Protein AF-A0A078BD57-F1 (afdb_monomer_lite)

Radius of gyration: 60.59 Å; chains: 1; bounding box: 162×129×186 Å

Foldseek 3Di:
DDDDDDDDDPDDDDPDDPPDPPPDDDDDDDDDDDDDDDDDDDDDDDDDDDDDDDDDDDDDDDDDDDDDDDDDDDDDDDDDDDDDDDDDDDDDDDDPVNVVVVVVVVVVVVVVVVVVVVVVVVVVVVVVVVVVVVVVVVVVVVVVVVVVVVVVVVVVVVVVVVVVVVVVVVVVVVVVVVVVVVVVVVVVVVDDPVVVVVVVVVVVVVVVVVVVVVVVVVVVVVVVVVVVVVVVVVVVVVVVVVVVVVVVVVVVVVVVVVVVVVVVVVVVVVVVVVVVVVVVVVVVVVVVVVVVVVVVVVVVVVVVVVVVVVVPPPDDPPCPVVVVVVVVVVVVVVVVVVVVVVVVVVVVVVVVVVVVVVVVVVVVVVVVVVVVVVVVVVVVVVVVVVVVVVVVVVVVVVVVVVVVVVVVVVVVVVVVVVVVVVVVVVVVVVVVVVVVVVVVVVVVVVVVVVVVVVVVVVVVVVVVVVVVVVVVVVVVVVCVPDDDDDDDDDPPPVVVVVVVVVVVVVVVVVVVVVVVVVVVVVVVVVVVVVVVVVVVVVVVVVVVVVVVVVVVVVVVVVVLVVVLVVLVVVLVVLVVVLQQQAAQPPSHHDLFWWAFPVGGTHDPVRCVVQWPLVDQQTWDARPVPRDIGGNVRTDRDPVSSVVSVVSVVVNVVSVVVNVVD

Organism: Stylonychia lemnae (NCBI:txid5949)

Structure (mmCIF, N/CA/C/O backbone):
data_AF-A0A078BD57-F1
#
_entry.id   AF-A0A078BD57-F1
#
loop_
_atom_site.group_PDB
_atom_site.id
_atom_site.type_symbol
_atom_site.label_atom_id
_atom_site.label_alt_id
_atom_site.label_comp_id
_atom_site.label_asym_id
_atom_site.label_entity_id
_atom_site.label_seq_id
_atom_site.pdbx_PDB_ins_code
_atom_site.Cartn_x
_atom_site.Cartn_y
_atom_site.Cartn_z
_atom_site.occupancy
_atom_site.B_iso_or_equiv
_atom_site.auth_seq_id
_atom_site.auth_comp_id
_atom_site.auth_asym_id
_atom_site.auth_atom_id
_atom_site.pdbx_PDB_model_num
ATOM 1 N N . MET A 1 1 ? -5.786 -53.844 18.043 1.00 35.66 1 MET A N 1
ATOM 2 C CA . MET A 1 1 ? -6.361 -54.749 17.022 1.00 35.66 1 MET A CA 1
ATOM 3 C C . MET A 1 1 ? -7.066 -53.858 16.008 1.00 35.66 1 MET A C 1
ATOM 5 O O . MET A 1 1 ? -7.912 -53.086 16.424 1.00 35.66 1 MET A O 1
ATOM 9 N N . GLN A 1 2 ? -6.456 -53.622 14.840 1.00 33.53 2 GLN A N 1
ATOM 10 C CA . GLN A 1 2 ? -6.767 -54.317 13.571 1.00 33.53 2 GLN A CA 1
ATOM 11 C C . GLN A 1 2 ? -8.255 -54.200 13.189 1.00 33.53 2 GLN A C 1
ATOM 13 O O . GLN A 1 2 ? -9.099 -54.545 14.000 1.00 33.53 2 GLN A O 1
ATOM 18 N N . SER A 1 3 ? -8.699 -53.832 11.988 1.00 37.44 3 SER A N 1
ATOM 19 C CA . SER A 1 3 ? -8.090 -53.335 10.745 1.00 37.44 3 SER A CA 1
ATOM 20 C C . SER A 1 3 ? -9.215 -53.382 9.703 1.00 37.44 3 SER A C 1
ATOM 22 O O . SER A 1 3 ? -9.520 -54.487 9.279 1.00 37.44 3 SER A O 1
ATOM 24 N N . GLN A 1 4 ? -9.831 -52.269 9.295 1.00 38.47 4 GLN A N 1
ATOM 25 C CA . GLN A 1 4 ? -10.653 -52.116 8.070 1.00 38.47 4 GLN A CA 1
ATOM 26 C C . GLN A 1 4 ? -10.701 -50.596 7.814 1.00 38.47 4 GLN A C 1
ATOM 28 O O . GLN A 1 4 ? -10.956 -49.846 8.742 1.00 38.47 4 GLN A O 1
ATOM 33 N N . SER A 1 5 ? -10.401 -50.013 6.660 1.00 34.19 5 SER A N 1
ATOM 34 C CA . SER A 1 5 ? -10.810 -50.368 5.311 1.00 34.19 5 SER A CA 1
ATOM 35 C C . SER A 1 5 ? -9.978 -49.532 4.327 1.00 34.19 5 SER A C 1
ATOM 37 O O . SER A 1 5 ? -9.832 -48.321 4.472 1.00 34.19 5 SER A O 1
ATOM 39 N N . SER A 1 6 ? -9.412 -50.194 3.326 1.00 36.84 6 SER A N 1
ATOM 40 C CA . SER A 1 6 ? -8.772 -49.580 2.165 1.00 36.84 6 SER A CA 1
ATOM 41 C C . SER A 1 6 ? -9.642 -49.939 0.972 1.00 36.84 6 SER A C 1
ATOM 43 O O . SER A 1 6 ? -9.839 -51.128 0.749 1.00 36.84 6 SER A O 1
ATOM 45 N N . ASN A 1 7 ? -10.208 -48.943 0.286 1.00 41.22 7 ASN A N 1
ATOM 46 C CA . ASN A 1 7 ? -10.598 -48.961 -1.133 1.00 41.22 7 ASN A CA 1
ATOM 47 C C . ASN A 1 7 ? -11.483 -47.745 -1.429 1.00 41.22 7 ASN A C 1
ATOM 49 O O . ASN A 1 7 ? -12.676 -47.780 -1.155 1.00 41.22 7 ASN A O 1
ATOM 53 N N . ASN A 1 8 ? -10.878 -46.680 -1.962 1.00 36.78 8 ASN A N 1
ATOM 54 C CA . ASN A 1 8 ? -11.470 -45.741 -2.926 1.00 36.78 8 ASN A CA 1
ATOM 55 C C . ASN A 1 8 ? -10.508 -44.566 -3.120 1.00 36.78 8 ASN A C 1
ATOM 57 O O . ASN A 1 8 ? -10.472 -43.683 -2.276 1.00 36.78 8 ASN A O 1
ATOM 61 N N . LEU A 1 9 ? -9.729 -44.570 -4.208 1.00 35.19 9 LEU A N 1
ATOM 62 C CA . LEU A 1 9 ? -9.150 -43.379 -4.856 1.00 35.19 9 LEU A CA 1
ATOM 63 C C . LEU A 1 9 ? -8.379 -43.821 -6.109 1.00 35.19 9 LEU A C 1
ATOM 65 O O . LEU A 1 9 ? -7.155 -43.878 -6.148 1.00 35.19 9 LEU A O 1
ATOM 69 N N . ALA A 1 10 ? -9.123 -44.172 -7.151 1.00 40.75 10 ALA A N 1
ATOM 70 C CA . ALA A 1 10 ? -8.581 -44.375 -8.485 1.00 40.75 10 ALA A CA 1
ATOM 71 C C . ALA A 1 10 ? -9.611 -43.874 -9.494 1.00 40.75 10 ALA A C 1
ATOM 73 O O . ALA A 1 10 ? -10.367 -44.679 -9.997 1.00 40.75 10 ALA A O 1
ATOM 74 N N . TYR A 1 11 ? -9.692 -42.557 -9.715 1.00 38.19 11 TYR A N 1
ATOM 75 C CA . TYR A 1 11 ? -10.272 -41.916 -10.912 1.00 38.19 11 TYR A CA 1
ATOM 76 C C . TYR A 1 11 ? -10.125 -40.390 -10.782 1.00 38.19 11 TYR A C 1
ATOM 78 O O . TYR A 1 11 ? -11.041 -39.728 -10.319 1.00 38.19 11 TYR A O 1
ATOM 86 N N . SER A 1 12 ? -8.954 -39.831 -11.126 1.00 37.78 12 SER A N 1
ATOM 87 C CA . SER A 1 12 ? -8.760 -38.381 -11.373 1.00 37.78 12 SER A CA 1
ATOM 88 C C . SER A 1 12 ? -7.297 -38.055 -11.745 1.00 37.78 12 SER A C 1
ATOM 90 O O . SER A 1 12 ? -6.637 -37.281 -11.055 1.00 37.78 12 SER A O 1
ATOM 92 N N . ASN A 1 13 ? -6.719 -38.662 -12.794 1.00 40.31 13 ASN A N 1
ATOM 93 C CA . ASN A 1 13 ? -5.377 -38.229 -13.235 1.00 40.31 13 ASN A CA 1
ATOM 94 C C . ASN A 1 13 ? -5.011 -38.546 -14.701 1.00 40.31 13 ASN A C 1
ATOM 96 O O . ASN A 1 13 ? -3.954 -39.108 -14.974 1.00 40.31 13 ASN A O 1
ATOM 100 N N . VAL A 1 14 ? -5.877 -38.198 -15.667 1.00 41.22 14 VAL A N 1
ATOM 101 C CA . VAL A 1 14 ? -5.601 -38.431 -17.111 1.00 41.22 14 VAL A CA 1
ATOM 102 C C . VAL A 1 14 ? -5.864 -37.205 -18.015 1.00 41.22 14 VAL A C 1
ATOM 104 O O . VAL A 1 14 ? -5.905 -37.339 -19.229 1.00 41.22 14 VAL A O 1
ATOM 107 N N . GLN A 1 15 ? -5.970 -35.973 -17.496 1.00 40.22 15 GLN A N 1
ATOM 108 C CA . GLN A 1 15 ? -6.221 -34.798 -18.367 1.00 40.22 15 GLN A CA 1
ATOM 109 C C . GLN A 1 15 ? -5.321 -33.563 -18.183 1.00 40.22 15 GLN A C 1
ATOM 111 O O . GLN A 1 15 ? -5.604 -32.532 -18.776 1.00 40.22 15 GLN A O 1
ATOM 116 N N . ASN A 1 16 ? -4.175 -33.666 -17.496 1.00 35.97 16 ASN A N 1
ATOM 117 C CA . ASN A 1 16 ? -3.229 -32.540 -17.347 1.00 35.97 16 ASN A CA 1
ATOM 118 C C . ASN A 1 16 ? -1.805 -32.817 -17.877 1.00 35.97 16 ASN A C 1
ATOM 120 O O . ASN A 1 16 ? -0.825 -32.331 -17.321 1.00 35.97 16 ASN A O 1
ATOM 124 N N . LYS A 1 17 ? -1.660 -33.587 -18.969 1.00 39.31 17 LYS A N 1
ATOM 125 C CA . LYS A 1 17 ? -0.341 -33.915 -19.562 1.00 39.31 17 LYS A CA 1
ATOM 126 C C . LYS A 1 17 ? -0.151 -33.568 -21.048 1.00 39.31 17 LYS A C 1
ATOM 128 O O . LYS A 1 17 ? 0.774 -34.080 -21.669 1.00 39.31 17 LYS A O 1
ATOM 133 N N . THR A 1 18 ? -0.946 -32.645 -21.600 1.00 41.59 18 THR A N 1
ATOM 134 C CA . THR A 1 18 ? -0.858 -32.264 -23.033 1.00 41.59 18 THR A CA 1
ATOM 135 C C . THR A 1 18 ? -0.555 -30.774 -23.281 1.00 41.59 18 THR A C 1
ATOM 137 O O . THR A 1 18 ? -0.464 -30.359 -24.428 1.00 41.59 18 THR A O 1
ATOM 140 N N . ILE A 1 19 ? -0.310 -29.950 -22.252 1.00 39.88 19 ILE A N 1
ATOM 141 C CA . ILE A 1 19 ? -0.065 -28.494 -22.420 1.00 39.88 19 ILE A CA 1
ATOM 142 C C . ILE A 1 19 ? 1.306 -28.080 -21.854 1.00 39.88 19 ILE A C 1
ATOM 144 O O . ILE A 1 19 ? 1.437 -27.081 -21.158 1.00 39.88 19 ILE A O 1
ATOM 148 N N . LEU A 1 20 ? 2.357 -28.865 -22.116 1.00 34.47 20 LEU A N 1
ATOM 149 C CA . LEU A 1 20 ? 3.716 -28.486 -21.691 1.00 34.47 20 LEU A CA 1
ATOM 150 C C . LEU A 1 20 ? 4.846 -28.881 -22.655 1.00 34.47 20 LEU A C 1
ATOM 152 O O . LEU A 1 20 ? 5.996 -28.928 -22.247 1.00 34.47 20 LEU A O 1
ATOM 156 N N . ASN A 1 21 ? 4.540 -29.112 -23.940 1.00 35.84 21 ASN A N 1
ATOM 157 C CA . ASN A 1 21 ? 5.541 -29.460 -24.965 1.00 35.84 21 ASN A CA 1
ATOM 158 C C . ASN A 1 21 ? 5.443 -28.638 -26.271 1.00 35.84 21 ASN A C 1
ATOM 160 O O . ASN A 1 21 ? 5.817 -29.113 -27.338 1.00 35.84 21 ASN A O 1
ATOM 164 N N . GLN A 1 22 ? 4.977 -27.385 -26.213 1.00 37.62 22 GLN A N 1
ATOM 165 C CA . GLN A 1 22 ? 4.931 -26.491 -27.388 1.00 37.62 22 GLN A CA 1
ATOM 166 C C . GLN A 1 22 ? 5.496 -25.082 -27.133 1.00 37.62 22 GLN A C 1
ATOM 168 O O . GLN A 1 22 ? 5.022 -24.099 -27.688 1.00 37.62 22 GLN A O 1
ATOM 173 N N . ILE A 1 23 ? 6.552 -24.965 -26.321 1.00 37.50 23 ILE A N 1
ATOM 174 C CA . ILE A 1 23 ? 7.348 -23.726 -26.230 1.00 37.50 23 ILE A CA 1
ATOM 175 C C . ILE A 1 23 ? 8.833 -24.092 -26.238 1.00 37.50 23 ILE A C 1
ATOM 177 O O . ILE A 1 23 ? 9.523 -23.947 -25.238 1.00 37.50 23 ILE A O 1
ATOM 181 N N . GLN A 1 24 ? 9.329 -24.627 -27.355 1.00 37.62 24 GLN A N 1
ATOM 182 C CA . GLN A 1 24 ? 10.771 -24.788 -27.585 1.00 37.62 24 GLN A CA 1
ATOM 183 C C . GLN A 1 24 ? 11.103 -24.932 -29.081 1.00 37.62 24 GLN A C 1
ATOM 185 O O . GLN A 1 24 ? 11.793 -25.852 -29.495 1.00 37.62 24 GLN A O 1
ATOM 190 N N . SER A 1 25 ? 10.628 -24.012 -29.926 1.00 37.34 25 SER A N 1
ATOM 191 C CA . SER A 1 25 ? 11.100 -23.940 -31.320 1.00 37.34 25 SER A CA 1
ATOM 192 C C . SER A 1 25 ? 10.685 -22.643 -32.012 1.00 37.34 25 SER A C 1
ATOM 194 O O . SER A 1 25 ? 9.684 -22.618 -32.717 1.00 37.34 25 SER A O 1
ATOM 196 N N . SER A 1 26 ? 11.482 -21.584 -31.826 1.00 31.33 26 SER A N 1
ATOM 197 C CA . SER A 1 26 ? 11.669 -20.500 -32.812 1.00 31.33 26 SER A CA 1
ATOM 198 C C . SER A 1 26 ? 12.702 -19.479 -32.311 1.00 31.33 26 SER A C 1
ATOM 200 O O . SER A 1 26 ? 12.363 -18.407 -31.814 1.00 31.33 26 SER A O 1
ATOM 202 N N . LYS A 1 27 ? 13.991 -19.821 -32.441 1.00 43.78 27 LYS A N 1
ATOM 203 C CA . LYS A 1 27 ? 15.090 -18.845 -32.491 1.00 43.78 27 LYS A CA 1
ATOM 204 C C . LYS A 1 27 ? 15.313 -18.476 -33.958 1.00 43.78 27 LYS A C 1
ATOM 206 O O . LYS A 1 27 ? 15.930 -19.248 -34.681 1.00 43.78 27 LYS A O 1
ATOM 211 N N . SER A 1 28 ? 14.852 -17.302 -34.382 1.00 36.31 28 SER A N 1
ATOM 212 C CA . SER A 1 28 ? 15.349 -16.644 -35.597 1.00 36.31 28 SER A CA 1
ATOM 213 C C . SER A 1 28 ? 14.936 -15.171 -35.635 1.00 36.31 28 SER A C 1
ATOM 215 O O . SER A 1 28 ? 13.750 -14.867 -35.682 1.00 36.31 28 SER A O 1
ATOM 217 N N . LEU A 1 29 ? 15.958 -14.306 -35.624 1.00 40.06 29 LEU A N 1
ATOM 218 C CA . LEU A 1 29 ? 16.064 -12.986 -36.262 1.00 40.06 29 LEU A CA 1
ATOM 219 C C . LEU A 1 29 ? 14.851 -12.040 -36.217 1.00 40.06 29 LEU A C 1
ATOM 221 O O . LEU A 1 29 ? 13.910 -12.204 -36.980 1.00 40.06 29 LEU A O 1
ATOM 225 N N . ASN A 1 30 ? 14.991 -10.932 -35.477 1.00 30.59 30 ASN A N 1
ATOM 226 C CA . ASN A 1 30 ? 14.596 -9.608 -35.972 1.00 30.59 30 ASN A CA 1
ATOM 227 C C . ASN A 1 30 ? 15.420 -8.492 -35.308 1.00 30.59 30 ASN A C 1
ATOM 229 O O . ASN A 1 30 ? 15.450 -8.348 -34.088 1.00 30.59 30 ASN A O 1
ATOM 233 N N . LYS A 1 31 ? 16.110 -7.717 -36.155 1.00 38.84 31 LYS A N 1
ATOM 234 C CA . LYS A 1 31 ? 16.767 -6.444 -35.835 1.00 38.84 31 LYS A CA 1
ATOM 235 C C . LYS A 1 31 ? 15.689 -5.381 -35.587 1.00 38.84 31 LYS A C 1
ATOM 237 O O . LYS A 1 31 ? 14.832 -5.185 -36.444 1.00 38.84 31 LYS A O 1
ATOM 242 N N . LEU A 1 32 ? 15.763 -4.677 -34.460 1.00 32.84 32 LEU A N 1
ATOM 243 C CA . LEU A 1 32 ? 15.017 -3.438 -34.210 1.00 32.84 32 LEU A CA 1
ATOM 244 C C . LEU A 1 32 ? 15.828 -2.225 -34.712 1.00 32.84 32 LEU A C 1
ATOM 246 O O . LEU A 1 32 ? 17.053 -2.226 -34.563 1.00 32.84 32 LEU A O 1
ATOM 250 N N . PRO A 1 33 ? 15.188 -1.193 -35.293 1.00 41.12 33 PRO A N 1
ATOM 251 C CA . PRO A 1 33 ? 15.862 0.035 -35.689 1.00 41.12 33 PRO A CA 1
ATOM 252 C C . PRO A 1 33 ? 16.053 0.990 -34.500 1.00 41.12 33 PRO A C 1
ATOM 254 O O . PRO A 1 33 ? 15.208 1.116 -33.617 1.00 41.12 33 PRO A O 1
ATOM 257 N N . SER A 1 34 ? 17.191 1.680 -34.511 1.00 32.47 34 SER A N 1
ATOM 258 C CA . SER A 1 34 ? 17.602 2.711 -33.560 1.00 32.47 34 SER A CA 1
ATOM 259 C C . SER A 1 34 ? 16.745 3.979 -33.668 1.00 32.47 34 SER A C 1
ATOM 261 O O . SER A 1 34 ? 16.724 4.614 -34.726 1.00 32.47 34 SER A O 1
ATOM 263 N N . ASN A 1 35 ? 16.120 4.394 -32.565 1.00 32.91 35 ASN A N 1
ATOM 264 C CA . ASN A 1 35 ? 15.481 5.704 -32.435 1.00 32.91 35 ASN A CA 1
ATOM 265 C C . ASN A 1 35 ? 16.529 6.818 -32.268 1.00 32.91 35 ASN A C 1
ATOM 267 O O . ASN A 1 35 ? 17.485 6.690 -31.504 1.00 32.91 35 ASN A O 1
ATOM 271 N N . LYS A 1 36 ? 16.329 7.925 -32.993 1.00 37.22 36 LYS A N 1
ATOM 272 C CA . LYS A 1 36 ? 17.005 9.209 -32.777 1.00 37.22 36 LYS A CA 1
ATOM 273 C C . LYS A 1 36 ? 16.266 9.954 -31.664 1.00 37.22 36 LYS A C 1
ATOM 275 O O . LYS A 1 36 ? 15.113 10.327 -31.856 1.00 37.22 36 LYS A O 1
ATOM 280 N N . GLU A 1 37 ? 16.926 10.183 -30.535 1.00 34.12 37 GLU A N 1
ATOM 281 C CA . GLU A 1 37 ? 16.451 11.121 -29.516 1.00 34.12 37 GLU A CA 1
ATOM 282 C C . GLU A 1 37 ? 16.699 12.566 -29.969 1.00 34.12 37 GLU A C 1
ATOM 284 O O . GLU A 1 37 ? 17.779 12.911 -30.455 1.00 34.12 37 GLU A O 1
ATOM 289 N N . VAL A 1 38 ? 15.671 13.400 -29.816 1.00 40.06 38 VAL A N 1
ATOM 290 C CA . VAL A 1 38 ? 15.713 14.855 -29.982 1.00 40.06 38 VAL A CA 1
ATOM 291 C C . VAL A 1 38 ? 15.936 15.468 -28.599 1.00 40.06 38 VAL A C 1
ATOM 293 O O . VAL A 1 38 ? 15.160 15.225 -27.678 1.00 40.06 38 VAL A O 1
ATOM 296 N N . SER A 1 39 ? 17.004 16.250 -28.456 1.00 37.31 39 SER A N 1
ATOM 297 C CA . SER A 1 39 ? 17.390 16.931 -27.218 1.00 37.31 39 SER A CA 1
ATOM 298 C C . SER A 1 39 ? 16.385 18.020 -26.803 1.00 37.31 39 SER A C 1
ATOM 300 O O . SER A 1 39 ? 15.969 18.803 -27.661 1.00 37.31 39 SER A O 1
ATOM 302 N N . PRO A 1 40 ? 16.049 18.168 -25.508 1.00 41.25 40 PRO A N 1
ATOM 303 C CA . PRO A 1 40 ? 15.340 19.343 -25.011 1.00 41.25 40 PRO A CA 1
ATOM 304 C C . PRO A 1 40 ? 16.295 20.525 -24.747 1.00 41.25 40 PRO A C 1
ATOM 306 O O . PRO A 1 40 ? 17.430 20.353 -24.302 1.00 41.25 40 PRO A O 1
ATOM 309 N N . LEU A 1 41 ? 15.811 21.740 -25.029 1.00 44.16 41 LEU A N 1
ATOM 310 C CA . LEU A 1 41 ? 16.467 23.026 -24.751 1.00 44.16 41 LEU A CA 1
ATOM 311 C C . LEU A 1 41 ? 16.607 23.284 -23.233 1.00 44.16 41 LEU A C 1
ATOM 313 O O . LEU A 1 41 ? 15.719 22.904 -22.468 1.00 44.16 41 LEU A O 1
ATOM 317 N N . PRO A 1 42 ? 17.669 23.979 -22.778 1.00 38.16 42 PRO A N 1
ATOM 318 C CA . PRO A 1 42 ? 17.926 24.189 -21.358 1.00 38.16 42 PRO A CA 1
ATOM 319 C C . PRO A 1 42 ? 17.081 25.336 -20.782 1.00 38.16 42 PRO A C 1
ATOM 321 O O . PRO A 1 42 ? 17.174 26.485 -21.219 1.00 38.16 42 PRO A O 1
ATOM 324 N N . ILE A 1 43 ? 16.305 25.035 -19.738 1.00 36.25 43 ILE A N 1
ATOM 325 C CA . ILE A 1 43 ? 15.668 26.027 -18.865 1.00 36.25 43 ILE A CA 1
ATOM 326 C C . ILE A 1 43 ? 16.695 26.450 -17.807 1.00 36.25 43 ILE A C 1
ATOM 328 O O . ILE A 1 43 ? 17.135 25.642 -16.993 1.00 36.25 43 ILE A O 1
ATOM 332 N N . LYS A 1 44 ? 17.078 27.732 -17.812 1.00 34.38 44 LYS A N 1
ATOM 333 C CA . LYS A 1 44 ? 17.879 28.353 -16.747 1.00 34.38 44 LYS A CA 1
ATOM 334 C C . LYS A 1 44 ? 17.056 28.405 -15.454 1.00 34.38 44 LYS A C 1
ATOM 336 O O . LYS A 1 44 ? 16.140 29.216 -15.348 1.00 34.38 44 LYS A O 1
ATOM 341 N N . GLN A 1 45 ? 17.404 27.580 -14.470 1.00 33.78 45 GLN A N 1
ATOM 342 C CA . GLN A 1 45 ? 16.955 27.749 -13.088 1.00 33.78 45 GLN A CA 1
ATOM 343 C C . GLN A 1 45 ? 17.876 28.752 -12.382 1.00 33.78 45 GLN A C 1
ATOM 345 O O . GLN A 1 45 ? 19.084 28.546 -12.295 1.00 33.78 45 GLN A O 1
ATOM 350 N N . GLN A 1 46 ? 17.301 29.859 -11.911 1.00 35.66 46 GLN A N 1
ATOM 351 C CA . GLN A 1 46 ? 17.951 30.770 -10.973 1.00 35.66 46 GLN A CA 1
ATOM 352 C C . GLN A 1 46 ? 17.849 30.180 -9.566 1.00 35.66 46 GLN A C 1
ATOM 354 O O . GLN A 1 46 ? 16.757 29.918 -9.065 1.00 35.66 46 GLN A O 1
ATOM 359 N N . THR A 1 47 ? 19.001 29.972 -8.943 1.00 34.16 47 THR A N 1
ATOM 360 C CA . THR A 1 47 ? 19.158 29.606 -7.539 1.00 34.16 47 THR A CA 1
ATOM 361 C C . THR A 1 47 ? 18.964 30.840 -6.652 1.00 34.16 47 THR A C 1
ATOM 363 O O . THR A 1 47 ? 19.643 31.852 -6.814 1.00 34.16 47 THR A O 1
ATOM 366 N N . LEU A 1 48 ? 18.031 30.755 -5.702 1.00 38.56 48 LEU A N 1
ATOM 367 C CA . LEU A 1 48 ? 17.918 31.670 -4.563 1.00 38.56 48 LEU A CA 1
ATOM 368 C C . LEU A 1 48 ? 18.717 31.092 -3.381 1.00 38.56 48 LEU A C 1
ATOM 370 O O . LEU A 1 48 ? 18.644 29.882 -3.153 1.00 38.56 48 LEU A O 1
ATOM 374 N N . PRO A 1 49 ? 19.466 31.907 -2.619 1.00 41.28 49 PRO A N 1
ATOM 375 C CA . PRO A 1 49 ? 20.222 31.423 -1.473 1.00 41.28 49 PRO A CA 1
ATOM 376 C C . PRO A 1 49 ? 19.341 31.270 -0.226 1.00 41.28 49 PRO A C 1
ATOM 378 O O . PRO A 1 49 ? 18.602 32.175 0.162 1.00 41.28 49 PRO A O 1
ATOM 381 N N . SER A 1 50 ? 19.482 30.117 0.427 1.00 33.81 50 SER A N 1
ATOM 382 C CA . SER A 1 50 ? 18.942 29.812 1.750 1.00 33.81 50 SER A CA 1
ATOM 383 C C . SER A 1 50 ? 19.690 30.604 2.824 1.00 33.81 50 SER A C 1
ATOM 385 O O . SER A 1 50 ? 20.884 30.393 3.033 1.00 33.81 50 SER A O 1
ATOM 387 N N . ALA A 1 51 ? 18.985 31.496 3.521 1.00 35.78 51 ALA A N 1
ATOM 388 C CA . ALA A 1 51 ? 19.483 32.155 4.721 1.00 35.78 51 ALA A CA 1
ATOM 389 C C . ALA A 1 51 ? 19.090 31.357 5.974 1.00 35.78 51 ALA A C 1
ATOM 391 O O . ALA A 1 51 ? 17.954 30.918 6.14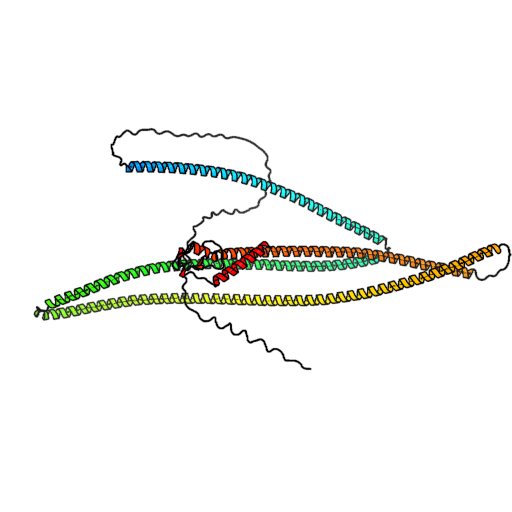7 1.00 35.78 51 ALA A O 1
ATOM 392 N N . THR A 1 52 ? 20.081 31.180 6.836 1.00 35.62 52 THR A N 1
ATOM 393 C CA . THR A 1 52 ? 20.060 30.562 8.160 1.00 35.62 52 THR A CA 1
ATOM 394 C C . THR A 1 52 ? 19.152 31.307 9.143 1.00 35.62 52 THR A C 1
ATOM 396 O O . THR A 1 52 ? 19.331 32.504 9.361 1.00 35.62 52 THR A O 1
ATOM 399 N N . ASN A 1 53 ? 18.237 30.585 9.799 1.00 32.06 53 ASN A N 1
ATOM 400 C CA . ASN A 1 53 ? 17.474 31.077 10.948 1.00 32.06 53 ASN A CA 1
ATOM 401 C C . ASN A 1 53 ? 18.329 31.008 12.221 1.00 32.06 53 ASN A C 1
ATOM 403 O O . ASN A 1 53 ? 18.587 29.927 12.748 1.00 32.06 53 ASN A O 1
ATOM 407 N N . GLY A 1 54 ? 18.736 32.176 12.719 1.00 31.98 54 GLY A N 1
ATOM 408 C CA . GLY A 1 54 ? 19.229 32.377 14.077 1.00 31.98 54 GLY A CA 1
ATOM 409 C C . GLY A 1 54 ? 18.174 33.106 14.908 1.00 31.98 54 GLY A C 1
ATOM 410 O O . GLY A 1 54 ? 17.756 34.206 14.557 1.00 31.98 54 GLY A O 1
ATOM 411 N N . ASN A 1 55 ? 17.754 32.476 16.004 1.00 36.44 55 ASN A N 1
ATOM 412 C CA . ASN A 1 55 ? 16.967 33.071 17.082 1.00 36.44 55 ASN A CA 1
ATOM 413 C C . ASN A 1 55 ? 17.619 34.360 17.609 1.00 36.44 55 ASN A C 1
ATOM 415 O O . ASN A 1 55 ? 18.798 34.329 17.958 1.00 36.44 55 ASN A O 1
ATOM 419 N N . ASN A 1 56 ? 16.836 35.428 17.803 1.00 32.78 56 ASN A N 1
ATOM 420 C CA . ASN A 1 56 ? 16.947 36.245 19.014 1.00 32.78 56 ASN A CA 1
ATOM 421 C C . ASN A 1 56 ? 15.736 37.161 19.251 1.00 32.78 56 ASN A C 1
ATOM 423 O O . ASN A 1 56 ? 15.221 37.816 18.350 1.00 32.78 56 ASN A O 1
ATOM 427 N N . ASN A 1 57 ? 15.325 37.177 20.519 1.00 36.12 57 ASN A N 1
ATOM 428 C CA . ASN A 1 57 ? 14.273 37.981 21.134 1.00 36.12 57 ASN A CA 1
ATOM 429 C C . ASN A 1 57 ? 14.543 39.493 21.068 1.00 36.12 57 ASN A C 1
ATOM 431 O O . ASN A 1 57 ? 15.688 39.926 21.186 1.00 36.12 57 ASN A O 1
ATOM 435 N N . GLY A 1 58 ? 13.476 40.298 21.064 1.00 30.19 58 GLY A N 1
ATOM 436 C CA . GLY A 1 58 ? 13.579 41.718 21.404 1.00 30.19 58 GLY A CA 1
ATOM 437 C C . GLY A 1 58 ? 12.295 42.520 21.215 1.00 30.19 58 GLY A C 1
ATOM 438 O O . GLY A 1 58 ? 11.981 42.944 20.112 1.00 30.19 58 GLY A O 1
ATOM 439 N N . ASN A 1 59 ? 11.591 42.772 22.321 1.00 38.16 59 ASN A N 1
ATOM 440 C CA . ASN A 1 59 ? 10.555 43.799 22.476 1.00 38.16 59 ASN A CA 1
ATOM 441 C C . ASN A 1 59 ? 10.937 45.144 21.826 1.00 38.16 59 ASN A C 1
ATOM 443 O O . ASN A 1 59 ? 12.046 45.620 22.068 1.00 38.16 59 ASN A O 1
ATOM 447 N N . ARG A 1 60 ? 9.971 45.831 21.192 1.00 33.09 60 ARG A N 1
ATOM 448 C CA . ARG A 1 60 ? 9.536 47.206 21.544 1.00 33.09 60 ARG A CA 1
ATOM 449 C C . ARG A 1 60 ? 8.468 47.757 20.581 1.00 33.09 60 ARG A C 1
ATOM 451 O O . ARG A 1 60 ? 8.532 47.593 19.372 1.00 33.09 60 ARG A O 1
ATOM 458 N N . THR A 1 61 ? 7.502 48.424 21.204 1.00 44.09 61 THR A N 1
ATOM 459 C CA . THR A 1 61 ? 6.457 49.345 20.715 1.00 44.09 61 THR A CA 1
ATOM 460 C C . THR A 1 61 ? 6.860 50.307 19.589 1.00 44.09 61 THR A C 1
ATOM 462 O O . THR A 1 61 ? 8.001 50.768 19.600 1.00 44.09 61 THR A O 1
ATOM 465 N N . PRO A 1 62 ? 5.907 50.801 18.770 1.00 43.28 62 PRO A N 1
ATOM 466 C CA . PRO A 1 62 ? 6.071 52.063 18.062 1.00 43.28 62 PRO A CA 1
ATOM 467 C C . PRO A 1 62 ? 5.235 53.192 18.688 1.00 43.28 62 PRO A C 1
ATOM 469 O O . PRO A 1 62 ? 4.023 53.088 18.874 1.00 43.28 62 PRO A O 1
ATOM 472 N N . SER A 1 63 ? 5.922 54.292 18.980 1.00 33.47 63 SER A N 1
ATOM 473 C CA . SER A 1 63 ? 5.376 55.612 19.281 1.00 33.47 63 SER A CA 1
ATOM 474 C C . SER A 1 63 ? 5.451 56.520 18.047 1.00 33.47 63 SER A C 1
ATOM 476 O O . SER A 1 63 ? 6.356 56.399 17.225 1.00 33.47 63 SER A O 1
ATOM 478 N N . ASN A 1 64 ? 4.492 57.442 17.970 1.00 37.38 64 ASN A N 1
ATOM 479 C CA . ASN A 1 64 ? 4.367 58.568 17.038 1.00 37.38 64 ASN A CA 1
ATOM 480 C C . ASN A 1 64 ? 5.643 59.403 16.821 1.00 37.38 64 ASN A C 1
ATOM 482 O O . ASN A 1 64 ? 6.380 59.608 17.779 1.00 37.38 64 ASN A O 1
ATOM 486 N N . GLN A 1 65 ? 5.756 60.010 15.625 1.00 34.69 65 GLN A N 1
ATOM 487 C CA . GLN A 1 65 ? 6.126 61.417 15.297 1.00 34.69 65 GLN A CA 1
ATOM 488 C C . GLN A 1 65 ? 6.785 61.476 13.900 1.00 34.69 65 GLN A C 1
ATOM 490 O O . GLN A 1 65 ? 7.700 60.722 13.611 1.00 34.69 65 GLN A O 1
ATOM 495 N N . GLN A 1 66 ? 6.154 62.128 12.917 1.00 36.00 66 GLN A N 1
ATOM 496 C CA . GLN A 1 66 ? 6.284 63.540 12.501 1.00 36.00 66 GLN A CA 1
ATOM 497 C C . GLN A 1 66 ? 7.411 63.837 11.484 1.00 36.00 66 GLN A C 1
ATOM 499 O O . GLN A 1 66 ? 8.580 63.587 11.726 1.00 36.00 66 GLN A O 1
ATOM 504 N N . GLN A 1 67 ? 6.972 64.531 10.422 1.00 35.16 67 GLN A N 1
ATOM 505 C CA . GLN A 1 67 ? 7.623 65.632 9.692 1.00 35.16 67 GLN A CA 1
ATOM 506 C C . GLN A 1 67 ? 8.636 65.375 8.548 1.00 35.16 67 GLN A C 1
ATOM 508 O O . GLN A 1 67 ? 9.779 64.998 8.744 1.00 35.16 67 GLN A O 1
ATOM 513 N N . ALA A 1 68 ? 8.171 65.810 7.365 1.00 32.19 68 ALA A N 1
ATOM 514 C CA . ALA A 1 68 ? 8.690 66.932 6.562 1.00 32.19 68 ALA A CA 1
ATOM 515 C C . ALA A 1 68 ? 9.769 66.717 5.475 1.00 32.19 68 ALA A C 1
ATOM 517 O O . ALA A 1 68 ? 10.865 66.237 5.713 1.00 32.19 68 ALA A O 1
ATOM 518 N N . ASN A 1 69 ? 9.415 67.271 4.303 1.00 36.03 69 ASN A N 1
ATOM 519 C CA . ASN A 1 69 ? 10.220 67.995 3.310 1.00 36.03 69 ASN A CA 1
ATOM 520 C C . ASN A 1 69 ? 11.482 67.345 2.718 1.00 36.03 69 ASN A C 1
ATOM 522 O O . ASN A 1 69 ? 12.523 67.301 3.359 1.00 36.03 69 ASN A O 1
ATOM 526 N N . ASN A 1 70 ? 11.472 67.147 1.391 1.00 33.09 70 ASN A N 1
ATOM 527 C CA . ASN A 1 70 ? 12.355 67.959 0.546 1.00 33.09 70 ASN A CA 1
ATOM 528 C C . ASN A 1 70 ? 11.926 68.014 -0.930 1.00 33.09 70 ASN A C 1
ATOM 530 O O . ASN A 1 70 ? 11.705 66.998 -1.583 1.00 33.09 70 ASN A O 1
ATOM 534 N N . LYS A 1 71 ? 11.842 69.249 -1.439 1.00 40.28 71 LYS A N 1
ATOM 535 C CA . LYS A 1 71 ? 11.867 69.611 -2.860 1.00 40.28 71 LYS A CA 1
ATOM 536 C C . LYS A 1 71 ? 13.289 69.406 -3.382 1.00 40.28 71 LYS A C 1
ATOM 538 O O . LYS A 1 71 ? 14.214 69.849 -2.714 1.00 40.28 71 LYS A O 1
ATOM 543 N N . GLN A 1 72 ? 13.446 68.923 -4.612 1.00 33.81 72 GLN A N 1
ATOM 544 C CA . GLN A 1 72 ? 14.494 69.427 -5.503 1.00 33.81 72 GLN A CA 1
ATOM 545 C C . GLN A 1 72 ? 14.155 69.151 -6.974 1.00 33.81 72 GLN A C 1
ATOM 547 O O . GLN A 1 72 ? 13.921 68.027 -7.405 1.00 33.81 72 GLN A O 1
ATOM 552 N N . SER A 1 73 ? 14.082 70.258 -7.700 1.00 41.78 73 SER A N 1
ATOM 553 C CA . SER A 1 73 ? 14.024 70.444 -9.145 1.00 41.78 73 SER A CA 1
ATOM 554 C C . SER A 1 73 ? 15.334 70.053 -9.827 1.00 41.78 73 SER A C 1
ATOM 556 O O . SER A 1 73 ? 16.389 70.372 -9.288 1.00 41.78 73 SER A O 1
ATOM 558 N N . LEU A 1 74 ? 15.268 69.527 -11.053 1.00 32.62 74 LEU A N 1
ATOM 559 C CA . LEU A 1 74 ? 16.345 69.632 -12.042 1.00 32.62 74 LEU A CA 1
ATOM 560 C C . LEU A 1 74 ? 15.748 69.624 -13.457 1.00 32.62 74 LEU A C 1
ATOM 562 O O . LEU A 1 74 ? 15.319 68.606 -13.992 1.00 32.62 74 LEU A O 1
ATOM 566 N N . THR A 1 75 ? 15.690 70.827 -14.017 1.00 40.97 75 THR A N 1
ATOM 567 C CA . THR A 1 75 ? 15.655 71.140 -15.445 1.00 40.97 75 THR A CA 1
ATOM 568 C C . THR A 1 75 ? 16.928 70.640 -16.121 1.00 40.97 75 THR A C 1
ATOM 570 O O . THR A 1 75 ? 17.983 70.765 -15.511 1.00 40.97 75 THR A O 1
ATOM 573 N N . ASN A 1 76 ? 16.844 70.168 -17.370 1.00 33.84 76 ASN A N 1
ATOM 574 C CA . ASN A 1 76 ? 17.861 70.382 -18.410 1.00 33.84 76 ASN A CA 1
ATOM 575 C C . ASN A 1 76 ? 17.291 70.008 -19.790 1.00 33.84 76 ASN A C 1
ATOM 577 O O . ASN A 1 76 ? 16.922 68.862 -20.038 1.00 33.84 76 ASN A O 1
ATOM 581 N N . ALA A 1 77 ? 17.220 71.009 -20.670 1.00 41.50 77 ALA A N 1
ATOM 582 C CA . ALA A 1 77 ? 17.143 70.855 -22.122 1.00 41.50 77 ALA A CA 1
ATOM 583 C C . ALA A 1 77 ? 18.516 70.428 -22.679 1.00 41.50 77 ALA A C 1
ATOM 585 O O . ALA A 1 77 ? 19.520 70.559 -21.973 1.00 41.50 77 ALA A O 1
ATOM 586 N N . PRO A 1 78 ? 18.588 69.971 -23.943 1.00 47.91 78 PRO A N 1
ATOM 587 C CA . PRO A 1 78 ? 19.399 70.753 -24.883 1.00 47.91 78 PRO A CA 1
ATOM 588 C C . PRO A 1 78 ? 18.868 70.809 -26.336 1.00 47.91 78 PRO A C 1
ATOM 590 O O . PRO A 1 78 ? 18.532 69.798 -26.943 1.00 47.91 78 PRO A O 1
ATOM 593 N N . THR A 1 79 ? 18.838 72.043 -26.855 1.00 37.62 79 THR A N 1
ATOM 594 C CA . THR A 1 79 ? 19.402 72.520 -28.140 1.00 37.62 79 THR A CA 1
ATOM 595 C C . THR A 1 79 ? 19.220 71.689 -29.417 1.00 37.62 79 THR A C 1
ATOM 597 O O . THR A 1 79 ? 19.968 70.756 -29.697 1.00 37.62 79 THR A O 1
ATOM 600 N N . ASP A 1 80 ? 18.264 72.134 -30.230 1.00 40.75 80 ASP A N 1
ATOM 601 C CA . ASP A 1 80 ? 18.480 72.853 -31.502 1.00 40.75 80 ASP A CA 1
ATOM 602 C C . ASP A 1 80 ? 19.884 72.745 -32.145 1.00 40.75 80 ASP A C 1
ATOM 604 O O . ASP A 1 80 ? 20.870 73.248 -31.602 1.00 40.75 80 ASP A O 1
ATOM 608 N N . PHE A 1 81 ? 19.951 72.159 -33.346 1.00 37.72 81 PHE A N 1
ATOM 609 C CA . PHE A 1 81 ? 21.044 72.357 -34.301 1.00 37.72 81 PHE A CA 1
ATOM 610 C C . PHE A 1 81 ? 20.469 72.564 -35.699 1.00 37.72 81 PHE A C 1
ATOM 612 O O . PHE A 1 81 ? 19.664 71.778 -36.199 1.00 37.72 81 PHE A O 1
ATOM 619 N N . GLY A 1 82 ? 20.898 73.677 -36.285 1.00 35.28 82 GLY A N 1
ATOM 620 C CA . GLY A 1 82 ? 20.360 74.266 -37.491 1.00 35.28 82 GLY A CA 1
ATOM 621 C C . GLY A 1 82 ? 20.697 73.536 -38.788 1.00 35.28 82 GLY A C 1
ATOM 622 O O . GLY A 1 82 ? 21.741 72.912 -38.962 1.00 35.28 82 GLY A O 1
ATOM 623 N N . SER A 1 83 ? 19.755 73.715 -39.705 1.00 44.16 83 SER A N 1
ATOM 624 C CA . SER A 1 83 ? 19.880 73.980 -41.135 1.00 44.16 83 SER A CA 1
ATOM 625 C C . SER A 1 83 ? 21.285 74.304 -41.660 1.00 44.16 83 SER A C 1
ATOM 627 O O . SER A 1 83 ? 21.959 75.168 -41.113 1.00 44.16 83 SER A O 1
ATOM 629 N N . ILE A 1 84 ? 21.634 73.695 -42.799 1.00 43.66 84 ILE A N 1
ATOM 630 C CA . ILE A 1 84 ? 22.242 74.263 -44.026 1.00 43.66 84 ILE A CA 1
ATOM 631 C C . ILE A 1 84 ? 22.758 73.058 -44.819 1.00 43.66 84 ILE A C 1
ATOM 633 O O . ILE A 1 84 ? 23.738 72.479 -44.380 1.00 43.66 84 ILE A O 1
ATOM 637 N N . ILE A 1 85 ? 22.162 72.713 -45.971 1.00 37.56 85 ILE A N 1
ATOM 638 C CA . ILE A 1 85 ? 22.902 72.301 -47.183 1.00 37.56 85 ILE A CA 1
ATOM 639 C C . ILE A 1 85 ? 22.088 72.722 -48.412 1.00 37.56 85 ILE A C 1
ATOM 641 O O . ILE A 1 85 ? 20.875 72.538 -48.501 1.00 37.56 85 ILE A O 1
ATOM 645 N N . GLN A 1 86 ? 22.825 73.344 -49.323 1.00 38.34 86 GLN A N 1
ATOM 646 C CA . GLN A 1 86 ? 22.437 73.968 -50.572 1.00 38.34 86 GLN A CA 1
ATOM 647 C C . GLN A 1 86 ? 21.931 73.002 -51.648 1.00 38.34 86 GLN A C 1
ATOM 649 O O . GLN A 1 86 ? 22.260 71.820 -51.709 1.00 38.34 86 GLN A O 1
ATOM 654 N N . GLN A 1 87 ? 21.179 73.621 -52.554 1.00 41.00 87 GLN A N 1
ATOM 655 C CA . GLN A 1 87 ? 20.794 73.172 -53.883 1.00 41.00 87 GLN A CA 1
ATOM 656 C C . GLN A 1 87 ? 21.942 72.491 -54.647 1.00 41.00 87 GLN A C 1
ATOM 658 O O . GLN A 1 87 ? 23.018 73.060 -54.813 1.00 41.00 87 GLN A O 1
ATOM 663 N N . SER A 1 88 ? 21.658 71.329 -55.234 1.00 36.81 88 SER A N 1
ATOM 664 C CA . SER A 1 88 ? 22.303 70.897 -56.476 1.00 36.81 88 SER A CA 1
ATOM 665 C C . SER A 1 88 ? 21.260 70.222 -57.367 1.00 36.81 88 SER A C 1
ATOM 667 O O . SER A 1 88 ? 20.753 69.140 -57.086 1.00 36.81 88 SER A O 1
ATOM 669 N N . ASN A 1 89 ? 20.892 70.927 -58.435 1.00 45.41 89 ASN A N 1
ATOM 670 C CA . ASN A 1 89 ? 20.128 70.380 -59.546 1.00 45.41 89 ASN A CA 1
ATOM 671 C C . ASN A 1 89 ? 21.028 69.395 -60.298 1.00 45.41 89 ASN A C 1
ATOM 673 O O . ASN A 1 89 ? 21.944 69.822 -60.998 1.00 45.41 89 ASN A O 1
ATOM 677 N N . VAL A 1 90 ? 20.761 68.095 -60.178 1.00 38.84 90 VAL A N 1
ATOM 678 C CA . VAL A 1 90 ? 21.319 67.078 -61.077 1.00 38.84 90 VAL A CA 1
ATOM 679 C C . VAL A 1 90 ? 20.179 66.210 -61.595 1.00 38.84 90 VAL A C 1
ATOM 681 O O . VAL A 1 90 ? 19.559 65.432 -60.875 1.00 38.84 90 VAL A O 1
ATOM 684 N N . ILE A 1 91 ? 19.907 66.399 -62.882 1.00 48.12 91 ILE A N 1
ATOM 685 C CA . ILE A 1 91 ? 19.021 65.603 -63.723 1.00 48.12 91 ILE A CA 1
ATOM 686 C C . ILE A 1 91 ? 19.502 64.149 -63.699 1.00 48.12 91 ILE A C 1
ATOM 688 O O . ILE A 1 91 ? 20.597 63.859 -64.170 1.00 48.12 91 ILE A O 1
ATOM 692 N N . THR A 1 92 ? 18.668 63.227 -63.221 1.00 44.03 92 THR A N 1
ATOM 693 C CA . THR A 1 92 ? 18.741 61.816 -63.619 1.00 44.03 92 THR A CA 1
ATOM 694 C C . THR A 1 92 ? 17.324 61.282 -63.793 1.00 44.03 92 THR A C 1
ATOM 696 O O . THR A 1 92 ? 16.469 61.440 -62.926 1.00 44.03 92 THR A O 1
ATOM 699 N N . HIS A 1 93 ? 17.057 60.690 -64.956 1.00 53.09 93 HIS A N 1
ATOM 700 C CA . HIS A 1 93 ? 15.847 59.920 -65.216 1.00 53.09 93 HIS A CA 1
ATOM 701 C C . HIS A 1 93 ? 15.769 58.775 -64.195 1.00 53.09 93 HIS A C 1
ATOM 703 O O . HIS A 1 93 ? 16.436 57.751 -64.343 1.00 53.09 93 HIS A O 1
ATOM 709 N N . VAL A 1 94 ? 14.975 58.961 -63.139 1.00 50.66 94 VAL A N 1
ATOM 710 C CA . VAL A 1 94 ? 14.667 57.904 -62.177 1.00 50.66 94 VAL A CA 1
ATOM 711 C C . VAL A 1 94 ? 13.770 56.906 -62.895 1.00 50.66 94 VAL A C 1
ATOM 713 O O . VAL A 1 94 ? 12.655 57.217 -63.309 1.00 50.66 94 VAL A O 1
ATOM 716 N N . ASN A 1 95 ? 14.307 55.709 -63.102 1.00 57.78 95 ASN A N 1
ATOM 717 C CA . ASN A 1 95 ? 13.599 54.586 -63.690 1.00 57.78 95 ASN A CA 1
ATOM 718 C C . ASN A 1 95 ? 12.293 54.346 -62.899 1.00 57.78 95 ASN A C 1
ATOM 720 O O . ASN A 1 95 ? 12.309 54.330 -61.665 1.00 57.78 95 ASN A O 1
ATOM 724 N N . VAL A 1 96 ? 11.163 54.158 -63.583 1.00 71.62 96 VAL A N 1
ATOM 725 C CA . VAL A 1 96 ? 9.830 53.945 -62.977 1.00 71.62 96 VAL A CA 1
ATOM 726 C C . VAL A 1 96 ? 9.858 52.837 -61.912 1.00 71.62 96 VAL A C 1
ATOM 728 O O . VAL A 1 96 ? 9.145 52.896 -60.907 1.00 71.62 96 VAL A O 1
ATOM 731 N N . ASP A 1 97 ? 10.744 51.855 -62.076 1.00 68.75 97 ASP A N 1
ATOM 732 C CA . ASP A 1 97 ? 10.938 50.772 -61.113 1.00 68.75 97 ASP A CA 1
ATOM 733 C C . ASP A 1 97 ? 11.556 51.225 -59.784 1.00 68.75 97 ASP A C 1
ATOM 735 O O . ASP A 1 97 ? 11.233 50.670 -58.731 1.00 68.75 97 ASP A O 1
ATOM 739 N N . THR A 1 98 ? 12.420 52.241 -59.789 1.00 75.56 98 THR A N 1
ATOM 740 C CA . THR A 1 98 ? 12.994 52.799 -58.555 1.00 75.56 98 THR A CA 1
ATOM 741 C C . THR A 1 98 ? 11.984 53.630 -57.768 1.00 75.56 98 THR A C 1
ATOM 743 O O . THR A 1 98 ? 11.946 53.523 -56.544 1.00 75.56 98 THR A O 1
ATOM 746 N N . GLU A 1 99 ? 11.086 54.354 -58.439 1.00 77.31 99 GLU A N 1
ATOM 747 C CA . GLU A 1 99 ? 10.013 55.096 -57.764 1.00 77.31 99 GLU A CA 1
ATOM 748 C C . GLU A 1 99 ? 8.958 54.147 -57.166 1.00 77.31 99 GLU A C 1
ATOM 750 O O . GLU A 1 99 ? 8.528 54.326 -56.024 1.00 77.31 99 GLU A O 1
ATOM 755 N N . LYS A 1 100 ? 8.611 53.061 -57.875 1.00 79.19 100 LYS A N 1
ATOM 756 C CA . LYS A 1 100 ? 7.757 51.989 -57.331 1.00 79.19 100 LYS A CA 1
ATOM 757 C C . LYS A 1 100 ? 8.379 51.315 -56.107 1.00 79.19 100 LYS A C 1
ATOM 759 O O . LYS A 1 100 ? 7.674 51.059 -55.132 1.00 79.19 100 LYS A O 1
ATOM 764 N N . LYS A 1 101 ? 9.689 51.040 -56.126 1.00 84.19 101 LYS A N 1
ATOM 765 C CA . LYS A 1 101 ? 10.403 50.485 -54.962 1.00 84.19 101 LYS A CA 1
ATOM 766 C C . LYS A 1 101 ? 10.409 51.459 -53.782 1.00 84.19 101 LYS A C 1
ATOM 768 O O . LYS A 1 101 ? 10.205 51.018 -52.656 1.00 84.19 101 LYS A O 1
ATOM 773 N N . LEU A 1 102 ? 10.575 52.759 -54.032 1.00 83.31 102 LEU A N 1
ATOM 774 C CA . LEU A 1 102 ? 10.538 53.783 -52.986 1.00 83.31 102 LEU A CA 1
ATOM 775 C C . LEU A 1 102 ? 9.149 53.891 -52.339 1.00 83.31 102 LEU A C 1
ATOM 777 O O . LEU A 1 102 ? 9.060 53.896 -51.114 1.00 83.31 102 LEU A O 1
ATOM 781 N N . ARG A 1 103 ? 8.065 53.884 -53.131 1.00 83.44 103 ARG A N 1
ATOM 782 C CA . ARG A 1 103 ? 6.691 53.859 -52.589 1.00 83.44 103 ARG A CA 1
ATOM 783 C C . ARG A 1 103 ? 6.424 52.601 -51.770 1.00 83.44 103 ARG A C 1
ATOM 785 O O . ARG A 1 103 ? 5.886 52.696 -50.675 1.00 83.44 103 ARG A O 1
ATOM 792 N N . LYS A 1 104 ? 6.878 51.436 -52.244 1.00 86.56 104 LYS A N 1
ATOM 793 C CA . LYS A 1 104 ? 6.731 50.173 -51.505 1.00 86.56 104 LYS A CA 1
ATOM 794 C C . LYS A 1 104 ? 7.504 50.178 -50.179 1.00 86.56 104 LYS A C 1
ATOM 796 O O . LYS A 1 104 ? 7.024 49.633 -49.193 1.00 86.56 104 LYS A O 1
ATOM 801 N N . LEU A 1 105 ? 8.677 50.812 -50.134 1.00 86.31 105 LEU A N 1
ATOM 802 C CA . LEU A 1 105 ? 9.429 51.010 -48.890 1.00 86.31 105 LEU A CA 1
ATOM 803 C C . LEU A 1 105 ? 8.740 52.004 -47.942 1.00 86.31 105 LEU A C 1
ATOM 805 O O . LEU A 1 105 ? 8.751 51.780 -46.737 1.00 86.31 105 LEU A O 1
ATOM 809 N N . GLN A 1 106 ? 8.112 53.061 -48.463 1.00 88.38 106 GLN A N 1
ATOM 810 C CA . GLN A 1 106 ? 7.317 53.993 -47.655 1.00 88.38 106 GLN A CA 1
ATOM 811 C C . GLN A 1 106 ? 6.055 53.333 -47.080 1.00 88.38 106 GLN A C 1
ATOM 813 O O . GLN A 1 106 ? 5.754 53.539 -45.908 1.00 88.38 106 GLN A O 1
ATOM 818 N N . GLU A 1 107 ? 5.358 52.499 -47.857 1.00 88.88 107 GLU A N 1
ATOM 819 C CA . GLU A 1 107 ? 4.220 51.700 -47.376 1.00 88.88 107 GLU A CA 1
ATOM 820 C C . GLU A 1 107 ? 4.645 50.697 -46.298 1.00 88.88 107 GLU A C 1
ATOM 822 O O . GLU A 1 107 ? 3.978 50.582 -45.273 1.00 88.88 107 GLU A O 1
ATOM 827 N N . LEU A 1 108 ? 5.780 50.010 -46.478 1.00 86.69 108 LEU A N 1
ATOM 828 C CA . LEU A 1 108 ? 6.331 49.119 -45.449 1.00 86.69 108 LEU A CA 1
ATOM 829 C C . LEU A 1 108 ? 6.690 49.883 -44.170 1.00 86.69 108 LEU A C 1
ATOM 831 O O . LEU A 1 108 ? 6.307 49.458 -43.086 1.00 86.69 108 LEU A O 1
ATOM 835 N N . ALA A 1 109 ? 7.340 51.043 -44.287 1.00 87.38 109 ALA A N 1
ATOM 836 C CA . ALA A 1 109 ? 7.671 51.876 -43.134 1.00 87.38 109 ALA A CA 1
ATOM 837 C C . ALA A 1 109 ? 6.419 52.393 -42.400 1.00 87.38 109 ALA A C 1
ATOM 839 O O . ALA A 1 109 ? 6.414 52.491 -41.171 1.00 87.38 109 ALA A O 1
ATOM 840 N N . GLN A 1 110 ? 5.349 52.709 -43.134 1.00 89.56 110 GLN A N 1
ATOM 841 C CA . GLN A 1 110 ? 4.072 53.119 -42.553 1.00 89.56 110 GLN A CA 1
ATOM 842 C C . GLN A 1 110 ? 3.367 51.947 -41.850 1.00 89.56 110 GLN A C 1
ATOM 844 O O . GLN A 1 110 ? 2.904 52.113 -40.722 1.00 89.56 110 GLN A O 1
ATOM 849 N N . ASN A 1 111 ? 3.369 50.752 -42.449 1.00 89.50 111 ASN A N 1
ATOM 850 C CA . ASN A 1 111 ? 2.844 49.537 -41.820 1.00 89.50 111 ASN A CA 1
ATOM 851 C C . ASN A 1 111 ? 3.618 49.174 -40.544 1.00 89.50 111 ASN A C 1
ATOM 853 O O . ASN A 1 111 ? 3.009 48.837 -39.530 1.00 89.50 111 ASN A O 1
ATOM 857 N N . ASP A 1 112 ? 4.948 49.293 -40.557 1.00 90.19 112 ASP A N 1
ATOM 858 C CA . ASP A 1 112 ? 5.781 49.056 -39.375 1.00 90.19 112 ASP A CA 1
ATOM 859 C C . ASP A 1 112 ? 5.473 50.070 -38.267 1.00 90.19 112 ASP A C 1
ATOM 861 O O . ASP A 1 112 ? 5.371 49.706 -37.094 1.00 90.19 112 ASP A O 1
ATOM 865 N N . LYS A 1 113 ? 5.249 51.342 -38.619 1.00 92.88 113 LYS A N 1
ATOM 866 C CA . LYS A 1 113 ? 4.842 52.381 -37.664 1.00 92.88 113 LYS A CA 1
ATOM 867 C C . LYS A 1 113 ? 3.496 52.060 -37.009 1.00 92.88 113 LYS A C 1
ATOM 869 O O . LYS A 1 113 ? 3.378 52.170 -35.787 1.00 92.88 113 LYS A O 1
ATOM 874 N N . GLU A 1 114 ? 2.504 51.645 -37.793 1.00 92.19 114 GLU A N 1
ATOM 875 C CA . GLU A 1 114 ? 1.180 51.252 -37.292 1.00 92.19 114 GLU A CA 1
ATOM 876 C C . GLU A 1 114 ? 1.254 49.991 -36.422 1.00 92.19 114 GLU A C 1
ATOM 878 O O . GLU A 1 114 ? 0.645 49.938 -35.350 1.00 92.19 114 GLU A O 1
ATOM 883 N N . MET A 1 115 ? 2.076 49.012 -36.814 1.00 92.56 115 MET A N 1
ATOM 884 C CA . MET A 1 115 ? 2.334 47.806 -36.027 1.00 92.56 115 MET A CA 1
ATOM 885 C C . MET A 1 115 ? 2.985 48.140 -34.678 1.00 92.56 115 MET A C 1
ATOM 887 O O . MET A 1 115 ? 2.549 47.637 -33.640 1.00 92.56 115 MET A O 1
ATOM 891 N N . ILE A 1 116 ? 3.986 49.026 -34.665 1.00 90.12 116 ILE A N 1
ATOM 892 C CA . ILE A 1 116 ? 4.648 49.492 -33.438 1.00 90.12 116 ILE A CA 1
ATOM 893 C C . ILE A 1 116 ? 3.656 50.238 -32.537 1.00 90.12 116 ILE A C 1
ATOM 895 O O . ILE A 1 116 ? 3.673 50.060 -31.316 1.00 90.12 116 ILE A O 1
ATOM 899 N N . GLU A 1 117 ? 2.771 51.064 -33.099 1.00 93.06 117 GLU A N 1
ATOM 900 C CA . GLU A 1 117 ? 1.755 51.771 -32.316 1.00 93.06 117 GLU A CA 1
ATOM 901 C C . GLU A 1 117 ? 0.722 50.807 -31.712 1.00 93.06 117 GLU A C 1
ATOM 903 O O . GLU A 1 117 ? 0.363 50.940 -30.537 1.00 93.06 117 GLU A O 1
ATOM 908 N N . LEU A 1 118 ? 0.299 49.793 -32.472 1.00 92.75 118 LEU A N 1
ATOM 909 C CA . LEU A 1 118 ? -0.583 48.736 -31.982 1.00 92.75 118 LEU A CA 1
ATOM 910 C C . LEU A 1 118 ? 0.082 47.941 -30.850 1.00 92.75 118 LEU A C 1
ATOM 912 O O . LEU A 1 118 ? -0.532 47.731 -29.805 1.00 92.75 118 LEU A O 1
ATOM 916 N N . GLN A 1 119 ? 1.358 47.572 -31.001 1.00 90.62 119 GLN A N 1
ATOM 917 C CA . GLN A 1 119 ? 2.129 46.909 -29.945 1.00 90.62 119 GLN A CA 1
ATOM 918 C C . GLN A 1 119 ? 2.232 47.774 -28.683 1.00 90.62 119 GLN A C 1
ATOM 920 O O . GLN A 1 119 ? 2.032 47.268 -27.579 1.00 90.62 119 GLN A O 1
ATOM 925 N N . ARG A 1 120 ? 2.465 49.088 -28.816 1.00 91.00 120 ARG A N 1
ATOM 926 C CA . ARG A 1 120 ? 2.484 50.018 -27.671 1.00 91.00 120 ARG A CA 1
ATOM 927 C C . ARG A 1 120 ? 1.137 50.076 -26.949 1.00 91.00 120 ARG A C 1
ATOM 929 O O . ARG A 1 120 ? 1.122 50.057 -25.718 1.00 91.00 120 ARG A O 1
ATOM 936 N N . LYS A 1 121 ? 0.019 50.114 -27.685 1.00 94.56 121 LYS A N 1
ATOM 937 C CA . LYS A 1 121 ? -1.336 50.083 -27.102 1.00 94.56 121 LYS A CA 1
ATOM 938 C C . LYS A 1 121 ? -1.597 48.767 -26.369 1.00 94.56 121 LYS A C 1
ATOM 940 O O . LYS A 1 121 ? -2.062 48.800 -25.234 1.00 94.56 121 LYS A O 1
ATOM 945 N N . THR A 1 122 ? -1.217 47.632 -26.955 1.00 89.75 122 THR A N 1
ATOM 946 C CA . THR A 1 122 ? -1.342 46.312 -26.318 1.00 89.75 122 THR A CA 1
ATOM 947 C C . THR A 1 122 ? -0.529 46.224 -25.027 1.00 89.75 122 THR A C 1
ATOM 949 O O . THR A 1 122 ? -1.064 45.822 -23.997 1.00 89.75 122 THR A O 1
ATOM 952 N N . VAL A 1 123 ? 0.729 46.677 -25.037 1.00 90.12 123 VAL A N 1
ATOM 953 C CA . VAL A 1 123 ? 1.581 46.709 -23.834 1.00 90.12 123 VAL A CA 1
ATOM 954 C C . VAL A 1 123 ? 0.993 47.626 -22.756 1.00 90.12 123 VAL A C 1
ATOM 956 O O . VAL A 1 123 ? 1.043 47.305 -21.569 1.00 90.12 123 VAL A O 1
ATOM 959 N N . TYR A 1 124 ? 0.405 48.759 -23.145 1.00 96.00 124 TYR A N 1
ATOM 960 C CA . TYR A 1 124 ? -0.249 49.667 -22.204 1.00 96.00 124 TYR A CA 1
ATOM 961 C C . TYR A 1 124 ? -1.498 49.044 -21.559 1.00 96.00 124 TYR A C 1
ATOM 963 O O . TYR A 1 124 ? -1.659 49.138 -20.342 1.00 96.00 124 TYR A O 1
ATOM 971 N N . ILE A 1 125 ? -2.339 48.357 -22.339 1.00 91.31 125 ILE A N 1
ATOM 972 C CA . ILE A 1 125 ? -3.510 47.627 -21.825 1.00 91.31 125 ILE A CA 1
ATOM 973 C C . ILE A 1 125 ? -3.066 46.527 -20.854 1.00 91.31 125 ILE A C 1
ATOM 975 O O . ILE A 1 125 ? -3.546 46.488 -19.723 1.00 91.31 125 ILE A O 1
ATOM 979 N N . GLN A 1 126 ? -2.078 45.713 -21.237 1.00 89.75 126 GLN A N 1
ATOM 980 C CA . GLN A 1 126 ? -1.520 44.672 -20.366 1.00 89.75 126 GLN A CA 1
ATOM 981 C C . GLN A 1 126 ? -0.977 45.250 -19.052 1.00 89.75 126 GLN A C 1
ATOM 983 O O . GLN A 1 126 ? -1.162 44.670 -17.984 1.00 89.75 126 GLN A O 1
ATOM 988 N N . LYS A 1 127 ? -0.346 46.430 -19.094 1.00 94.38 127 LYS A N 1
ATOM 989 C CA . LYS A 1 127 ? 0.130 47.117 -17.887 1.00 94.38 127 LYS A CA 1
ATOM 990 C C . LYS A 1 127 ? -1.020 47.508 -16.949 1.00 94.38 127 LYS A C 1
ATOM 992 O O . LYS A 1 127 ? -0.880 47.349 -15.737 1.00 94.38 127 LYS A O 1
ATOM 997 N N . LEU A 1 128 ? -2.139 47.997 -17.485 1.00 93.88 128 LEU A N 1
ATOM 998 C CA . LEU A 1 128 ? -3.329 48.325 -16.689 1.00 93.88 128 LEU A CA 1
ATOM 999 C C . LEU A 1 128 ? -3.991 47.070 -16.103 1.00 93.88 128 LEU A C 1
ATOM 1001 O O . LEU A 1 128 ? -4.400 47.078 -14.941 1.00 93.88 128 LEU A O 1
ATOM 1005 N N . GLU A 1 129 ? -4.043 45.975 -16.861 1.00 90.12 129 GLU A N 1
ATOM 1006 C CA . GLU A 1 129 ? -4.553 44.685 -16.380 1.00 90.12 129 GLU A CA 1
ATOM 1007 C C . GLU A 1 129 ? -3.704 44.131 -15.231 1.00 90.12 129 GLU A C 1
ATOM 1009 O O . GLU A 1 129 ? -4.250 43.725 -14.205 1.00 90.12 129 GLU A O 1
ATOM 1014 N N . ILE A 1 130 ? -2.373 44.194 -15.350 1.00 90.94 130 ILE A N 1
ATOM 1015 C CA . ILE A 1 130 ? -1.445 43.790 -14.283 1.00 90.94 130 ILE A CA 1
ATOM 1016 C C . ILE A 1 130 ? -1.668 44.635 -13.023 1.00 90.94 130 ILE A C 1
ATOM 1018 O O . ILE A 1 130 ? -1.750 44.084 -11.925 1.00 90.94 130 ILE A O 1
ATOM 1022 N N . GLN A 1 131 ? -1.831 45.955 -13.157 1.00 93.06 131 GLN A N 1
ATOM 1023 C CA . GLN A 1 131 ? -2.123 46.827 -12.014 1.00 93.06 131 GLN A CA 1
ATOM 1024 C C . GLN A 1 131 ? -3.470 46.492 -11.355 1.00 93.06 131 GLN A C 1
ATOM 1026 O O . GLN A 1 131 ? -3.557 46.449 -10.127 1.00 93.06 131 GLN A O 1
ATOM 1031 N N . SER A 1 132 ? -4.507 46.205 -12.147 1.00 93.94 132 SER A N 1
ATOM 1032 C CA . SER A 1 132 ? -5.812 45.775 -11.628 1.00 93.94 132 SER A CA 1
ATOM 1033 C C . SER A 1 132 ? -5.721 44.436 -10.888 1.00 93.94 132 SER A C 1
ATOM 1035 O O . SER A 1 132 ? -6.267 44.292 -9.792 1.00 93.94 132 SER A O 1
ATOM 1037 N N . LEU A 1 133 ? -4.992 43.462 -11.441 1.00 89.62 133 LEU A N 1
ATOM 1038 C CA . LEU A 1 133 ? -4.757 42.169 -10.796 1.00 89.62 133 LEU A CA 1
ATOM 1039 C C . LEU A 1 133 ? -3.983 42.320 -9.486 1.00 89.62 133 LEU A C 1
ATOM 1041 O O . LEU A 1 133 ? -4.342 41.693 -8.492 1.00 89.62 133 LEU A O 1
ATOM 1045 N N . GLN A 1 134 ? -2.981 43.196 -9.453 1.00 92.19 134 GLN A N 1
ATOM 1046 C CA . GLN A 1 134 ? -2.211 43.472 -8.245 1.00 92.19 134 GLN A CA 1
ATOM 1047 C C . GLN A 1 134 ? -3.083 44.096 -7.144 1.00 92.19 134 GLN A C 1
ATOM 1049 O O . GLN A 1 134 ? -3.002 43.687 -5.988 1.00 92.19 134 GLN A O 1
ATOM 1054 N N . GLN A 1 135 ? -3.992 45.012 -7.492 1.00 92.50 135 GLN A N 1
ATOM 1055 C CA . GLN A 1 135 ? -4.962 45.560 -6.535 1.00 92.50 135 GLN A CA 1
ATOM 1056 C C . GLN A 1 135 ? -5.928 44.492 -6.001 1.00 92.50 135 GLN A C 1
ATOM 1058 O O . GLN A 1 135 ? -6.203 44.461 -4.799 1.00 92.50 135 GLN A O 1
ATOM 1063 N N . LYS A 1 136 ? -6.420 43.592 -6.866 1.00 90.81 136 LYS A N 1
ATOM 1064 C CA . LYS A 1 136 ? -7.277 42.466 -6.451 1.00 90.81 136 LYS A CA 1
ATOM 1065 C C . LYS A 1 136 ? -6.536 41.503 -5.525 1.00 90.81 136 LYS A C 1
ATOM 1067 O O . LYS A 1 136 ? -7.111 41.060 -4.535 1.00 90.81 136 LYS A O 1
ATOM 1072 N N . TYR A 1 137 ? -5.267 41.220 -5.811 1.00 91.94 137 TYR A N 1
ATOM 1073 C CA . TYR A 1 137 ? -4.418 40.386 -4.965 1.00 91.94 137 TYR A CA 1
ATOM 1074 C C . TYR A 1 137 ? -4.225 40.998 -3.570 1.00 91.94 137 TYR A C 1
ATOM 1076 O O . TYR A 1 137 ? -4.448 40.321 -2.571 1.00 91.94 137 TYR A O 1
ATOM 1084 N N . GLU A 1 138 ? -3.912 42.293 -3.478 1.00 91.06 138 GLU A N 1
ATOM 1085 C CA . GLU A 1 138 ? -3.763 42.983 -2.186 1.00 91.06 138 GLU A CA 1
ATOM 1086 C C . GLU A 1 138 ? -5.083 43.085 -1.401 1.00 91.06 138 GLU A C 1
ATOM 1088 O O . GLU A 1 138 ? -5.092 43.080 -0.169 1.00 91.06 138 GLU A O 1
ATOM 1093 N N . ALA A 1 139 ? -6.227 43.174 -2.086 1.00 89.00 139 ALA A N 1
ATOM 1094 C CA . ALA A 1 139 ? -7.534 43.090 -1.434 1.00 89.00 139 ALA A CA 1
ATOM 1095 C C . ALA A 1 139 ? -7.802 41.678 -0.884 1.00 89.00 139 ALA A C 1
ATOM 1097 O O . ALA A 1 139 ? -8.228 41.532 0.261 1.00 89.00 139 ALA A O 1
ATOM 1098 N N . LEU A 1 140 ? -7.501 40.638 -1.668 1.00 90.94 140 LEU A N 1
ATOM 1099 C CA . LEU A 1 140 ? -7.656 39.247 -1.246 1.00 90.94 140 LEU A CA 1
ATOM 1100 C C . LEU A 1 140 ? -6.741 38.910 -0.063 1.00 90.94 140 LEU A C 1
ATOM 1102 O O . LEU A 1 140 ? -7.182 38.266 0.885 1.00 90.94 140 LEU A O 1
ATOM 1106 N N . LYS A 1 141 ? -5.498 39.399 -0.088 1.00 91.12 141 LYS A N 1
ATOM 1107 C CA . LYS A 1 141 ? -4.536 39.252 1.005 1.00 91.12 141 LYS A CA 1
ATOM 1108 C C . LYS A 1 141 ? -5.066 39.855 2.308 1.00 91.12 141 LYS A C 1
ATOM 1110 O O . LYS A 1 141 ? -5.075 39.170 3.325 1.00 91.12 141 LYS A O 1
ATOM 1115 N N . ARG A 1 142 ? -5.599 41.083 2.266 1.00 88.31 142 ARG A N 1
ATOM 1116 C CA . ARG A 1 142 ? -6.229 41.727 3.435 1.00 88.31 142 ARG A CA 1
ATOM 1117 C C . ARG A 1 142 ? -7.442 40.954 3.957 1.00 88.31 142 ARG A C 1
ATOM 1119 O O . ARG A 1 142 ? -7.599 40.817 5.166 1.00 88.31 142 ARG A O 1
ATOM 1126 N N . ASN A 1 143 ? -8.275 40.415 3.065 1.00 87.19 143 ASN A N 1
ATOM 1127 C CA . ASN A 1 143 ? -9.414 39.583 3.464 1.00 87.19 143 ASN A CA 1
ATOM 1128 C C . ASN A 1 143 ? -8.961 38.275 4.126 1.00 87.19 143 ASN A C 1
ATOM 1130 O O . ASN A 1 143 ? -9.532 37.868 5.133 1.00 87.19 143 ASN A O 1
ATOM 1134 N N . PHE A 1 144 ? -7.924 37.631 3.589 1.00 87.50 144 PHE A N 1
ATOM 1135 C CA . PHE A 1 144 ? -7.358 36.417 4.169 1.00 87.50 144 PHE A CA 1
ATOM 1136 C C . PHE A 1 144 ? -6.755 36.677 5.554 1.00 87.50 144 PHE A C 1
ATOM 1138 O O . PHE A 1 144 ? -7.014 35.921 6.488 1.00 87.50 144 PHE A O 1
ATOM 1145 N N . GLU A 1 145 ? -6.007 37.771 5.708 1.00 87.62 145 GLU A N 1
ATOM 1146 C CA . GLU A 1 145 ? -5.483 38.206 7.004 1.00 87.62 145 GLU A CA 1
ATOM 1147 C C . GLU A 1 145 ? -6.627 38.443 8.000 1.00 87.62 145 GLU A C 1
ATOM 1149 O O . GLU A 1 145 ? -6.583 37.896 9.095 1.00 87.62 145 GLU A O 1
ATOM 1154 N N . ALA A 1 146 ? -7.698 39.146 7.612 1.00 84.69 146 ALA A N 1
ATOM 1155 C CA . ALA A 1 146 ? -8.858 39.377 8.478 1.00 84.69 146 ALA A CA 1
ATOM 1156 C C . ALA A 1 146 ? -9.559 38.076 8.923 1.00 84.69 146 ALA A C 1
ATOM 1158 O O . ALA A 1 146 ? -9.866 37.923 10.107 1.00 84.69 146 ALA A O 1
ATOM 1159 N N . ILE A 1 147 ? -9.763 37.125 8.003 1.00 80.25 147 ILE A N 1
ATOM 1160 C CA . ILE A 1 147 ? -10.350 35.807 8.309 1.00 80.25 147 ILE A CA 1
ATOM 1161 C C . ILE A 1 147 ? -9.437 35.011 9.249 1.00 80.25 147 ILE A C 1
ATOM 1163 O O . ILE A 1 147 ? -9.917 34.380 10.190 1.00 80.25 147 ILE A O 1
ATOM 1167 N N . SER A 1 148 ? -8.121 35.065 9.035 1.00 82.75 148 SER A N 1
ATOM 1168 C CA . SER A 1 148 ? -7.139 34.410 9.903 1.00 82.75 148 SER A CA 1
ATOM 1169 C C . SER A 1 148 ? -7.206 34.953 11.334 1.00 82.75 148 SER A C 1
ATOM 1171 O O . SER A 1 148 ? -7.295 34.180 12.291 1.00 82.75 148 SER A O 1
ATOM 1173 N N . THR A 1 149 ? -7.266 36.279 11.499 1.00 82.81 149 THR A N 1
ATOM 1174 C CA . THR A 1 149 ? -7.389 36.911 12.822 1.00 82.81 149 THR A CA 1
ATOM 1175 C C . THR A 1 149 ? -8.719 36.570 13.496 1.00 82.81 149 THR A C 1
ATOM 1177 O O . THR A 1 149 ? -8.746 36.295 14.695 1.00 82.81 149 THR A O 1
ATOM 1180 N N . GLN A 1 150 ? -9.822 36.533 12.739 1.00 81.62 150 GLN A N 1
ATOM 1181 C CA . GLN A 1 150 ? -11.123 36.108 13.261 1.00 81.62 150 GLN A CA 1
ATOM 1182 C C . GLN A 1 150 ? -11.082 34.649 13.740 1.00 81.62 150 GLN A C 1
ATOM 1184 O O . GLN A 1 150 ? -11.511 34.362 14.856 1.00 81.62 150 GLN A O 1
ATOM 1189 N N . SER A 1 151 ? -10.491 33.748 12.952 1.00 77.81 151 SER A N 1
ATOM 1190 C CA . SER A 1 151 ? -10.338 32.335 13.316 1.00 77.81 151 SER A CA 1
ATOM 1191 C C . SER A 1 151 ? -9.483 32.142 14.575 1.00 77.81 151 SER A C 1
ATOM 1193 O O . SER A 1 151 ? -9.800 31.301 15.419 1.00 77.81 151 SER A O 1
ATOM 1195 N N . MET A 1 152 ? -8.426 32.945 14.753 1.00 74.00 152 MET A N 1
ATOM 1196 C CA . MET A 1 152 ? -7.628 32.930 15.984 1.00 74.00 152 MET A CA 1
ATOM 1197 C C . MET A 1 152 ? -8.425 33.397 17.209 1.00 74.00 152 MET A C 1
ATOM 1199 O O . MET A 1 152 ? -8.327 32.773 18.266 1.00 74.00 152 MET A O 1
ATOM 1203 N N . ASN A 1 153 ? -9.253 34.436 17.069 1.00 80.94 153 ASN A N 1
ATOM 1204 C CA . ASN A 1 153 ? -10.106 34.924 18.157 1.00 80.94 153 ASN A CA 1
ATOM 1205 C C . ASN A 1 153 ? -11.198 33.908 18.534 1.00 80.94 153 ASN A C 1
ATOM 1207 O O . ASN A 1 153 ? -11.456 33.687 19.718 1.00 80.94 153 ASN A O 1
ATOM 1211 N N . GLU A 1 154 ? -11.805 33.247 17.545 1.00 78.12 154 GLU A N 1
ATOM 1212 C CA . GLU A 1 154 ? -12.774 32.167 17.767 1.00 78.12 154 GLU A CA 1
ATOM 1213 C C . GLU A 1 154 ? -12.124 30.961 18.458 1.00 78.12 154 GLU A C 1
ATOM 1215 O O . GLU A 1 154 ? -12.693 30.419 19.406 1.00 78.12 154 GLU A O 1
ATOM 1220 N N . ARG A 1 155 ? -10.895 30.584 18.071 1.00 79.06 155 ARG A N 1
ATOM 1221 C CA . ARG A 1 155 ? -10.116 29.561 18.790 1.00 79.06 155 ARG A CA 1
ATOM 1222 C C . ARG A 1 155 ? -9.869 29.942 20.241 1.00 79.06 155 ARG A C 1
ATOM 1224 O O . ARG A 1 155 ? -10.128 29.132 21.120 1.00 79.06 155 ARG A O 1
ATOM 1231 N N . GLN A 1 156 ? -9.433 31.170 20.505 1.00 83.06 156 GLN A N 1
ATOM 1232 C CA . GLN A 1 156 ? -9.168 31.618 21.870 1.00 83.06 156 GLN A CA 1
ATOM 1233 C C . GLN A 1 156 ? -10.443 31.633 22.731 1.00 83.06 156 GLN A C 1
ATOM 1235 O O . GLN A 1 156 ? -10.399 31.289 23.913 1.00 83.06 156 GLN A O 1
ATOM 1240 N N . SER A 1 157 ? -11.588 31.997 22.143 1.00 84.38 157 SER A N 1
ATOM 1241 C CA . SER A 1 157 ? -12.892 31.925 22.809 1.00 84.38 157 SER A CA 1
ATOM 1242 C C . SER A 1 157 ? -13.303 30.479 23.106 1.00 84.38 157 SER A C 1
ATOM 1244 O O . SER A 1 157 ? -13.709 30.177 24.230 1.00 84.38 157 SER A O 1
ATOM 1246 N N . ASN A 1 158 ? -13.114 29.570 22.146 1.00 79.81 158 ASN A N 1
ATOM 1247 C CA . ASN A 1 158 ? -13.377 28.144 22.327 1.00 79.81 158 ASN A CA 1
ATOM 1248 C C . ASN A 1 158 ? -12.459 27.518 23.385 1.00 79.81 158 ASN A C 1
ATOM 1250 O O . ASN A 1 158 ? -12.942 26.772 24.231 1.00 79.81 158 ASN A O 1
ATOM 1254 N N . ASP A 1 159 ? -11.174 27.869 23.416 1.00 82.69 159 ASP A N 1
ATOM 1255 C CA . ASP A 1 159 ? -10.233 27.391 24.434 1.00 82.69 159 ASP A CA 1
ATOM 1256 C C . ASP A 1 159 ? -10.648 27.852 25.841 1.00 82.69 159 ASP A C 1
ATOM 1258 O O . ASP A 1 159 ? -10.593 27.084 26.805 1.00 82.69 159 ASP A O 1
ATOM 1262 N N . GLN A 1 160 ? -11.129 29.094 25.974 1.00 85.25 160 GLN A N 1
ATOM 1263 C CA . GLN A 1 160 ? -11.683 29.589 27.237 1.00 85.25 160 GLN A CA 1
ATOM 1264 C C . GLN A 1 160 ? -12.973 28.862 27.633 1.00 85.25 160 GLN A C 1
ATOM 1266 O O . GLN A 1 160 ? -13.154 28.555 28.814 1.00 85.25 160 GLN A O 1
ATOM 1271 N N . ALA A 1 161 ? -13.861 28.573 26.678 1.00 81.44 161 ALA A N 1
ATOM 1272 C CA . ALA A 1 161 ? -15.080 27.810 26.929 1.00 81.44 161 ALA A CA 1
ATOM 1273 C C . ALA A 1 161 ? -14.761 26.372 27.369 1.00 81.44 161 ALA A C 1
ATOM 1275 O O . ALA A 1 161 ? -15.294 25.915 28.377 1.00 81.44 161 ALA A O 1
ATOM 1276 N N . MET A 1 162 ? -13.824 25.702 26.695 1.00 81.00 162 MET A N 1
ATOM 1277 C CA . MET A 1 162 ? -13.358 24.361 27.061 1.00 81.00 162 MET A CA 1
ATOM 1278 C C . MET A 1 162 ? -12.727 24.336 28.451 1.00 81.00 162 MET A C 1
ATOM 1280 O O . MET A 1 162 ? -13.007 23.434 29.237 1.00 81.00 162 MET A O 1
ATOM 1284 N N . LYS A 1 163 ? -11.935 25.356 28.801 1.00 87.38 163 LYS A N 1
ATOM 1285 C CA . LYS A 1 163 ? -11.373 25.479 30.148 1.00 87.38 163 LYS A CA 1
ATOM 1286 C C . LYS A 1 163 ? -12.464 25.643 31.211 1.00 87.38 163 LYS A C 1
ATOM 1288 O O . LYS A 1 163 ? -12.412 24.970 32.233 1.00 87.38 163 LYS A O 1
ATOM 1293 N N . ARG A 1 164 ? -13.489 26.466 30.949 1.00 87.44 164 ARG A N 1
ATOM 1294 C CA . ARG A 1 164 ? -14.651 26.591 31.849 1.00 87.44 164 ARG A CA 1
ATOM 1295 C C . ARG A 1 164 ? -15.418 25.278 31.991 1.00 87.44 164 ARG A C 1
ATOM 1297 O O . ARG A 1 164 ? -15.834 24.961 33.097 1.00 87.44 164 ARG A O 1
ATOM 1304 N N . ILE A 1 165 ? -15.599 24.522 30.907 1.00 83.88 165 ILE A N 1
ATOM 1305 C CA . ILE A 1 165 ? -16.248 23.202 30.952 1.00 83.88 165 ILE A CA 1
ATOM 1306 C C . ILE A 1 165 ? -15.442 22.247 31.840 1.00 83.88 165 ILE A C 1
ATOM 1308 O O . ILE A 1 165 ? -16.015 21.654 32.745 1.00 83.88 165 ILE A O 1
ATOM 1312 N N . GLN A 1 166 ? -14.120 22.175 31.663 1.00 85.12 166 GLN A N 1
ATOM 1313 C CA . GLN A 1 166 ? -13.249 21.344 32.505 1.00 85.12 166 GLN A CA 1
ATOM 1314 C C . GLN A 1 166 ? -13.295 21.742 33.986 1.00 85.12 166 GLN A C 1
ATOM 1316 O O . GLN A 1 166 ? -13.257 20.879 34.862 1.00 85.12 166 GLN A O 1
ATOM 1321 N N . ASP A 1 167 ? -13.358 23.040 34.285 1.00 88.94 167 ASP A N 1
ATOM 1322 C CA . ASP A 1 167 ? -13.470 23.519 35.663 1.00 88.94 167 ASP A CA 1
ATOM 1323 C C . ASP A 1 167 ? -14.835 23.137 36.273 1.00 88.94 167 ASP A C 1
ATOM 1325 O O . ASP A 1 167 ? -14.887 22.641 37.399 1.00 88.94 167 ASP A O 1
ATOM 1329 N N . LEU A 1 168 ? -15.926 23.250 35.506 1.00 88.94 168 LEU A N 1
ATOM 1330 C CA . LEU A 1 168 ? -17.260 22.804 35.930 1.00 88.94 168 LEU A CA 1
ATOM 1331 C C . LEU A 1 168 ? -17.351 21.281 36.114 1.00 88.94 168 LEU A C 1
ATOM 1333 O O . LEU A 1 168 ? -18.032 20.813 37.026 1.00 88.94 168 LEU A O 1
ATOM 1337 N N . GLU A 1 169 ? -16.667 20.497 35.283 1.00 83.50 169 GLU A N 1
ATOM 1338 C CA . GLU A 1 169 ? -16.583 19.040 35.433 1.00 83.50 169 GLU A CA 1
ATOM 1339 C C . GLU A 1 169 ? -15.850 18.650 36.721 1.00 83.50 169 GLU A C 1
ATOM 1341 O O . GLU A 1 169 ? -16.349 17.814 37.476 1.00 83.50 169 GLU A O 1
ATOM 1346 N N . LYS A 1 170 ? -14.732 19.316 37.040 1.00 88.12 170 LYS A N 1
ATOM 1347 C CA . LYS A 1 170 ? -14.019 19.120 38.315 1.00 88.12 170 LYS A CA 1
ATOM 1348 C C . LYS A 1 170 ? -14.885 19.473 39.522 1.00 88.12 170 LYS A C 1
ATOM 1350 O O . LYS A 1 170 ? -14.853 18.765 40.531 1.00 88.12 170 LYS A O 1
ATOM 1355 N N . ASP A 1 171 ? -15.665 20.549 39.436 1.00 89.12 171 ASP A N 1
ATOM 1356 C CA . ASP A 1 171 ? -16.584 20.939 40.508 1.00 89.12 171 ASP A CA 1
ATOM 1357 C C . ASP A 1 171 ? -17.728 19.929 40.668 1.00 89.12 171 ASP A C 1
ATOM 1359 O O . ASP A 1 171 ? -18.065 19.549 41.793 1.00 89.12 171 ASP A O 1
ATOM 1363 N N . LYS A 1 172 ? -18.276 19.417 39.558 1.00 90.25 172 LYS A N 1
ATOM 1364 C CA . LYS A 1 172 ? -19.265 18.329 39.563 1.00 90.25 172 LYS A CA 1
ATOM 1365 C C . LYS A 1 172 ? -18.704 17.063 40.219 1.00 90.25 172 LYS A C 1
ATOM 1367 O O . LYS A 1 172 ? -19.387 16.458 41.044 1.00 90.25 172 LYS A O 1
ATOM 1372 N N . GLU A 1 173 ? -17.474 16.667 39.897 1.00 87.62 173 GLU A N 1
ATOM 1373 C CA . GLU A 1 173 ? -16.802 15.524 40.531 1.00 87.62 173 GLU A CA 1
ATOM 1374 C C . GLU A 1 173 ? -16.597 15.738 42.034 1.00 87.62 173 GLU A C 1
ATOM 1376 O O . GLU A 1 173 ? -16.884 14.840 42.830 1.00 87.62 173 GLU A O 1
ATOM 1381 N N . ARG A 1 174 ? -16.171 16.939 42.445 1.00 89.38 174 ARG A N 1
ATOM 1382 C CA . ARG A 1 174 ? -16.007 17.298 43.862 1.00 89.38 174 ARG A CA 1
ATOM 1383 C C . ARG A 1 174 ? -17.332 17.225 44.622 1.00 89.38 174 ARG A C 1
ATOM 1385 O O . ARG A 1 174 ? -17.366 16.667 45.718 1.00 89.38 174 ARG A O 1
ATOM 1392 N N . LEU A 1 175 ? -18.413 17.754 44.049 1.00 90.06 175 LEU A N 1
ATOM 1393 C CA . LEU A 1 175 ? -19.752 17.686 44.640 1.00 90.06 175 LEU A CA 1
ATOM 1394 C C . LEU A 1 175 ? -20.261 16.243 44.728 1.00 90.06 175 LEU A C 1
ATOM 1396 O O . LEU A 1 175 ? -20.797 15.851 45.761 1.00 90.06 175 LEU A O 1
ATOM 1400 N N . ASN A 1 176 ? -20.039 15.426 43.696 1.00 86.19 176 ASN A N 1
ATOM 1401 C CA . ASN A 1 176 ? -20.393 14.005 43.720 1.00 86.19 176 ASN A CA 1
ATOM 1402 C C . ASN A 1 176 ? -19.622 13.232 44.800 1.00 86.19 176 ASN A C 1
ATOM 1404 O O . ASN A 1 176 ? -20.217 12.415 45.503 1.00 86.19 176 ASN A O 1
ATOM 1408 N N . LEU A 1 177 ? -18.324 13.507 44.970 1.00 87.19 177 LEU A N 1
ATOM 1409 C CA . LEU A 1 177 ? -17.516 12.955 46.063 1.00 87.19 177 LEU A CA 1
ATOM 1410 C C . LEU A 1 177 ? -18.090 13.341 47.429 1.00 87.19 177 LEU A C 1
ATOM 1412 O O . LEU A 1 177 ? -18.293 12.464 48.264 1.00 87.19 177 LEU A O 1
ATOM 1416 N N . GLN A 1 178 ? -18.420 14.619 47.639 1.00 89.56 178 GLN A N 1
ATOM 1417 C CA . GLN A 1 178 ? -19.043 15.090 48.883 1.00 89.56 178 GLN A CA 1
ATOM 1418 C C . GLN A 1 178 ? -20.403 14.431 49.144 1.00 89.56 178 GLN A C 1
ATOM 1420 O O . GLN A 1 178 ? -20.696 14.051 50.278 1.00 89.56 178 GLN A O 1
ATOM 1425 N N . LEU A 1 179 ? -21.226 14.266 48.107 1.00 88.62 179 LEU A N 1
ATOM 1426 C CA . LEU A 1 179 ? -22.537 13.632 48.210 1.00 88.62 179 LEU A CA 1
ATOM 1427 C C . LEU A 1 179 ? -22.408 12.147 48.576 1.00 88.62 179 LEU A C 1
ATOM 1429 O O . LEU A 1 179 ? -23.124 11.669 49.454 1.00 88.62 179 LEU A O 1
ATOM 1433 N N . LYS A 1 180 ? -21.442 11.441 47.976 1.00 86.31 180 LYS A N 1
ATOM 1434 C CA . LYS A 1 180 ? -21.122 10.045 48.304 1.00 86.31 180 LYS A CA 1
ATOM 1435 C C . LYS A 1 180 ? -20.587 9.907 49.733 1.00 86.31 180 LYS A C 1
ATOM 1437 O O . LYS A 1 180 ? -20.992 8.991 50.440 1.00 86.31 180 LYS A O 1
ATOM 1442 N N . ASP A 1 181 ? -19.756 10.844 50.188 1.00 82.69 181 ASP A N 1
ATOM 1443 C CA . ASP A 1 181 ? -19.254 10.897 51.568 1.00 82.69 181 ASP A CA 1
ATOM 1444 C C . ASP A 1 181 ? -20.378 11.116 52.587 1.00 82.69 181 ASP A C 1
ATOM 1446 O O . ASP A 1 181 ? -20.439 10.433 53.609 1.00 82.69 181 ASP A O 1
ATOM 1450 N N . LEU A 1 182 ? -21.301 12.040 52.306 1.00 86.00 182 LEU A N 1
ATOM 1451 C CA . LEU A 1 182 ? -22.483 12.266 53.141 1.00 86.00 182 LEU A CA 1
ATOM 1452 C C . LEU A 1 182 ? -23.390 11.033 53.171 1.00 86.00 182 LEU A C 1
ATOM 1454 O O . LEU A 1 182 ? -23.869 10.657 54.238 1.00 86.00 182 LEU A O 1
ATOM 1458 N N . GLN A 1 183 ? -23.583 10.372 52.029 1.00 83.69 183 GLN A N 1
ATOM 1459 C CA . GLN A 1 183 ? -24.370 9.145 51.930 1.00 83.69 183 GLN A CA 1
ATOM 1460 C C . GLN A 1 183 ? -23.715 7.986 52.699 1.00 83.69 183 GLN A C 1
ATOM 1462 O O . GLN A 1 183 ? -24.399 7.250 53.405 1.00 83.69 183 GLN A O 1
ATOM 1467 N N . ASN A 1 184 ? -22.385 7.873 52.656 1.00 78.75 184 ASN A N 1
ATOM 1468 C CA . ASN A 1 184 ? -21.625 6.913 53.457 1.00 78.75 184 ASN A CA 1
ATOM 1469 C C . ASN A 1 184 ? -21.723 7.207 54.960 1.00 78.75 184 ASN A C 1
ATOM 1471 O O . ASN A 1 184 ? -21.961 6.285 55.735 1.00 78.75 184 ASN A O 1
ATOM 1475 N N . LYS A 1 185 ? -21.605 8.476 55.377 1.00 82.44 185 LYS A N 1
ATOM 1476 C CA . LYS A 1 185 ? -21.804 8.890 56.779 1.00 82.44 185 LYS A CA 1
ATOM 1477 C C . LYS A 1 185 ? -23.222 8.596 57.260 1.00 82.44 185 LYS A C 1
ATOM 1479 O O . LYS A 1 185 ? -23.399 8.121 58.376 1.00 82.44 185 LYS A O 1
ATOM 1484 N N . PHE A 1 186 ? -24.222 8.836 56.414 1.00 80.69 186 PHE A N 1
ATOM 1485 C CA . PHE A 1 186 ? -25.613 8.505 56.709 1.00 80.69 186 PHE A CA 1
ATOM 1486 C C . PHE A 1 186 ? -25.803 6.994 56.904 1.00 80.69 186 PHE A C 1
ATOM 1488 O O . PHE A 1 186 ? -26.407 6.575 57.887 1.00 80.69 186 PHE A O 1
ATOM 1495 N N . ASN A 1 187 ? -25.215 6.177 56.027 1.00 76.62 187 ASN A N 1
ATOM 1496 C CA . ASN A 1 187 ? -25.246 4.720 56.152 1.00 76.62 187 ASN A CA 1
ATOM 1497 C C . ASN A 1 187 ? -24.488 4.225 57.397 1.00 76.62 187 ASN A C 1
ATOM 1499 O O . ASN A 1 187 ? -24.921 3.262 58.020 1.00 76.62 187 ASN A O 1
ATOM 1503 N N . MET A 1 188 ? -23.387 4.878 57.788 1.00 70.12 188 MET A N 1
ATOM 1504 C CA . MET A 1 188 ? -22.669 4.552 59.027 1.00 70.12 188 MET A CA 1
ATOM 1505 C C . MET A 1 188 ? -23.490 4.871 60.277 1.00 70.12 188 MET A C 1
ATOM 1507 O O . MET A 1 188 ? -23.518 4.066 61.194 1.00 70.12 188 MET A O 1
ATOM 1511 N N . LEU A 1 189 ? -24.228 5.985 60.304 1.00 76.31 189 LEU A N 1
ATOM 1512 C CA . LEU A 1 189 ? -25.112 6.317 61.431 1.00 76.31 189 LEU A CA 1
ATOM 1513 C C . LEU A 1 189 ? -26.270 5.317 61.616 1.00 76.31 189 LEU A C 1
ATOM 1515 O O . LEU A 1 189 ? -26.871 5.272 62.687 1.00 76.31 189 LEU A O 1
ATOM 1519 N N . GLN A 1 190 ? -26.596 4.526 60.590 1.00 72.44 190 GLN A N 1
ATOM 1520 C CA . GLN A 1 190 ? -27.654 3.513 60.630 1.00 72.44 190 GLN A CA 1
ATOM 1521 C C . GLN A 1 190 ? -27.203 2.164 61.203 1.00 72.44 190 GLN A C 1
ATOM 1523 O O . GLN A 1 190 ? -28.051 1.353 61.578 1.00 72.44 190 GLN A O 1
ATOM 1528 N N . ILE A 1 191 ? -25.896 1.910 61.272 1.00 57.16 191 ILE A N 1
ATOM 1529 C CA . ILE A 1 191 ? -25.337 0.628 61.694 1.00 57.16 191 ILE A CA 1
ATOM 1530 C C . ILE A 1 191 ? -24.558 0.890 62.987 1.00 57.16 191 ILE A C 1
ATOM 1532 O O . ILE A 1 191 ? -23.622 1.676 62.998 1.00 57.16 191 ILE A O 1
ATOM 1536 N N . GLY A 1 192 ? -25.002 0.310 64.105 1.00 63.09 192 GLY A N 1
ATOM 1537 C CA . GLY A 1 192 ? -24.477 0.623 65.439 1.00 63.09 192 GLY A CA 1
ATOM 1538 C C . GLY A 1 192 ? -22.964 0.373 65.627 1.00 63.09 192 GLY A C 1
ATOM 1539 O O . GLY A 1 192 ? -22.338 -0.313 64.817 1.00 63.09 192 GLY A O 1
ATOM 1540 N N . PRO A 1 193 ? -22.384 0.860 66.741 1.00 61.56 193 PRO A N 1
ATOM 1541 C CA . PRO A 1 193 ? -20.932 0.963 66.968 1.00 61.56 193 PRO A CA 1
ATOM 1542 C C . PRO A 1 193 ? -20.160 -0.371 66.989 1.00 61.56 193 PRO A C 1
ATOM 1544 O O . PRO A 1 193 ? -18.936 -0.377 66.906 1.00 61.56 193 PRO A O 1
ATOM 1547 N N . GLU A 1 194 ? -20.838 -1.520 67.065 1.00 57.91 194 GLU A N 1
ATOM 1548 C CA . GLU A 1 194 ? -20.193 -2.841 66.963 1.00 57.91 194 GLU A CA 1
ATOM 1549 C C . GLU A 1 194 ? -19.747 -3.193 65.529 1.00 57.91 194 GLU A C 1
ATOM 1551 O O . GLU A 1 194 ? -18.926 -4.091 65.336 1.00 57.91 194 GLU A O 1
ATOM 1556 N N . PHE A 1 195 ? -20.243 -2.478 64.513 1.00 61.06 195 PHE A N 1
ATOM 1557 C CA . PHE A 1 195 ? -19.907 -2.708 63.103 1.00 61.06 195 PHE A CA 1
ATOM 1558 C C . PHE A 1 195 ? -18.610 -2.009 62.661 1.00 61.06 195 PHE A C 1
ATOM 1560 O O . PHE A 1 195 ? -17.975 -2.443 61.695 1.00 61.06 195 PHE A O 1
ATOM 1567 N N . ASP A 1 196 ? -18.184 -0.977 63.393 1.00 61.50 196 ASP A N 1
ATOM 1568 C CA . ASP A 1 196 ? -17.014 -0.158 63.060 1.00 61.50 196 ASP A CA 1
ATOM 1569 C C . ASP A 1 196 ? -15.712 -0.976 63.104 1.00 61.50 196 ASP A C 1
ATOM 1571 O O . ASP A 1 196 ? -14.933 -0.955 62.153 1.00 61.50 196 ASP A O 1
ATOM 1575 N N . ASN A 1 197 ? -15.533 -1.832 64.115 1.00 70.75 197 ASN A N 1
ATOM 1576 C CA . ASN A 1 197 ? -14.319 -2.652 64.248 1.00 70.75 197 ASN A CA 1
ATOM 1577 C C . ASN A 1 197 ? -14.140 -3.677 63.113 1.00 70.75 197 ASN A C 1
ATOM 1579 O O . ASN A 1 197 ? -13.012 -3.978 62.718 1.00 70.75 197 ASN A O 1
ATOM 1583 N N . LYS A 1 198 ? -15.237 -4.232 62.577 1.00 75.50 198 LYS A N 1
ATOM 1584 C CA . LYS A 1 198 ? -15.168 -5.207 61.476 1.00 75.50 198 LYS A CA 1
ATOM 1585 C C . LYS A 1 198 ? -14.879 -4.514 60.144 1.00 75.50 198 LYS A C 1
ATOM 1587 O O . LYS A 1 198 ? -14.056 -5.003 59.372 1.00 75.50 198 LYS A O 1
ATOM 1592 N N . LYS A 1 199 ? -15.509 -3.360 59.901 1.00 74.75 199 LYS A N 1
ATOM 1593 C CA . LYS A 1 199 ? -15.247 -2.555 58.705 1.00 74.75 199 LYS A CA 1
ATOM 1594 C C . LYS A 1 199 ? -13.843 -1.970 58.689 1.00 74.75 199 LYS A C 1
ATOM 1596 O O . LYS A 1 199 ? -13.242 -1.920 57.624 1.00 74.75 199 LYS A O 1
ATOM 1601 N N . ASP A 1 200 ? -13.296 -1.582 59.835 1.00 79.12 200 ASP A N 1
ATOM 1602 C CA . ASP A 1 200 ? -11.935 -1.052 59.900 1.00 79.12 200 ASP A CA 1
ATOM 1603 C C . ASP A 1 200 ? -10.880 -2.105 59.534 1.00 79.12 200 ASP A C 1
ATOM 1605 O O . ASP A 1 200 ? -9.913 -1.784 58.836 1.00 79.12 200 ASP A O 1
ATOM 1609 N N . MET A 1 201 ? -11.082 -3.373 59.917 1.00 78.69 201 MET A N 1
ATOM 1610 C CA . MET A 1 201 ? -10.221 -4.464 59.443 1.00 78.69 201 MET A CA 1
ATOM 1611 C C . MET A 1 201 ? -10.371 -4.708 57.940 1.00 78.69 201 MET A C 1
ATOM 1613 O O . MET A 1 201 ? -9.363 -4.798 57.246 1.00 78.69 201 MET A O 1
ATOM 1617 N N . GLU A 1 202 ? -11.599 -4.749 57.419 1.00 84.38 202 GLU A N 1
ATOM 1618 C CA . GLU A 1 202 ? -11.851 -4.941 55.982 1.00 84.38 202 GLU A CA 1
ATOM 1619 C C . GLU A 1 202 ? -11.265 -3.788 55.143 1.00 84.38 202 GLU A C 1
ATOM 1621 O O . GLU A 1 202 ? -10.634 -4.009 54.111 1.00 84.38 202 GLU A O 1
ATOM 1626 N N . ILE A 1 203 ? -11.382 -2.543 55.618 1.00 80.31 203 ILE A N 1
ATOM 1627 C CA . ILE A 1 203 ? -10.756 -1.366 54.999 1.00 80.31 203 ILE A CA 1
ATOM 1628 C C . ILE A 1 203 ? -9.231 -1.489 55.019 1.00 80.31 203 ILE A C 1
ATOM 1630 O O . ILE A 1 203 ? -8.581 -1.093 54.050 1.00 80.31 203 ILE A O 1
ATOM 1634 N N . LYS A 1 204 ? -8.645 -2.008 56.104 1.00 89.56 204 LYS A N 1
ATOM 1635 C CA . LYS A 1 204 ? -7.199 -2.228 56.199 1.00 89.56 204 LYS A CA 1
ATOM 1636 C C . LYS A 1 204 ? -6.731 -3.295 55.204 1.00 89.56 204 LYS A C 1
ATOM 1638 O O . LYS A 1 204 ? -5.816 -3.018 54.438 1.00 89.56 204 LYS A O 1
ATOM 1643 N N . GLU A 1 205 ? -7.403 -4.442 55.133 1.00 89.25 205 GLU A N 1
ATOM 1644 C CA . GLU A 1 205 ? -7.091 -5.506 54.165 1.00 89.25 205 GLU A CA 1
ATOM 1645 C C . GLU A 1 205 ? -7.233 -5.024 52.712 1.00 89.25 205 GLU A C 1
ATOM 1647 O O . GLU A 1 205 ? -6.365 -5.278 51.875 1.00 89.25 205 GLU A O 1
ATOM 1652 N N . LEU A 1 206 ? -8.286 -4.258 52.407 1.00 86.62 206 LEU A N 1
ATOM 1653 C CA . LEU A 1 206 ? -8.477 -3.654 51.085 1.00 86.62 206 LEU A CA 1
ATOM 1654 C C . LEU A 1 206 ? -7.404 -2.609 50.755 1.00 86.62 206 LEU A C 1
ATOM 1656 O O . LEU A 1 206 ? -7.008 -2.496 49.593 1.00 86.62 206 LEU A O 1
ATOM 1660 N N . LYS A 1 207 ? -6.929 -1.839 51.743 1.00 88.38 207 LYS A N 1
ATOM 1661 C CA . LYS A 1 207 ? -5.805 -0.905 51.565 1.00 88.38 207 LYS A CA 1
ATOM 1662 C C . LYS A 1 207 ? -4.511 -1.655 51.271 1.00 88.38 207 LYS A C 1
ATOM 1664 O O . LYS A 1 207 ? -3.844 -1.292 50.306 1.00 88.38 207 LYS A O 1
ATOM 1669 N N . ASP A 1 208 ? -4.211 -2.705 52.028 1.00 90.56 208 ASP A N 1
ATOM 1670 C CA . ASP A 1 208 ? -2.999 -3.509 51.851 1.00 90.56 208 ASP A CA 1
ATOM 1671 C C . ASP A 1 208 ? -3.005 -4.215 50.478 1.00 90.56 208 ASP A C 1
ATOM 1673 O O . ASP A 1 208 ? -2.030 -4.131 49.728 1.00 90.56 208 ASP A O 1
ATOM 1677 N N . MET A 1 209 ? -4.140 -4.800 50.068 1.00 88.75 209 MET A N 1
ATOM 1678 C CA . MET A 1 209 ? -4.298 -5.372 48.722 1.00 88.75 209 MET A CA 1
ATOM 1679 C C . MET A 1 209 ? -4.176 -4.328 47.605 1.00 88.75 209 MET A C 1
ATOM 1681 O O . MET A 1 209 ? -3.583 -4.609 46.562 1.00 88.75 209 MET A O 1
ATOM 1685 N N . ASN A 1 210 ? -4.742 -3.129 47.783 1.00 88.75 210 ASN A N 1
ATOM 1686 C CA . ASN A 1 210 ? -4.600 -2.058 46.796 1.00 88.75 210 ASN A CA 1
ATOM 1687 C C . ASN A 1 210 ? -3.156 -1.572 46.687 1.00 88.75 210 ASN A C 1
ATOM 1689 O O . ASN A 1 210 ? -2.721 -1.247 45.584 1.00 88.75 210 ASN A O 1
ATOM 1693 N N . GLU A 1 211 ? -2.416 -1.521 47.792 1.00 91.75 211 GLU A N 1
ATOM 1694 C CA . GLU A 1 211 ? -1.016 -1.108 47.770 1.00 91.75 211 GLU A CA 1
ATOM 1695 C C . GLU A 1 211 ? -0.146 -2.148 47.052 1.00 91.75 211 GLU A C 1
ATOM 1697 O O . GLU A 1 211 ? 0.606 -1.785 46.150 1.00 91.75 211 GLU A O 1
ATOM 1702 N N . MET A 1 212 ? -0.363 -3.444 47.308 1.00 90.81 212 MET A N 1
ATOM 1703 C CA . MET A 1 212 ? 0.265 -4.524 46.532 1.00 90.81 212 MET A CA 1
ATOM 1704 C C . MET A 1 212 ? -0.047 -4.425 45.030 1.00 90.81 212 MET A C 1
ATOM 1706 O O . MET A 1 212 ? 0.855 -4.502 44.196 1.00 90.81 212 MET A O 1
ATOM 1710 N N . LYS A 1 213 ? -1.316 -4.202 44.659 1.00 92.00 213 LYS A N 1
ATOM 1711 C CA . LYS A 1 213 ? -1.703 -4.032 43.246 1.00 92.00 213 LYS A CA 1
ATOM 1712 C C . LYS A 1 213 ? -1.091 -2.782 42.618 1.00 92.00 213 LYS A C 1
ATOM 1714 O O . LYS A 1 213 ? -0.748 -2.802 41.438 1.00 92.00 213 LYS A O 1
ATOM 1719 N N . LYS A 1 214 ? -0.931 -1.687 43.370 1.00 90.00 214 LYS A N 1
ATOM 1720 C CA . LYS A 1 214 ? -0.209 -0.505 42.877 1.00 90.00 214 LYS A CA 1
ATOM 1721 C C . LYS A 1 214 ? 1.245 -0.843 42.579 1.00 90.00 214 LYS A C 1
ATOM 1723 O O . LYS A 1 214 ? 1.728 -0.445 41.523 1.00 90.00 214 LYS A O 1
ATOM 1728 N N . GLU A 1 215 ? 1.935 -1.560 43.464 1.00 92.44 215 GLU A N 1
ATOM 1729 C CA . GLU A 1 215 ? 3.322 -1.983 43.236 1.00 92.44 215 GLU A CA 1
ATOM 1730 C C . GLU A 1 215 ? 3.452 -2.871 41.990 1.00 92.44 215 GLU A C 1
ATOM 1732 O O . GLU A 1 215 ? 4.336 -2.638 41.160 1.00 92.44 215 GLU A O 1
ATOM 1737 N N . GLU A 1 216 ? 2.522 -3.809 41.794 1.00 92.75 216 GLU A N 1
ATOM 1738 C CA . GLU A 1 216 ? 2.435 -4.634 40.583 1.00 92.75 216 GLU A CA 1
ATOM 1739 C C . GLU A 1 216 ? 2.239 -3.773 39.322 1.00 92.75 216 GLU A C 1
ATOM 1741 O O . GLU A 1 216 ? 2.997 -3.895 38.356 1.00 92.75 216 GLU A O 1
ATOM 1746 N N . ILE A 1 217 ? 1.295 -2.825 39.348 1.00 88.75 217 ILE A N 1
ATOM 1747 C CA . ILE A 1 217 ? 1.062 -1.877 38.247 1.00 88.75 217 ILE A CA 1
ATOM 1748 C C . ILE A 1 217 ? 2.309 -1.024 37.975 1.00 88.75 217 ILE A C 1
ATOM 1750 O O . ILE A 1 217 ? 2.649 -0.786 36.815 1.00 88.75 217 ILE A O 1
ATOM 1754 N N . TYR A 1 218 ? 3.023 -0.563 39.007 1.00 92.56 218 TYR A N 1
ATOM 1755 C CA . TYR A 1 218 ? 4.270 0.190 38.837 1.00 92.56 218 TYR A CA 1
ATOM 1756 C C . TYR A 1 218 ? 5.375 -0.660 38.206 1.00 92.56 218 TYR A C 1
ATOM 1758 O O . TYR A 1 218 ? 6.126 -0.148 37.369 1.00 92.56 218 TYR A O 1
ATOM 1766 N N . SER A 1 219 ? 5.466 -1.938 38.574 1.00 93.62 219 SER A N 1
ATOM 1767 C CA . SER A 1 219 ? 6.392 -2.895 37.966 1.00 93.62 219 SER A CA 1
ATOM 1768 C C . SER A 1 219 ? 6.080 -3.097 36.479 1.00 93.62 219 SER A C 1
ATOM 1770 O O . SER A 1 219 ? 6.940 -2.854 35.627 1.00 93.62 219 SER A O 1
ATOM 1772 N N . LEU A 1 220 ? 4.819 -3.394 36.145 1.00 91.38 220 LEU A N 1
ATOM 1773 C CA . LEU A 1 220 ? 4.358 -3.549 34.761 1.00 91.38 220 LEU A CA 1
ATOM 1774 C C . LEU A 1 220 ? 4.562 -2.267 33.943 1.00 91.38 220 LEU A C 1
ATOM 1776 O O . LEU A 1 220 ? 5.014 -2.316 32.800 1.00 91.38 220 LEU A O 1
ATOM 1780 N N . LYS A 1 221 ? 4.305 -1.091 34.529 1.00 91.75 221 LYS A N 1
ATOM 1781 C CA . LYS A 1 221 ? 4.532 0.200 33.865 1.00 91.75 221 LYS A CA 1
ATOM 1782 C C . LYS A 1 221 ? 6.012 0.426 33.546 1.00 91.75 221 LYS A C 1
ATOM 1784 O O . LYS A 1 221 ? 6.321 0.925 32.465 1.00 91.75 221 LYS A O 1
ATOM 1789 N N . LYS A 1 222 ? 6.933 0.049 34.444 1.00 93.06 222 LYS A N 1
ATOM 1790 C CA . LYS A 1 222 ? 8.380 0.090 34.163 1.00 93.06 222 LYS A CA 1
ATOM 1791 C C . LYS A 1 222 ? 8.752 -0.849 33.015 1.00 93.06 222 LYS A C 1
ATOM 1793 O O . LYS A 1 222 ? 9.514 -0.442 32.140 1.00 93.06 222 LYS A O 1
ATOM 1798 N N . GLU A 1 223 ? 8.190 -2.056 32.984 1.00 92.56 223 GLU A N 1
ATOM 1799 C CA . GLU A 1 223 ? 8.424 -3.019 31.905 1.00 92.56 223 GLU A CA 1
ATOM 1800 C C . GLU A 1 223 ? 7.917 -2.500 30.549 1.00 92.56 223 GLU A C 1
ATOM 1802 O O . GLU A 1 223 ? 8.638 -2.562 29.551 1.00 92.56 223 GLU A O 1
ATOM 1807 N N . VAL A 1 224 ? 6.714 -1.915 30.509 1.00 90.25 224 VAL A N 1
ATOM 1808 C CA . VAL A 1 224 ? 6.144 -1.301 29.297 1.00 90.25 224 VAL A CA 1
ATOM 1809 C C . VAL A 1 224 ? 7.015 -0.150 28.800 1.00 90.25 224 VAL A C 1
ATOM 1811 O O . VAL A 1 224 ? 7.350 -0.118 27.618 1.00 90.25 224 VAL A O 1
ATOM 1814 N N . ILE A 1 225 ? 7.455 0.749 29.689 1.00 90.81 225 ILE A N 1
ATOM 1815 C CA . ILE A 1 225 ? 8.365 1.851 29.332 1.00 90.81 225 ILE A CA 1
ATOM 1816 C C . ILE A 1 225 ? 9.681 1.304 28.763 1.00 90.81 225 ILE A C 1
ATOM 1818 O O . ILE A 1 225 ? 10.196 1.818 27.769 1.00 90.81 225 ILE A O 1
ATOM 1822 N N . GLN A 1 226 ? 10.225 0.237 29.353 1.00 93.69 226 GLN A N 1
ATOM 1823 C CA . GLN A 1 226 ? 11.449 -0.392 28.864 1.00 93.69 226 GLN A CA 1
ATOM 1824 C C . GLN A 1 226 ? 11.254 -1.042 27.485 1.00 93.69 226 GLN A C 1
ATOM 1826 O O . GLN A 1 226 ? 12.125 -0.915 26.623 1.00 93.69 226 GLN A O 1
ATOM 1831 N N . LYS A 1 227 ? 10.115 -1.704 27.248 1.00 90.81 227 LYS A N 1
ATOM 1832 C CA . LYS A 1 227 ? 9.748 -2.263 25.938 1.00 90.81 227 LYS A CA 1
ATOM 1833 C C . LYS A 1 227 ? 9.554 -1.164 24.890 1.00 90.81 227 LYS A C 1
ATOM 1835 O O . LYS A 1 227 ? 10.104 -1.284 23.801 1.00 90.81 227 LYS A O 1
ATOM 1840 N N . GLN A 1 228 ? 8.876 -0.067 25.227 1.00 87.81 228 GLN A N 1
ATOM 1841 C CA . GLN A 1 228 ? 8.734 1.100 24.347 1.00 87.81 228 GLN A CA 1
ATOM 1842 C C . GLN A 1 228 ? 10.080 1.730 23.994 1.00 87.81 228 GLN A C 1
ATOM 1844 O O . GLN A 1 228 ? 10.308 2.061 22.835 1.00 87.81 228 GLN A O 1
ATOM 1849 N N . LYS A 1 229 ? 11.007 1.826 24.953 1.00 93.62 229 LYS A N 1
ATOM 1850 C CA . LYS A 1 229 ? 12.366 2.303 24.676 1.00 93.62 229 LYS A CA 1
ATOM 1851 C C . LYS A 1 229 ? 13.097 1.396 23.679 1.00 93.62 229 LYS A C 1
ATOM 1853 O O . LYS A 1 229 ? 13.708 1.901 22.745 1.00 93.62 229 LYS A O 1
ATOM 1858 N N . LYS A 1 230 ? 12.990 0.071 23.832 1.00 91.38 230 LYS A N 1
ATOM 1859 C CA . LYS A 1 230 ? 13.567 -0.892 22.876 1.00 91.38 230 LYS A CA 1
ATOM 1860 C C . LYS A 1 230 ? 12.935 -0.783 21.486 1.00 91.38 230 LYS A C 1
ATOM 1862 O O . LYS A 1 230 ? 13.655 -0.875 20.501 1.00 91.38 230 LYS A O 1
ATOM 1867 N N . ILE A 1 231 ? 11.619 -0.576 21.400 1.00 87.69 231 ILE A N 1
ATOM 1868 C CA . ILE A 1 231 ? 10.928 -0.356 20.119 1.00 87.69 231 ILE A CA 1
ATOM 1869 C C . ILE A 1 231 ? 11.473 0.905 19.440 1.00 87.69 231 ILE A C 1
ATOM 1871 O O . ILE A 1 231 ? 11.894 0.825 18.292 1.00 87.69 231 ILE A O 1
ATOM 1875 N N . ALA A 1 232 ? 11.580 2.020 20.167 1.00 89.19 232 ALA A N 1
ATOM 1876 C CA . ALA A 1 232 ? 12.140 3.260 19.629 1.00 89.19 232 ALA A CA 1
ATOM 1877 C C . ALA A 1 232 ? 13.603 3.098 19.163 1.00 89.19 232 ALA A C 1
ATOM 1879 O O . ALA A 1 232 ? 13.993 3.630 18.127 1.00 89.19 232 ALA A O 1
ATOM 1880 N N . GLU A 1 233 ? 14.426 2.333 19.889 1.00 92.44 233 GLU A N 1
ATOM 1881 C CA . GLU A 1 233 ? 15.799 2.006 19.468 1.00 92.44 233 GLU A CA 1
ATOM 1882 C C . GLU A 1 233 ? 15.828 1.179 18.167 1.00 92.44 233 GLU A C 1
ATOM 1884 O O . GLU A 1 233 ? 16.675 1.414 17.301 1.00 92.44 233 GLU A O 1
ATOM 1889 N N . VAL A 1 234 ? 14.894 0.234 18.001 1.00 89.44 234 VAL A N 1
ATOM 1890 C CA . VAL A 1 234 ? 14.747 -0.560 16.769 1.00 89.44 234 VAL A CA 1
ATOM 1891 C C . VAL A 1 234 ? 14.280 0.309 15.600 1.00 89.44 234 VAL A C 1
ATOM 1893 O O . VAL A 1 234 ? 14.846 0.190 14.515 1.00 89.44 234 VAL A O 1
ATOM 1896 N N . GLU A 1 235 ? 13.317 1.206 15.812 1.00 86.88 235 GLU A N 1
ATOM 1897 C CA . GLU A 1 235 ? 12.833 2.151 14.795 1.00 86.88 235 GLU A CA 1
ATOM 1898 C C . GLU A 1 235 ? 13.962 3.065 14.301 1.00 86.88 235 GLU A C 1
ATOM 1900 O O . GLU A 1 235 ? 14.200 3.161 13.098 1.00 86.88 235 GLU A O 1
ATOM 1905 N N . VAL A 1 236 ? 14.750 3.643 15.215 1.00 92.06 236 VAL A N 1
ATOM 1906 C CA . VAL A 1 236 ? 15.908 4.480 14.853 1.00 92.06 236 VAL A CA 1
ATOM 1907 C C . VAL A 1 236 ? 16.936 3.696 14.032 1.00 92.06 236 VAL A C 1
ATOM 1909 O O . VAL A 1 236 ? 17.479 4.216 13.052 1.00 92.06 236 VAL A O 1
ATOM 1912 N N . ARG A 1 237 ? 17.202 2.435 14.398 1.00 90.38 237 ARG A N 1
ATOM 1913 C CA . ARG A 1 237 ? 18.119 1.566 13.647 1.00 90.38 237 ARG A CA 1
ATOM 1914 C C . ARG A 1 237 ? 17.571 1.224 12.261 1.00 90.38 237 ARG A C 1
ATOM 1916 O O . ARG A 1 237 ? 18.341 1.179 11.301 1.00 90.38 237 ARG A O 1
ATOM 1923 N N . PHE A 1 238 ? 16.266 1.000 12.148 1.00 86.94 238 PHE A N 1
ATOM 1924 C CA . PHE A 1 238 ? 15.604 0.739 10.876 1.00 86.94 238 PHE A CA 1
ATOM 1925 C C . PHE A 1 238 ? 15.686 1.957 9.945 1.00 86.94 238 PHE A C 1
ATOM 1927 O O . PHE A 1 238 ? 16.122 1.820 8.803 1.00 86.94 238 PHE A O 1
ATOM 1934 N N . ASP A 1 239 ? 15.405 3.158 10.452 1.00 87.62 239 ASP A N 1
ATOM 1935 C CA . ASP A 1 239 ? 15.535 4.411 9.695 1.00 87.62 239 ASP A CA 1
ATOM 1936 C C . ASP A 1 239 ? 16.975 4.687 9.246 1.00 87.62 239 ASP A C 1
ATOM 1938 O O . ASP A 1 239 ? 17.220 5.298 8.201 1.00 87.62 239 ASP A O 1
ATOM 1942 N N . GLN A 1 240 ? 17.964 4.284 10.045 1.00 91.75 240 GLN A N 1
ATOM 1943 C CA . GLN A 1 240 ? 19.367 4.394 9.658 1.00 91.75 240 GLN A CA 1
ATOM 1944 C C . GLN A 1 240 ? 19.704 3.450 8.498 1.00 91.75 240 GLN A C 1
ATOM 1946 O O . GLN A 1 240 ? 20.270 3.906 7.504 1.00 91.75 240 GLN A O 1
ATOM 1951 N N . LEU A 1 241 ? 19.295 2.179 8.580 1.00 87.62 241 LEU A N 1
ATOM 1952 C CA . LEU A 1 241 ? 19.478 1.210 7.495 1.00 87.62 241 LEU A CA 1
ATOM 1953 C C . LEU A 1 241 ? 18.775 1.653 6.210 1.00 87.62 241 LEU A C 1
ATOM 1955 O O . LEU A 1 241 ? 19.340 1.526 5.125 1.00 87.62 241 LEU A O 1
ATOM 1959 N N . PHE A 1 242 ? 17.572 2.216 6.322 1.00 87.56 242 PHE A N 1
ATOM 1960 C CA . PHE A 1 242 ? 16.830 2.719 5.169 1.00 87.56 242 PHE A CA 1
ATOM 1961 C C . PHE A 1 242 ? 17.587 3.861 4.476 1.00 87.56 242 PHE A C 1
ATOM 1963 O O . PHE A 1 242 ? 17.813 3.817 3.270 1.00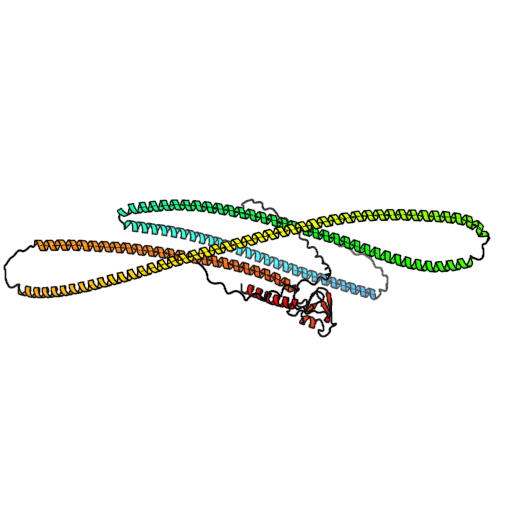 87.56 242 PHE A O 1
ATOM 1970 N N . ARG A 1 243 ? 18.097 4.829 5.251 1.00 90.38 243 ARG A N 1
ATOM 1971 C CA . ARG A 1 243 ? 18.924 5.930 4.726 1.00 90.38 243 ARG A CA 1
ATOM 1972 C C . ARG A 1 243 ? 20.235 5.458 4.099 1.00 90.38 243 ARG A C 1
ATOM 1974 O O . ARG A 1 243 ? 20.698 6.066 3.137 1.00 90.38 243 ARG A O 1
ATOM 1981 N N . GLU A 1 244 ? 20.858 4.415 4.640 1.00 90.31 244 GLU A N 1
ATOM 1982 C CA . GLU A 1 244 ? 22.055 3.807 4.045 1.00 90.31 244 GLU A CA 1
ATOM 1983 C C . GLU A 1 244 ? 21.728 3.145 2.700 1.00 90.31 244 GLU A C 1
ATOM 1985 O O . GLU A 1 244 ? 22.445 3.368 1.723 1.00 90.31 244 GLU A O 1
ATOM 1990 N N . LYS A 1 245 ? 20.605 2.424 2.603 1.00 89.38 245 LYS A N 1
ATOM 1991 C CA . LYS A 1 245 ? 20.152 1.826 1.339 1.00 89.38 245 LYS A CA 1
ATOM 1992 C C . LYS A 1 245 ? 19.732 2.852 0.296 1.00 89.38 245 LYS A C 1
ATOM 1994 O O . LYS A 1 245 ? 20.086 2.680 -0.867 1.00 89.38 245 LYS A O 1
ATOM 1999 N N . ASP A 1 246 ? 19.087 3.944 0.688 1.00 88.19 246 ASP A N 1
ATOM 2000 C CA . ASP A 1 246 ? 18.781 5.039 -0.237 1.00 88.19 246 ASP A CA 1
ATOM 2001 C C . ASP A 1 246 ? 20.059 5.668 -0.810 1.00 88.19 246 ASP A C 1
ATOM 2003 O O . ASP A 1 246 ? 20.140 5.927 -2.010 1.00 88.19 246 ASP A O 1
ATOM 2007 N N . LYS A 1 247 ? 21.103 5.844 0.014 1.00 91.50 247 LYS A N 1
ATOM 2008 C CA . LYS A 1 247 ? 22.416 6.312 -0.463 1.00 91.50 247 LYS A CA 1
ATOM 2009 C C . LYS A 1 247 ? 23.073 5.323 -1.425 1.00 91.50 247 LYS A C 1
ATOM 2011 O O . LYS A 1 247 ? 23.612 5.756 -2.438 1.00 91.50 247 LYS A O 1
ATOM 2016 N N . GLU A 1 248 ? 23.024 4.019 -1.139 1.00 89.50 248 GLU A N 1
ATOM 2017 C CA . GLU A 1 248 ? 23.524 2.986 -2.061 1.00 89.50 248 GLU A CA 1
ATOM 2018 C C . GLU A 1 248 ? 22.778 3.018 -3.405 1.00 89.50 248 GLU A C 1
ATOM 2020 O O . GLU A 1 248 ? 23.398 2.891 -4.461 1.00 89.50 248 GLU A O 1
ATOM 2025 N N . VAL A 1 249 ? 21.455 3.217 -3.385 1.00 88.69 249 VAL A N 1
ATOM 2026 C CA . VAL A 1 249 ? 20.632 3.316 -4.598 1.00 88.69 249 VAL A CA 1
ATOM 2027 C C . VAL A 1 249 ? 20.970 4.571 -5.400 1.00 88.69 249 VAL A C 1
ATOM 2029 O O . VAL A 1 249 ? 21.124 4.482 -6.617 1.00 88.69 249 VAL A O 1
ATOM 2032 N N . GLU A 1 250 ? 21.113 5.728 -4.753 1.00 88.94 250 GLU A N 1
ATOM 2033 C CA . GLU A 1 250 ? 21.500 6.967 -5.438 1.00 88.94 250 GLU A CA 1
ATOM 2034 C C . GLU A 1 250 ? 22.921 6.894 -6.008 1.00 88.94 250 GLU A C 1
ATOM 2036 O O . GLU A 1 250 ? 23.145 7.310 -7.146 1.00 88.94 250 GLU A O 1
ATOM 2041 N N . GLN A 1 251 ? 23.861 6.273 -5.289 1.00 91.50 251 GLN A N 1
ATOM 2042 C CA . GLN A 1 251 ? 25.191 5.995 -5.829 1.00 91.50 251 GLN A CA 1
ATOM 2043 C C . GLN A 1 251 ? 25.106 5.077 -7.057 1.00 91.50 251 GLN A C 1
ATOM 2045 O O . GLN A 1 251 ? 25.667 5.399 -8.101 1.00 91.50 251 GLN A O 1
ATOM 2050 N N . GLY A 1 252 ? 24.328 3.992 -6.983 1.00 88.31 252 GLY A N 1
ATOM 2051 C CA . GLY A 1 252 ? 24.123 3.083 -8.113 1.00 88.31 252 GLY A CA 1
ATOM 2052 C C . GLY A 1 252 ? 23.483 3.758 -9.333 1.00 88.31 252 GLY A C 1
ATOM 2053 O O . GLY A 1 252 ? 23.847 3.449 -10.467 1.00 88.31 252 GLY A O 1
ATOM 2054 N N . LYS A 1 253 ? 22.568 4.718 -9.133 1.00 87.38 253 LYS A N 1
ATOM 2055 C CA . LYS A 1 253 ? 22.022 5.547 -10.223 1.00 87.38 253 LYS A CA 1
ATOM 2056 C C . LYS A 1 253 ? 23.094 6.442 -10.839 1.00 87.38 253 LYS A C 1
ATOM 2058 O O . LYS A 1 253 ? 23.173 6.519 -12.062 1.00 87.38 253 LYS A O 1
ATOM 2063 N N . SER A 1 254 ? 23.912 7.094 -10.013 1.00 90.81 254 SER A N 1
ATOM 2064 C CA . SER A 1 254 ? 25.025 7.928 -10.478 1.00 90.81 254 SER A CA 1
ATOM 2065 C C . SER A 1 254 ? 26.020 7.115 -11.314 1.00 90.81 254 SER A C 1
ATOM 2067 O O . SER A 1 254 ? 26.389 7.531 -12.412 1.00 90.81 254 SER A O 1
ATOM 2069 N N . ASP A 1 255 ? 26.392 5.924 -10.846 1.00 89.88 255 ASP A N 1
ATOM 2070 C CA . ASP A 1 255 ? 27.317 5.024 -11.545 1.00 89.88 255 ASP A CA 1
ATOM 2071 C C . ASP A 1 255 ? 26.725 4.511 -12.871 1.00 89.88 255 ASP A C 1
ATOM 2073 O O . ASP A 1 255 ? 27.431 4.391 -13.879 1.00 89.88 255 ASP A O 1
ATOM 2077 N N . LEU A 1 256 ? 25.413 4.252 -12.905 1.00 88.94 256 LEU A N 1
ATOM 2078 C CA . LEU A 1 256 ? 24.705 3.856 -14.122 1.00 88.94 256 LEU A CA 1
ATOM 2079 C C . LEU A 1 256 ? 24.677 4.986 -15.158 1.00 88.94 256 LEU A C 1
ATOM 2081 O O . LEU A 1 256 ? 24.911 4.727 -16.339 1.00 88.94 256 LEU A O 1
ATOM 2085 N N . VAL A 1 257 ? 24.433 6.229 -14.732 1.00 91.25 257 VAL A N 1
ATOM 2086 C CA . VAL A 1 257 ? 24.479 7.409 -15.613 1.00 91.25 257 VAL A CA 1
ATOM 2087 C C . VAL A 1 257 ? 25.891 7.608 -16.164 1.00 91.25 257 VAL A C 1
ATOM 2089 O O . VAL A 1 257 ? 26.052 7.730 -17.376 1.00 91.25 257 VAL A O 1
ATOM 2092 N N . ALA A 1 258 ? 26.919 7.530 -15.313 1.00 89.56 258 ALA A N 1
ATOM 2093 C CA . ALA A 1 258 ? 28.314 7.618 -15.746 1.00 89.56 258 ALA A CA 1
ATOM 2094 C C . ALA A 1 258 ? 28.672 6.519 -16.766 1.00 89.56 258 ALA A C 1
ATOM 2096 O O . ALA A 1 258 ? 29.310 6.787 -17.785 1.00 89.56 258 ALA A O 1
ATOM 2097 N N . SER A 1 259 ? 28.201 5.289 -16.540 1.00 87.94 259 SER A N 1
ATOM 2098 C CA . SER A 1 259 ? 28.381 4.176 -17.480 1.00 87.94 259 SER A CA 1
ATOM 2099 C C . SER A 1 259 ? 27.648 4.414 -18.805 1.00 87.94 259 SER A C 1
ATOM 2101 O O . SER A 1 259 ? 28.182 4.117 -19.874 1.00 87.94 259 SER A O 1
ATOM 2103 N N . GLN A 1 260 ? 26.435 4.971 -18.761 1.00 87.75 260 GLN A N 1
ATOM 2104 C CA . GLN A 1 260 ? 25.662 5.307 -19.955 1.00 87.75 260 GLN A CA 1
ATOM 2105 C C . GLN A 1 260 ? 26.348 6.398 -20.786 1.00 87.75 260 GLN A C 1
ATOM 2107 O O . GLN A 1 260 ? 26.369 6.305 -22.016 1.00 87.75 260 GLN A O 1
ATOM 2112 N N . ASP A 1 261 ? 26.928 7.405 -20.137 1.00 90.38 261 ASP A N 1
ATOM 2113 C CA . ASP A 1 261 ? 27.659 8.477 -20.810 1.00 90.38 261 ASP A CA 1
ATOM 2114 C C . ASP A 1 261 ? 28.963 7.969 -21.439 1.00 90.38 261 ASP A C 1
ATOM 2116 O O . ASP A 1 261 ? 29.232 8.280 -22.601 1.00 90.38 261 ASP A O 1
ATOM 2120 N N . LEU A 1 262 ? 29.690 7.075 -20.760 1.00 91.94 262 LEU A N 1
ATOM 2121 C CA . LEU A 1 262 ? 30.858 6.399 -21.336 1.00 91.94 262 LEU A CA 1
ATOM 2122 C C . LEU A 1 262 ? 30.489 5.583 -22.590 1.00 91.94 262 LEU A C 1
ATOM 2124 O O . LEU A 1 262 ? 31.181 5.639 -23.606 1.00 91.94 262 LEU A O 1
ATOM 2128 N N . ILE A 1 263 ? 29.364 4.858 -22.563 1.00 88.56 263 ILE A N 1
ATOM 2129 C CA . ILE A 1 263 ? 28.863 4.109 -23.729 1.00 88.56 263 ILE A CA 1
ATOM 2130 C C . ILE A 1 263 ? 28.472 5.060 -24.872 1.00 88.56 263 ILE A C 1
ATOM 2132 O O . ILE A 1 263 ? 28.701 4.751 -26.046 1.00 88.56 263 ILE A O 1
ATOM 2136 N N . LYS A 1 264 ? 27.873 6.221 -24.573 1.00 89.31 264 LYS A N 1
ATOM 2137 C CA . LYS A 1 264 ? 27.559 7.240 -25.591 1.00 89.31 264 LYS A CA 1
ATOM 2138 C C . LYS A 1 264 ? 28.829 7.798 -26.231 1.00 89.31 264 LYS A C 1
ATOM 2140 O O . LYS A 1 264 ? 28.861 7.933 -27.456 1.00 89.31 264 LYS A O 1
ATOM 2145 N N . GLU A 1 265 ? 29.860 8.071 -25.437 1.00 92.19 265 GLU A N 1
ATOM 2146 C CA . GLU A 1 265 ? 31.162 8.541 -25.912 1.00 92.19 265 GLU A CA 1
ATOM 2147 C C . GLU A 1 265 ? 31.836 7.502 -26.820 1.00 92.19 265 GLU A C 1
ATOM 2149 O O . GLU A 1 265 ? 32.176 7.812 -27.964 1.00 92.19 265 GLU A O 1
ATOM 2154 N N . GLN A 1 266 ? 31.905 6.238 -26.388 1.00 90.88 266 GLN A N 1
ATOM 2155 C CA . GLN A 1 266 ? 32.443 5.138 -27.201 1.00 90.88 266 GLN A CA 1
ATOM 2156 C C . GLN A 1 266 ? 31.674 4.957 -28.518 1.00 90.88 266 GLN A C 1
ATOM 2158 O O . GLN A 1 266 ? 32.271 4.781 -29.581 1.00 90.88 266 GLN A O 1
ATOM 2163 N N . ASN A 1 267 ? 30.342 5.058 -28.490 1.00 88.69 267 ASN A N 1
ATOM 2164 C CA . ASN A 1 267 ? 29.524 5.006 -29.703 1.00 88.69 267 ASN A CA 1
ATOM 2165 C C . ASN A 1 267 ? 29.779 6.195 -30.640 1.00 88.69 267 ASN A C 1
ATOM 2167 O O . ASN A 1 267 ? 29.700 6.048 -31.863 1.00 88.69 267 ASN A O 1
ATOM 2171 N N . HIS A 1 268 ? 30.063 7.379 -30.097 1.00 90.81 268 HIS A N 1
ATOM 2172 C CA . HIS A 1 268 ? 30.430 8.545 -30.894 1.00 90.81 268 HIS A CA 1
ATOM 2173 C C . HIS A 1 268 ? 31.800 8.363 -31.562 1.00 90.81 268 HIS A C 1
ATOM 2175 O O . HIS A 1 268 ? 31.951 8.648 -32.755 1.00 90.81 268 HIS A O 1
ATOM 2181 N N . GLU A 1 269 ? 32.774 7.816 -30.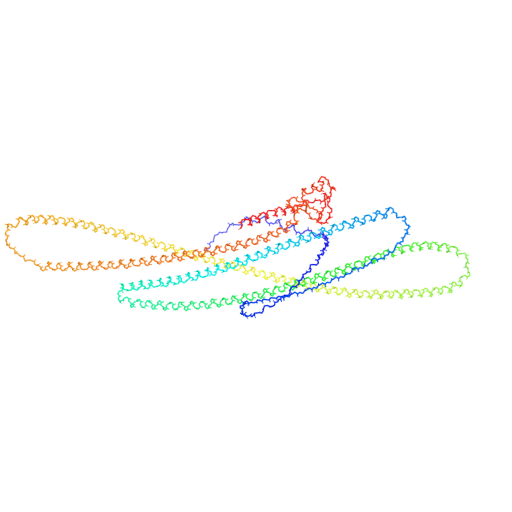833 1.00 91.19 269 GLU A N 1
ATOM 2182 C CA . GLU A 1 269 ? 34.094 7.478 -31.369 1.00 91.19 269 GLU A CA 1
ATOM 2183 C C . GLU A 1 269 ? 33.989 6.427 -32.486 1.00 91.19 269 GLU A C 1
ATOM 2185 O O . GLU A 1 269 ? 34.546 6.616 -33.570 1.00 91.19 269 GLU A O 1
ATOM 2190 N N . LEU A 1 270 ? 33.199 5.366 -32.278 1.00 88.88 270 LEU A N 1
ATOM 2191 C CA . LEU A 1 270 ? 32.942 4.340 -33.294 1.00 88.88 270 LEU A CA 1
ATOM 2192 C C . LEU A 1 270 ? 32.295 4.924 -34.553 1.00 88.88 270 LEU A C 1
ATOM 2194 O O . LEU A 1 270 ? 32.754 4.638 -35.655 1.00 88.88 270 LEU A O 1
ATOM 2198 N N . LYS A 1 271 ? 31.294 5.804 -34.416 1.00 89.88 271 LYS A N 1
ATOM 2199 C CA . LYS A 1 271 ? 30.686 6.503 -35.566 1.00 89.88 271 LYS A CA 1
ATOM 2200 C C . LYS A 1 271 ? 31.686 7.375 -36.324 1.00 89.88 271 LYS A C 1
ATOM 2202 O O . LYS A 1 271 ? 31.559 7.542 -37.534 1.00 89.88 271 LYS A O 1
ATOM 2207 N N . THR A 1 272 ? 32.657 7.958 -35.629 1.00 89.69 272 THR A N 1
ATOM 2208 C CA . THR A 1 272 ? 33.706 8.775 -36.254 1.00 89.69 272 THR A CA 1
ATOM 2209 C C . THR A 1 272 ? 34.696 7.896 -37.016 1.00 89.69 272 THR A C 1
ATOM 2211 O O . THR A 1 272 ? 35.032 8.200 -38.160 1.00 89.69 272 THR A O 1
ATOM 2214 N N . LYS A 1 273 ? 35.098 6.760 -36.431 1.00 91.12 273 LYS A N 1
ATOM 2215 C CA . LYS A 1 273 ? 35.928 5.752 -37.108 1.00 91.12 273 LYS A CA 1
ATOM 2216 C C . LYS A 1 273 ? 35.230 5.173 -38.341 1.00 91.12 273 LYS A C 1
ATOM 2218 O O . LYS A 1 273 ? 35.871 5.061 -39.378 1.00 91.12 273 LYS A O 1
ATOM 2223 N N . ASP A 1 274 ? 33.930 4.898 -38.266 1.00 90.38 274 ASP A N 1
ATOM 2224 C CA . ASP A 1 274 ? 33.139 4.384 -39.393 1.00 90.38 274 ASP A CA 1
ATOM 2225 C C . ASP A 1 274 ? 33.100 5.370 -40.576 1.00 90.38 274 ASP A C 1
ATOM 2227 O O . ASP A 1 274 ? 33.331 4.991 -41.721 1.00 90.38 274 ASP A O 1
ATOM 2231 N N . LYS A 1 275 ? 32.941 6.675 -40.306 1.00 90.94 275 LYS A N 1
ATOM 2232 C CA . LYS A 1 275 ? 33.060 7.720 -41.342 1.00 90.94 275 LYS A CA 1
ATOM 2233 C C . LYS A 1 275 ? 34.448 7.761 -41.985 1.00 90.94 275 LYS A C 1
ATOM 2235 O O . LYS A 1 275 ? 34.556 7.964 -43.193 1.00 90.94 275 LYS A O 1
ATOM 2240 N N . ASN A 1 276 ? 35.506 7.575 -41.194 1.00 90.56 276 ASN A N 1
ATOM 2241 C CA . ASN A 1 276 ? 36.872 7.524 -41.717 1.00 90.56 276 ASN A CA 1
ATOM 2242 C C . ASN A 1 276 ? 37.088 6.287 -42.597 1.00 90.56 276 ASN A C 1
ATOM 2244 O O . ASN A 1 276 ? 37.702 6.407 -43.654 1.00 90.56 276 ASN A O 1
ATOM 2248 N N . ILE A 1 277 ? 36.550 5.128 -42.201 1.00 89.62 277 ILE A N 1
ATOM 2249 C CA . ILE A 1 277 ? 36.581 3.901 -43.009 1.00 89.62 277 ILE A CA 1
ATOM 2250 C C . ILE A 1 277 ? 35.859 4.128 -44.340 1.00 89.62 277 ILE A C 1
ATOM 2252 O O . ILE A 1 277 ? 36.455 3.892 -45.384 1.00 89.62 277 ILE A O 1
ATOM 2256 N N . GLN A 1 278 ? 34.647 4.689 -44.329 1.00 90.12 278 GLN A N 1
ATOM 2257 C CA . GLN A 1 278 ? 33.900 4.996 -45.558 1.00 90.12 278 GLN A CA 1
ATOM 2258 C C . GLN A 1 278 ? 34.664 5.953 -46.490 1.00 90.12 278 GLN A C 1
ATOM 2260 O O . GLN A 1 278 ? 34.654 5.783 -47.708 1.00 90.12 278 GLN A O 1
ATOM 2265 N N . SER A 1 279 ? 35.361 6.950 -45.935 1.00 93.12 279 SER A N 1
ATOM 2266 C CA . SER A 1 279 ? 36.229 7.850 -46.708 1.00 93.12 279 SER A CA 1
ATOM 2267 C C . SER A 1 279 ? 37.404 7.102 -47.352 1.00 93.12 279 SER A C 1
ATOM 2269 O O . SER A 1 279 ? 37.690 7.284 -48.537 1.00 93.12 279 SER A O 1
ATOM 2271 N N . LEU A 1 280 ? 38.055 6.205 -46.605 1.00 91.19 280 LEU A N 1
ATOM 2272 C CA . LEU A 1 280 ? 39.137 5.366 -47.127 1.00 91.19 280 LEU A CA 1
ATOM 2273 C C . LEU A 1 280 ? 38.638 4.394 -48.206 1.00 91.19 280 LEU A C 1
ATOM 2275 O O . LEU A 1 280 ? 39.294 4.247 -49.233 1.00 91.19 280 LEU A O 1
ATOM 2279 N N . GLU A 1 281 ? 37.466 3.783 -48.034 1.00 89.56 281 GLU A N 1
ATOM 2280 C CA . GLU A 1 281 ? 36.844 2.915 -49.044 1.00 89.56 281 GLU A CA 1
ATOM 2281 C C . GLU A 1 281 ? 36.566 3.666 -50.354 1.00 89.56 281 GLU A C 1
ATOM 2283 O O . GLU A 1 281 ? 36.785 3.128 -51.445 1.00 89.56 281 GLU A O 1
ATOM 2288 N N . GLN A 1 282 ? 36.145 4.934 -50.272 1.00 90.94 282 GLN A N 1
ATOM 2289 C CA . GLN A 1 282 ? 35.978 5.795 -51.446 1.00 90.94 282 GLN A CA 1
ATOM 2290 C C . GLN A 1 282 ? 37.314 6.086 -52.137 1.00 90.94 282 GLN A C 1
ATOM 2292 O O . GLN A 1 282 ? 37.394 5.991 -53.363 1.00 90.94 282 GLN A O 1
ATOM 2297 N N . GLN A 1 283 ? 38.369 6.390 -51.376 1.00 92.12 283 GLN A N 1
ATOM 2298 C CA . GLN A 1 283 ? 39.712 6.612 -51.927 1.00 92.12 283 GLN A CA 1
ATOM 2299 C C . GLN A 1 283 ? 40.267 5.354 -52.604 1.00 92.12 283 GLN A C 1
ATOM 2301 O O . GLN A 1 283 ? 40.770 5.431 -53.722 1.00 92.12 283 GLN A O 1
ATOM 2306 N N . VAL A 1 284 ? 40.122 4.183 -51.976 1.00 89.88 284 VAL A N 1
ATOM 2307 C CA . VAL A 1 284 ? 40.528 2.895 -52.562 1.00 89.88 284 VAL A CA 1
ATOM 2308 C C . VAL A 1 284 ? 39.747 2.615 -53.845 1.00 89.88 284 VAL A C 1
ATOM 2310 O O . VAL A 1 284 ? 40.334 2.228 -54.852 1.00 89.88 284 VAL A O 1
ATOM 2313 N N . SER A 1 285 ? 38.440 2.881 -53.855 1.00 90.12 285 SER A N 1
ATOM 2314 C CA . SER A 1 285 ? 37.609 2.719 -55.053 1.00 90.12 285 SER A CA 1
ATOM 2315 C C . SER A 1 285 ? 38.048 3.640 -56.200 1.00 90.12 285 SER A C 1
ATOM 2317 O O . SER A 1 285 ? 38.035 3.224 -57.357 1.00 90.12 285 SER A O 1
ATOM 2319 N N . GLN A 1 286 ? 38.462 4.877 -55.902 1.00 90.44 286 GLN A N 1
ATOM 2320 C CA . GLN A 1 286 ? 39.023 5.799 -56.897 1.00 90.44 286 GLN A CA 1
ATOM 2321 C C . GLN A 1 286 ? 40.378 5.316 -57.424 1.00 90.44 286 GLN A C 1
ATOM 2323 O O . GLN A 1 286 ? 40.594 5.315 -58.634 1.00 90.44 286 GLN A O 1
ATOM 2328 N N . LEU A 1 287 ? 41.271 4.869 -56.536 1.00 90.31 287 LEU A N 1
ATOM 2329 C CA . LEU A 1 287 ? 42.576 4.331 -56.922 1.00 90.31 287 LEU A CA 1
ATOM 2330 C C . LEU A 1 287 ? 42.445 3.087 -57.803 1.00 90.31 287 LEU A C 1
ATOM 2332 O O . LEU A 1 287 ? 43.177 2.974 -58.781 1.00 90.31 287 LEU A O 1
ATOM 2336 N N . ASN A 1 288 ? 41.494 2.199 -57.507 1.00 89.56 288 ASN A N 1
ATOM 2337 C CA . ASN A 1 288 ? 41.231 1.023 -58.335 1.00 89.56 288 ASN A CA 1
ATOM 2338 C C . ASN A 1 288 ? 40.783 1.410 -59.751 1.00 89.56 288 ASN A C 1
ATOM 2340 O O . ASN A 1 288 ? 41.301 0.851 -60.708 1.00 89.56 288 ASN A O 1
ATOM 2344 N N . ARG A 1 289 ? 39.927 2.431 -59.911 1.00 89.75 289 ARG A N 1
ATOM 2345 C CA . ARG A 1 289 ? 39.558 2.935 -61.250 1.00 89.75 289 ARG A CA 1
ATOM 2346 C C . ARG A 1 289 ? 40.763 3.464 -62.026 1.00 89.75 289 ARG A C 1
ATOM 2348 O O . ARG A 1 289 ? 40.928 3.132 -63.192 1.00 89.75 289 ARG A O 1
ATOM 2355 N N . ILE A 1 290 ? 41.626 4.241 -61.371 1.00 88.19 290 ILE A N 1
ATOM 2356 C CA . ILE A 1 290 ? 42.864 4.749 -61.988 1.00 88.19 290 ILE A CA 1
ATOM 2357 C C . ILE A 1 290 ? 43.784 3.585 -62.382 1.00 88.19 290 ILE A C 1
ATOM 2359 O O . ILE A 1 290 ? 44.447 3.630 -63.420 1.00 88.19 290 ILE A O 1
ATOM 2363 N N . LEU A 1 291 ? 43.852 2.540 -61.552 1.00 85.75 291 LEU A N 1
ATOM 2364 C CA . LEU A 1 291 ? 44.637 1.345 -61.838 1.00 85.75 291 LEU A CA 1
ATOM 2365 C C . LEU A 1 291 ? 44.094 0.601 -63.065 1.00 85.75 291 LEU A C 1
ATOM 2367 O O . LEU A 1 291 ? 44.889 0.196 -63.914 1.00 85.75 291 LEU A O 1
ATOM 2371 N N . ASP A 1 292 ? 42.774 0.462 -63.182 1.00 85.25 292 ASP A N 1
ATOM 2372 C CA . ASP A 1 292 ? 42.111 -0.167 -64.328 1.00 85.25 292 ASP A CA 1
ATOM 2373 C C . ASP A 1 292 ? 42.387 0.621 -65.621 1.00 85.25 292 ASP A C 1
ATOM 2375 O O . ASP A 1 292 ? 42.881 0.047 -66.593 1.00 85.25 292 ASP A O 1
ATOM 2379 N N . GLU A 1 293 ? 42.212 1.949 -65.599 1.00 84.56 293 GLU A N 1
ATOM 2380 C CA . GLU A 1 293 ? 42.528 2.849 -66.725 1.00 84.56 293 GLU A CA 1
ATOM 2381 C C . GLU A 1 293 ? 44.002 2.741 -67.149 1.00 84.56 293 GLU A C 1
ATOM 2383 O O . GLU A 1 293 ? 44.338 2.671 -68.335 1.00 84.56 293 GLU A O 1
ATOM 2388 N N . LYS A 1 294 ? 44.917 2.684 -66.174 1.00 80.44 294 LYS A N 1
ATOM 2389 C CA . LYS A 1 294 ? 46.352 2.535 -66.441 1.00 80.44 294 LYS A CA 1
ATOM 2390 C C . LYS A 1 294 ? 46.699 1.147 -66.978 1.00 80.44 294 LYS A C 1
ATOM 2392 O O . LYS A 1 294 ? 47.623 1.018 -67.782 1.00 80.44 294 LYS A O 1
ATOM 2397 N N . THR A 1 295 ? 45.991 0.110 -66.541 1.00 81.31 295 THR A N 1
ATOM 2398 C CA . THR A 1 295 ? 46.172 -1.259 -67.038 1.00 81.31 295 THR A CA 1
ATOM 2399 C C . THR A 1 295 ? 45.716 -1.362 -68.494 1.00 81.31 295 THR A C 1
ATOM 2401 O O . THR A 1 295 ? 46.440 -1.923 -69.315 1.00 81.31 295 THR A O 1
ATOM 2404 N N . GLU A 1 296 ? 44.599 -0.728 -68.849 1.00 76.81 296 GLU A N 1
ATOM 2405 C CA . GLU A 1 296 ? 44.109 -0.619 -70.228 1.00 76.81 296 GLU A CA 1
ATOM 2406 C C . GLU A 1 296 ? 45.074 0.183 -71.128 1.00 76.81 296 GLU A C 1
ATOM 2408 O O . GLU A 1 296 ? 45.448 -0.262 -72.219 1.00 76.81 296 GLU A O 1
ATOM 2413 N N . ALA A 1 297 ? 45.597 1.312 -70.637 1.00 73.62 297 ALA A N 1
ATOM 2414 C CA . ALA A 1 297 ? 46.632 2.085 -71.330 1.00 73.62 297 ALA A CA 1
ATOM 2415 C C . ALA A 1 297 ? 47.945 1.294 -71.518 1.00 73.62 297 ALA A C 1
ATOM 2417 O O . ALA A 1 297 ? 48.603 1.388 -72.553 1.00 73.62 297 ALA A O 1
ATOM 2418 N N . ASN A 1 298 ? 48.333 0.465 -70.548 1.00 72.31 298 ASN A N 1
ATOM 2419 C CA . ASN A 1 298 ? 49.514 -0.389 -70.680 1.00 72.31 298 ASN A CA 1
ATOM 2420 C C . ASN A 1 298 ? 49.308 -1.532 -71.682 1.00 72.31 298 ASN A C 1
ATOM 2422 O O . ASN A 1 298 ? 50.260 -1.909 -72.368 1.00 72.31 298 ASN A O 1
ATOM 2426 N N . LEU A 1 299 ? 48.090 -2.069 -71.804 1.00 72.12 299 LEU A N 1
ATOM 2427 C CA . LEU A 1 299 ? 47.763 -3.074 -72.820 1.00 72.12 299 LEU A CA 1
ATOM 2428 C C . LEU A 1 299 ? 47.888 -2.485 -74.235 1.00 72.12 299 LEU A C 1
ATOM 2430 O O . LEU A 1 299 ? 48.535 -3.092 -75.087 1.00 72.12 299 LEU A O 1
ATOM 2434 N N . THR A 1 300 ? 47.400 -1.262 -74.458 1.00 69.44 300 THR A N 1
ATOM 2435 C CA . THR A 1 300 ? 47.555 -0.562 -75.751 1.00 69.44 300 THR A CA 1
ATOM 2436 C C . THR A 1 300 ? 49.013 -0.182 -76.046 1.00 69.44 300 THR A C 1
ATOM 2438 O O . THR A 1 300 ? 49.486 -0.342 -77.172 1.00 69.44 300 THR A O 1
ATOM 2441 N N . MET A 1 301 ? 49.786 0.221 -75.032 1.00 66.06 301 MET A N 1
ATOM 2442 C CA . MET A 1 301 ? 51.230 0.464 -75.163 1.00 66.06 301 MET A CA 1
ATOM 2443 C C . MET A 1 301 ? 52.009 -0.823 -75.490 1.00 66.06 301 MET A C 1
ATOM 2445 O O . MET A 1 301 ? 52.960 -0.794 -76.272 1.00 66.06 301 MET A O 1
ATOM 2449 N N . SER A 1 302 ? 51.598 -1.973 -74.942 1.00 61.59 302 SER A N 1
ATOM 2450 C CA . SER A 1 302 ? 52.187 -3.282 -75.256 1.00 61.59 302 SER A CA 1
ATOM 2451 C C . SER A 1 302 ? 52.005 -3.651 -76.734 1.00 61.59 302 SER A C 1
ATOM 2453 O O . SER A 1 302 ? 52.924 -4.184 -77.358 1.00 61.59 302 SER A O 1
ATOM 2455 N N . GLU A 1 303 ? 50.870 -3.289 -77.338 1.00 65.00 303 GLU A N 1
ATOM 2456 C CA . GLU A 1 303 ? 50.617 -3.461 -78.775 1.00 65.00 303 GLU A CA 1
ATOM 2457 C C . GLU A 1 303 ? 51.469 -2.528 -79.652 1.00 65.00 303 GLU A C 1
ATOM 2459 O O . GLU A 1 303 ? 51.913 -2.934 -80.731 1.00 65.00 303 GLU A O 1
ATOM 2464 N N . VAL A 1 304 ? 51.760 -1.310 -79.180 1.00 59.72 304 VAL A N 1
ATOM 2465 C CA . VAL A 1 304 ? 52.687 -0.368 -79.838 1.00 59.72 304 VAL A CA 1
ATOM 2466 C C . VAL A 1 304 ? 54.126 -0.880 -79.767 1.00 59.72 304 VAL A C 1
ATOM 2468 O O . VAL A 1 304 ? 54.817 -0.905 -80.784 1.00 59.72 304 VAL A O 1
ATOM 2471 N N . ILE A 1 305 ? 54.563 -1.384 -78.609 1.00 62.34 305 ILE A N 1
ATOM 2472 C CA . ILE A 1 305 ? 55.886 -2.006 -78.441 1.00 62.34 305 ILE A CA 1
ATOM 2473 C C . ILE A 1 305 ? 56.019 -3.245 -79.334 1.00 62.34 305 ILE A C 1
ATOM 2475 O O . ILE A 1 305 ? 57.078 -3.467 -79.914 1.00 62.34 305 ILE A O 1
ATOM 2479 N N . LYS A 1 306 ? 54.949 -4.031 -79.515 1.00 61.53 306 LYS A N 1
ATOM 2480 C CA . LYS A 1 306 ? 54.932 -5.169 -80.450 1.00 61.53 306 LYS A CA 1
ATOM 2481 C C . LYS A 1 306 ? 55.092 -4.726 -81.912 1.00 61.53 306 LYS A C 1
ATOM 2483 O O . LYS A 1 306 ? 55.766 -5.415 -82.671 1.00 61.53 306 LYS A O 1
ATOM 2488 N N . ARG A 1 307 ? 54.528 -3.571 -82.292 1.00 57.22 307 ARG A N 1
ATOM 2489 C CA . ARG A 1 307 ? 54.696 -2.952 -83.621 1.00 57.22 307 ARG A CA 1
ATOM 2490 C C . ARG A 1 307 ? 56.125 -2.445 -83.849 1.00 57.22 307 ARG A C 1
ATOM 2492 O O . ARG A 1 307 ? 56.741 -2.829 -84.833 1.00 57.22 307 ARG A O 1
ATOM 2499 N N . VAL A 1 308 ? 56.687 -1.705 -82.892 1.00 56.31 308 VAL A N 1
ATOM 2500 C CA . VAL A 1 308 ? 58.065 -1.171 -82.962 1.00 56.31 308 VAL A CA 1
ATOM 2501 C C . VAL A 1 308 ? 59.114 -2.290 -82.913 1.00 56.31 308 VAL A C 1
ATOM 2503 O O . VAL A 1 308 ? 60.123 -2.243 -83.612 1.00 56.31 308 VAL A O 1
ATOM 2506 N N . LYS A 1 309 ? 58.866 -3.354 -82.139 1.00 55.78 309 LYS A N 1
ATOM 2507 C CA . LYS A 1 309 ? 59.738 -4.537 -82.080 1.00 55.78 309 LYS A CA 1
ATOM 2508 C C . LYS A 1 309 ? 59.771 -5.304 -83.408 1.00 55.78 309 LYS A C 1
ATOM 2510 O O . LYS A 1 309 ? 60.818 -5.836 -83.759 1.00 55.78 309 LYS A O 1
ATOM 2515 N N . ASN A 1 310 ? 58.674 -5.326 -84.167 1.00 54.59 310 ASN A N 1
ATOM 2516 C CA . ASN A 1 310 ? 58.643 -5.947 -85.495 1.00 54.59 310 ASN A CA 1
ATOM 2517 C C . ASN A 1 310 ? 59.384 -5.116 -86.561 1.00 54.59 310 ASN A C 1
ATOM 2519 O O . ASN A 1 310 ? 59.902 -5.698 -87.508 1.00 54.59 310 ASN A O 1
ATOM 2523 N N . GLU A 1 311 ? 59.496 -3.795 -86.391 1.00 53.44 311 GLU A N 1
ATOM 2524 C CA . GLU A 1 311 ? 60.254 -2.911 -87.295 1.00 53.44 311 GLU A CA 1
ATOM 2525 C C . GLU A 1 311 ? 61.768 -2.922 -87.015 1.00 53.44 311 GLU A C 1
ATOM 2527 O O . GLU A 1 311 ? 62.566 -2.824 -87.941 1.00 53.44 311 GLU A O 1
ATOM 2532 N N . LEU A 1 312 ? 62.189 -3.120 -85.760 1.00 49.41 312 LEU A N 1
ATOM 2533 C CA . LEU A 1 312 ? 63.611 -3.089 -85.379 1.00 49.41 312 LEU A CA 1
ATOM 2534 C C . LEU A 1 312 ? 64.389 -4.401 -85.619 1.00 49.41 312 LEU A C 1
ATOM 2536 O O . LEU A 1 312 ? 65.603 -4.433 -85.424 1.00 49.41 312 LEU A O 1
ATOM 2540 N N . THR A 1 313 ? 63.736 -5.493 -86.033 1.00 49.03 313 THR A N 1
ATOM 2541 C CA . THR A 1 313 ? 64.379 -6.826 -86.152 1.00 49.03 313 THR A CA 1
ATOM 2542 C C . THR A 1 313 ? 65.027 -7.069 -87.532 1.00 49.03 313 THR A C 1
ATOM 2544 O O . THR A 1 313 ? 65.221 -8.211 -87.936 1.00 49.03 313 THR A O 1
ATOM 2547 N N . SER A 1 314 ? 65.366 -6.006 -88.272 1.00 49.00 314 SER A N 1
ATOM 2548 C CA . SER A 1 314 ? 65.955 -6.087 -89.622 1.00 49.00 314 SER A CA 1
ATOM 2549 C C . SER A 1 314 ? 67.421 -5.640 -89.712 1.00 49.00 314 SER A C 1
ATOM 2551 O O . SER A 1 314 ? 67.992 -5.749 -90.796 1.00 49.00 314 SER A O 1
ATOM 2553 N N . GLU A 1 315 ? 68.047 -5.118 -88.646 1.00 52.88 315 GLU A N 1
ATOM 2554 C CA . GLU A 1 315 ? 69.224 -4.259 -88.867 1.00 52.88 315 GLU A CA 1
ATOM 2555 C C . GLU A 1 315 ? 70.466 -4.451 -87.990 1.00 52.88 315 GLU A C 1
ATOM 2557 O O . GLU A 1 315 ? 71.315 -3.572 -88.030 1.00 52.88 315 GLU A O 1
ATOM 2562 N N . TYR A 1 316 ? 70.679 -5.543 -87.237 1.00 47.25 316 TYR A N 1
ATOM 2563 C CA . TYR A 1 316 ? 71.891 -5.577 -86.395 1.00 47.25 316 TYR A CA 1
ATOM 2564 C C . TYR A 1 316 ? 72.558 -6.940 -86.135 1.00 47.25 316 TYR A C 1
ATOM 2566 O O . TYR A 1 316 ? 72.355 -7.573 -85.102 1.00 47.25 316 TYR A O 1
ATOM 2574 N N . GLU A 1 317 ? 73.509 -7.290 -87.008 1.00 46.50 317 GLU A N 1
ATOM 2575 C CA . GLU A 1 317 ? 74.544 -8.320 -86.797 1.00 46.50 317 GLU A CA 1
ATOM 2576 C C . GLU A 1 317 ? 75.822 -7.819 -86.053 1.00 46.50 317 GLU A C 1
ATOM 2578 O O . GLU A 1 317 ? 76.450 -8.620 -85.357 1.00 46.50 317 GLU A O 1
ATOM 2583 N N . PRO A 1 318 ? 76.236 -6.525 -86.061 1.00 52.59 318 PRO A N 1
ATOM 2584 C CA . PRO A 1 318 ? 77.374 -6.090 -85.238 1.00 52.59 318 PRO A CA 1
ATOM 2585 C C . PRO A 1 318 ? 77.014 -5.885 -83.749 1.00 52.59 318 PRO A C 1
ATOM 2587 O O . PRO A 1 318 ? 77.912 -5.786 -82.911 1.00 52.59 318 PRO A O 1
ATOM 2590 N N . MET A 1 319 ? 75.723 -5.901 -83.380 1.00 51.66 319 MET A N 1
ATOM 2591 C CA . MET A 1 319 ? 75.262 -5.768 -81.985 1.00 51.66 319 MET A CA 1
ATOM 2592 C C . MET A 1 319 ? 75.596 -6.975 -81.104 1.00 51.66 319 MET A C 1
ATOM 2594 O O . MET A 1 319 ? 75.563 -6.851 -79.887 1.00 51.66 319 MET A O 1
ATOM 2598 N N . ILE A 1 320 ? 75.972 -8.128 -81.661 1.00 53.62 320 ILE A N 1
ATOM 2599 C CA . ILE A 1 320 ? 76.203 -9.363 -80.889 1.00 53.62 320 ILE A CA 1
ATOM 2600 C C . ILE A 1 320 ? 77.458 -9.271 -79.990 1.00 53.62 320 ILE A C 1
ATOM 2602 O O . ILE A 1 320 ? 77.535 -9.940 -78.956 1.00 53.62 320 ILE A O 1
ATOM 2606 N N . LYS A 1 321 ? 78.430 -8.401 -80.315 1.00 52.06 321 LYS A N 1
ATOM 2607 C CA . LYS A 1 321 ? 79.626 -8.170 -79.476 1.00 52.06 321 LYS A CA 1
ATOM 2608 C C . LYS A 1 321 ? 79.357 -7.173 -78.338 1.00 52.06 321 LYS A C 1
ATOM 2610 O O . LYS A 1 321 ? 79.767 -7.430 -77.211 1.00 52.06 321 LYS A O 1
ATOM 2615 N N . GLN A 1 322 ? 78.578 -6.122 -78.606 1.00 54.62 322 GLN A N 1
ATOM 2616 C CA . GLN A 1 322 ? 78.044 -5.203 -77.591 1.00 54.62 322 GLN A CA 1
ATOM 2617 C C . GLN A 1 322 ? 77.005 -5.892 -76.691 1.00 54.62 322 GLN A C 1
ATOM 2619 O O . GLN A 1 322 ? 76.951 -5.628 -75.497 1.00 54.62 322 GLN A O 1
ATOM 2624 N N . ALA A 1 323 ? 76.248 -6.858 -77.219 1.00 56.69 323 ALA A N 1
ATOM 2625 C CA . ALA A 1 323 ? 75.253 -7.627 -76.481 1.00 56.69 323 ALA A CA 1
ATOM 2626 C C . ALA A 1 323 ? 75.857 -8.492 -75.372 1.00 56.69 323 ALA A C 1
ATOM 2628 O O . ALA A 1 323 ? 75.155 -8.773 -74.412 1.00 56.69 323 ALA A O 1
ATOM 2629 N N . LYS A 1 324 ? 77.133 -8.901 -75.450 1.00 57.78 324 LYS A N 1
ATOM 2630 C CA . LYS A 1 324 ? 77.789 -9.660 -74.367 1.00 57.78 324 LYS A CA 1
ATOM 2631 C C . LYS A 1 324 ? 78.229 -8.767 -73.202 1.00 57.78 324 LYS A C 1
ATOM 2633 O O . LYS A 1 324 ? 78.058 -9.156 -72.050 1.00 57.78 324 LYS A O 1
ATOM 2638 N N . GLU A 1 325 ? 78.724 -7.562 -73.481 1.00 60.25 325 GLU A N 1
ATOM 2639 C CA . GLU A 1 325 ? 79.033 -6.560 -72.447 1.00 60.25 325 GLU A CA 1
ATOM 2640 C C . GLU A 1 325 ? 77.750 -5.949 -71.863 1.00 60.25 325 GLU A C 1
ATOM 2642 O O . GLU A 1 325 ? 77.628 -5.810 -70.647 1.00 60.25 325 GLU A O 1
ATOM 2647 N N . GLU A 1 326 ? 76.737 -5.699 -72.699 1.00 61.69 326 GLU A N 1
ATOM 2648 C CA . GLU A 1 326 ? 75.394 -5.328 -72.253 1.00 61.69 326 GLU A CA 1
ATOM 2649 C C . GLU A 1 326 ? 74.675 -6.463 -71.528 1.00 61.69 326 GLU A C 1
ATOM 2651 O O . GLU A 1 326 ? 73.894 -6.163 -70.638 1.00 61.69 326 GLU A O 1
ATOM 2656 N N . SER A 1 327 ? 74.896 -7.739 -71.869 1.00 68.12 327 SER A N 1
ATOM 2657 C CA . SER A 1 327 ? 74.322 -8.871 -71.125 1.00 68.12 327 SER A CA 1
ATOM 2658 C C . SER A 1 327 ? 74.905 -8.905 -69.725 1.00 68.12 327 SER A C 1
ATOM 2660 O O . SER A 1 327 ? 74.141 -8.888 -68.776 1.00 68.12 327 SER A O 1
ATOM 2662 N N . ASN A 1 328 ? 76.229 -8.813 -69.572 1.00 71.06 328 ASN A N 1
ATOM 2663 C CA . ASN A 1 328 ? 76.847 -8.758 -68.245 1.00 71.06 328 ASN A CA 1
ATOM 2664 C C . ASN A 1 328 ? 76.423 -7.507 -67.451 1.00 71.06 328 ASN A C 1
ATOM 2666 O O . ASN A 1 328 ? 76.200 -7.585 -66.243 1.00 71.06 328 ASN A O 1
ATOM 2670 N N . ALA A 1 329 ? 76.270 -6.350 -68.107 1.00 72.75 329 ALA A N 1
ATOM 2671 C CA . ALA A 1 329 ? 75.754 -5.141 -67.466 1.00 72.75 329 ALA A CA 1
ATOM 2672 C C . ALA A 1 329 ? 74.259 -5.254 -67.105 1.00 72.75 329 ALA A C 1
ATOM 2674 O O . ALA A 1 329 ? 73.853 -4.770 -66.048 1.00 72.75 329 ALA A O 1
ATOM 2675 N N . LYS A 1 330 ? 73.447 -5.914 -67.942 1.00 75.25 330 LYS A N 1
ATOM 2676 C CA . LYS A 1 330 ? 72.034 -6.227 -67.681 1.00 75.25 330 LYS A CA 1
ATOM 2677 C C . LYS A 1 330 ? 71.906 -7.242 -66.556 1.00 75.25 330 LYS A C 1
ATOM 2679 O O . LYS A 1 330 ? 71.058 -7.042 -65.702 1.00 75.25 330 LYS A O 1
ATOM 2684 N N . ASP A 1 331 ? 72.762 -8.252 -66.495 1.00 75.88 331 ASP A N 1
ATOM 2685 C CA . ASP A 1 331 ? 72.768 -9.259 -65.436 1.00 75.88 331 ASP A CA 1
ATOM 2686 C C . ASP A 1 331 ? 73.162 -8.625 -64.097 1.00 75.88 331 ASP A C 1
ATOM 2688 O O . ASP A 1 331 ? 72.476 -8.829 -63.102 1.00 75.88 331 ASP A O 1
ATOM 2692 N N . LEU A 1 332 ? 74.174 -7.747 -64.065 1.00 78.06 332 LEU A N 1
ATOM 2693 C CA . LEU A 1 332 ? 74.510 -6.958 -62.869 1.00 78.06 332 LEU A CA 1
ATOM 2694 C C . LEU A 1 332 ? 73.410 -5.958 -62.483 1.00 78.06 332 LEU A C 1
ATOM 2696 O O . LEU A 1 332 ? 73.171 -5.728 -61.296 1.00 78.06 332 LEU A O 1
ATOM 2700 N N . PHE A 1 333 ? 72.738 -5.346 -63.460 1.00 83.19 333 PHE A N 1
ATOM 2701 C CA . PHE A 1 333 ? 71.597 -4.465 -63.218 1.00 83.19 333 PHE A CA 1
ATOM 2702 C C . PHE A 1 333 ? 70.408 -5.239 -62.639 1.00 83.19 333 PHE A C 1
ATOM 2704 O O . PHE A 1 333 ? 69.850 -4.820 -61.627 1.00 83.19 333 PHE A O 1
ATOM 2711 N N . TRP A 1 334 ? 70.058 -6.383 -63.227 1.00 83.69 334 TRP A N 1
ATOM 2712 C CA . TRP A 1 334 ? 68.989 -7.255 -62.754 1.00 83.69 334 TRP A CA 1
ATOM 2713 C C . TRP A 1 334 ? 69.317 -7.857 -61.399 1.00 83.69 334 TRP A C 1
ATOM 2715 O O . TRP A 1 334 ? 68.431 -7.891 -60.556 1.00 83.69 334 TRP A O 1
ATOM 2725 N N . GLN A 1 335 ? 70.570 -8.232 -61.140 1.00 85.12 335 GLN A N 1
ATOM 2726 C CA . GLN A 1 335 ? 71.000 -8.677 -59.819 1.00 85.12 335 GLN A CA 1
ATOM 2727 C C . GLN A 1 335 ? 70.800 -7.566 -58.782 1.00 85.12 335 GLN A C 1
ATOM 2729 O O . GLN A 1 335 ? 70.144 -7.794 -57.774 1.00 85.12 335 GLN A O 1
ATOM 2734 N N . ARG A 1 336 ? 71.240 -6.329 -59.063 1.00 83.00 336 ARG A N 1
ATOM 2735 C CA . ARG A 1 336 ? 70.988 -5.181 -58.170 1.00 83.00 336 ARG A CA 1
ATOM 2736 C C . ARG A 1 336 ? 69.501 -4.882 -57.992 1.00 83.00 336 ARG A C 1
ATOM 2738 O O . ARG A 1 336 ? 69.097 -4.445 -56.919 1.00 83.00 336 ARG A O 1
ATOM 2745 N N . GLU A 1 337 ? 68.687 -5.062 -59.026 1.00 86.75 337 GLU A N 1
ATOM 2746 C CA . GLU A 1 337 ? 67.246 -4.812 -58.956 1.00 86.75 337 GLU A CA 1
ATOM 2747 C C . GLU A 1 337 ? 66.508 -5.923 -58.193 1.00 86.75 337 GLU A C 1
ATOM 2749 O O . GLU A 1 337 ? 65.568 -5.639 -57.449 1.00 86.75 337 GLU A O 1
ATOM 2754 N N . ILE A 1 338 ? 66.964 -7.172 -58.314 1.00 82.81 338 ILE A N 1
ATOM 2755 C CA . ILE A 1 338 ? 66.519 -8.308 -57.500 1.00 82.81 338 ILE A CA 1
ATOM 2756 C C . ILE A 1 338 ? 66.912 -8.078 -56.042 1.00 82.81 338 ILE A C 1
ATOM 2758 O O . ILE A 1 338 ? 66.042 -8.161 -55.181 1.00 82.81 338 ILE A O 1
ATOM 2762 N N . ASP A 1 339 ? 68.160 -7.695 -55.767 1.00 86.56 339 ASP A N 1
ATOM 2763 C CA . ASP A 1 339 ? 68.645 -7.411 -54.413 1.00 86.56 339 ASP A CA 1
ATOM 2764 C C . ASP A 1 339 ? 67.855 -6.251 -53.778 1.00 86.56 339 ASP A C 1
ATOM 2766 O O . ASP A 1 339 ? 67.405 -6.353 -52.638 1.00 86.56 339 ASP A O 1
ATOM 2770 N N . LYS A 1 340 ? 67.575 -5.175 -54.532 1.00 88.56 340 LYS A N 1
ATOM 2771 C CA . LYS A 1 340 ? 66.701 -4.076 -54.079 1.00 88.56 340 LYS A CA 1
ATOM 2772 C C . LYS A 1 340 ? 65.271 -4.533 -53.802 1.00 88.56 340 LYS A C 1
ATOM 2774 O O . LYS A 1 340 ? 64.663 -4.069 -52.840 1.00 88.56 340 LYS A O 1
ATOM 2779 N N . LYS A 1 341 ? 64.699 -5.394 -54.650 1.00 86.19 341 LYS A N 1
ATOM 2780 C CA . LYS A 1 341 ? 63.351 -5.942 -54.433 1.00 86.19 341 LYS A CA 1
ATOM 2781 C C . LYS A 1 341 ? 63.312 -6.856 -53.216 1.00 86.19 341 LYS A C 1
ATOM 2783 O O . LYS A 1 341 ? 62.365 -6.760 -52.446 1.00 86.19 341 LYS A O 1
ATOM 2788 N N . MET A 1 342 ? 64.335 -7.683 -53.019 1.00 87.31 342 MET A N 1
ATOM 2789 C CA . MET A 1 342 ? 64.473 -8.519 -51.831 1.00 87.31 342 MET A CA 1
ATOM 2790 C C . MET A 1 342 ? 64.601 -7.674 -50.566 1.00 87.31 342 MET A C 1
ATOM 2792 O O . MET A 1 342 ? 63.873 -7.914 -49.611 1.00 87.31 342 MET A O 1
ATOM 2796 N N . GLN A 1 343 ? 65.431 -6.628 -50.586 1.00 89.00 343 GLN A N 1
ATOM 2797 C CA . GLN A 1 343 ? 65.564 -5.708 -49.459 1.00 89.00 343 GLN A CA 1
ATOM 2798 C C . GLN A 1 343 ? 64.234 -5.013 -49.131 1.00 89.00 343 GLN A C 1
ATOM 2800 O O . GLN A 1 343 ? 63.821 -5.005 -47.975 1.00 89.00 343 GLN A O 1
ATOM 2805 N N . LYS A 1 344 ? 63.517 -4.497 -50.141 1.00 88.62 344 LYS A N 1
ATOM 2806 C CA . LYS A 1 344 ? 62.171 -3.928 -49.945 1.00 88.62 344 LYS A CA 1
ATOM 2807 C C . LYS A 1 344 ? 61.191 -4.951 -49.379 1.00 88.62 344 LYS A C 1
ATOM 2809 O O . LYS A 1 344 ? 60.421 -4.624 -48.485 1.00 88.62 344 LYS A O 1
ATOM 2814 N N . GLN A 1 345 ? 61.229 -6.187 -49.870 1.00 88.69 345 GLN A N 1
ATOM 2815 C CA . GLN A 1 345 ? 60.367 -7.255 -49.376 1.00 88.69 345 GLN A CA 1
ATOM 2816 C C . GLN A 1 345 ? 60.677 -7.603 -47.912 1.00 88.69 345 GLN A C 1
ATOM 2818 O O . GLN A 1 345 ? 59.760 -7.893 -47.147 1.00 88.69 345 GLN A O 1
ATOM 2823 N N . ASP A 1 346 ? 61.943 -7.568 -47.500 1.00 90.19 346 ASP A N 1
ATOM 2824 C CA . ASP A 1 346 ? 62.334 -7.813 -46.111 1.00 90.19 346 ASP A CA 1
ATOM 2825 C C . ASP A 1 346 ? 61.960 -6.639 -45.189 1.00 90.19 346 ASP A C 1
ATOM 2827 O O . ASP A 1 346 ? 61.485 -6.867 -44.074 1.00 90.19 346 ASP A O 1
ATOM 2831 N N . GLU A 1 347 ? 62.057 -5.395 -45.667 1.00 89.62 347 GLU A N 1
ATOM 2832 C CA . GLU A 1 347 ? 61.532 -4.208 -44.973 1.00 89.62 347 GLU A CA 1
ATOM 2833 C C . GLU A 1 347 ? 60.001 -4.278 -44.808 1.00 89.62 347 GLU A C 1
ATOM 2835 O O . GLU A 1 347 ? 59.479 -4.056 -43.712 1.00 89.62 347 GLU A O 1
ATOM 2840 N N . GLU A 1 348 ? 59.271 -4.662 -45.859 1.00 89.06 348 GLU A N 1
ATOM 2841 C CA . GLU A 1 348 ? 57.820 -4.878 -45.812 1.00 89.06 348 GLU A CA 1
ATOM 2842 C C . GLU A 1 348 ? 57.448 -6.005 -44.840 1.00 89.06 348 GLU A C 1
ATOM 2844 O O . GLU A 1 348 ? 56.572 -5.824 -43.992 1.00 89.06 348 GLU A O 1
ATOM 2849 N N . LYS A 1 349 ? 58.147 -7.149 -44.883 1.00 88.69 349 LYS A N 1
ATOM 2850 C CA . LYS A 1 349 ? 57.952 -8.249 -43.920 1.00 88.69 349 LYS A CA 1
ATOM 2851 C C . LYS A 1 349 ? 58.198 -7.797 -42.485 1.00 88.69 349 LYS A C 1
ATOM 2853 O O . LYS A 1 349 ? 57.459 -8.210 -41.588 1.00 88.69 349 LYS A O 1
ATOM 2858 N N . PHE A 1 350 ? 59.210 -6.964 -42.247 1.00 93.19 350 PHE A N 1
ATOM 2859 C CA . PHE A 1 350 ? 59.494 -6.424 -40.920 1.00 93.19 350 PHE A CA 1
ATOM 2860 C C . PHE A 1 350 ? 58.365 -5.510 -40.426 1.00 93.19 350 PHE A C 1
ATOM 2862 O O . PHE A 1 350 ? 57.905 -5.661 -39.291 1.00 93.19 350 PHE A O 1
ATOM 2869 N N . LEU A 1 351 ? 57.865 -4.611 -41.280 1.00 90.88 351 LEU A N 1
ATOM 2870 C CA . LEU A 1 351 ? 56.737 -3.733 -40.954 1.00 90.88 351 LEU A CA 1
ATOM 2871 C C . LEU A 1 351 ? 55.456 -4.527 -40.674 1.00 90.88 351 LEU A C 1
ATOM 2873 O O . LEU A 1 351 ? 54.785 -4.271 -39.670 1.00 90.88 351 LEU A O 1
ATOM 2877 N N . VAL A 1 352 ? 55.156 -5.531 -41.503 1.00 88.81 352 VAL A N 1
ATOM 2878 C CA . VAL A 1 352 ? 54.028 -6.449 -41.289 1.00 88.81 352 VAL A CA 1
ATOM 2879 C C . VAL A 1 352 ? 54.198 -7.202 -39.969 1.00 88.81 352 VAL A C 1
ATOM 2881 O O . VAL A 1 352 ? 53.263 -7.248 -39.175 1.00 88.81 352 VAL A O 1
ATOM 2884 N N . SER A 1 353 ? 55.395 -7.709 -39.665 1.00 90.94 353 SER A N 1
ATOM 2885 C CA . SER A 1 353 ? 55.674 -8.406 -38.400 1.00 90.94 353 SER A CA 1
ATOM 2886 C C . SER A 1 353 ? 55.486 -7.498 -37.178 1.00 90.94 353 SER A C 1
ATOM 2888 O O . SER A 1 353 ? 54.909 -7.917 -36.173 1.00 90.94 353 SER A O 1
ATOM 2890 N N . GLN A 1 354 ? 55.904 -6.229 -37.253 1.00 92.38 354 GLN A N 1
ATOM 2891 C CA . GLN A 1 354 ? 55.619 -5.247 -36.200 1.00 92.38 354 GLN A CA 1
ATOM 2892 C C . GLN A 1 354 ? 54.122 -4.961 -36.050 1.00 92.38 354 GLN A C 1
ATOM 2894 O O . GLN A 1 354 ? 53.634 -4.767 -34.934 1.00 92.38 354 GLN A O 1
ATOM 2899 N N . GLN A 1 355 ? 53.387 -4.876 -37.159 1.00 90.12 355 GLN A N 1
ATOM 2900 C CA . GLN A 1 355 ? 51.946 -4.657 -37.125 1.00 90.12 355 GLN A CA 1
ATOM 2901 C C . GLN A 1 355 ? 51.214 -5.854 -36.510 1.00 90.12 355 GLN A C 1
ATOM 2903 O O . GLN A 1 355 ? 50.363 -5.645 -35.648 1.00 90.12 355 GLN A O 1
ATOM 2908 N N . VAL A 1 356 ? 51.597 -7.081 -36.872 1.00 89.50 356 VAL A N 1
ATOM 2909 C CA . VAL A 1 356 ? 51.074 -8.316 -36.269 1.00 89.50 356 VAL A CA 1
ATOM 2910 C C . VAL A 1 356 ? 51.311 -8.312 -34.760 1.00 89.50 356 VAL A C 1
ATOM 2912 O O . VAL A 1 356 ? 50.350 -8.441 -34.010 1.00 89.50 356 VAL A O 1
ATOM 2915 N N . ARG A 1 357 ? 52.535 -8.020 -34.296 1.00 93.19 357 ARG A N 1
ATOM 2916 C CA . ARG A 1 357 ? 52.837 -7.955 -32.853 1.00 93.19 357 ARG A CA 1
ATOM 2917 C C . ARG A 1 357 ? 51.995 -6.908 -32.109 1.00 93.19 357 ARG A C 1
ATOM 2919 O O . ARG A 1 357 ? 51.577 -7.136 -30.977 1.00 93.19 357 ARG A O 1
ATOM 2926 N N . ARG A 1 358 ? 51.724 -5.749 -32.722 1.00 90.19 358 ARG A N 1
ATOM 2927 C CA . ARG A 1 358 ? 50.833 -4.731 -32.130 1.00 90.19 358 ARG A CA 1
ATOM 2928 C C . ARG A 1 358 ? 49.390 -5.223 -32.027 1.00 90.19 358 ARG A C 1
ATOM 2930 O O . ARG A 1 358 ? 48.749 -4.980 -31.009 1.00 90.19 358 ARG A O 1
ATOM 2937 N N . LEU A 1 359 ? 48.894 -5.908 -33.056 1.00 90.38 359 LEU A N 1
ATOM 2938 C CA . LEU A 1 359 ? 47.551 -6.487 -33.051 1.00 90.38 359 LEU A CA 1
ATOM 2939 C C . LEU A 1 359 ? 47.429 -7.623 -32.028 1.00 90.38 359 LEU A C 1
ATOM 2941 O O . LEU A 1 359 ? 46.419 -7.690 -31.339 1.00 90.38 359 LEU A O 1
ATOM 2945 N N . GLU A 1 360 ? 48.456 -8.457 -31.862 1.00 92.44 360 GLU A N 1
ATOM 2946 C CA . GLU A 1 360 ? 48.497 -9.505 -30.831 1.00 92.44 360 GLU A CA 1
ATOM 2947 C C . GLU A 1 360 ? 48.362 -8.920 -29.420 1.00 92.44 360 GLU A C 1
ATOM 2949 O O . GLU A 1 360 ? 47.537 -9.390 -28.638 1.00 92.44 360 GLU A O 1
ATOM 2954 N N . LEU A 1 361 ? 49.100 -7.846 -29.111 1.00 92.88 361 LEU A N 1
ATOM 2955 C CA . LEU A 1 361 ? 48.986 -7.153 -27.822 1.00 92.88 361 LEU A CA 1
ATOM 2956 C C . LEU A 1 361 ? 47.598 -6.538 -27.611 1.00 92.88 361 LEU A C 1
ATOM 2958 O O . LEU A 1 361 ? 47.061 -6.602 -26.508 1.00 92.88 361 LEU A O 1
ATOM 2962 N N . GLN A 1 362 ? 47.001 -5.964 -28.660 1.00 90.38 362 GLN A N 1
ATOM 2963 C CA . GLN A 1 362 ? 45.633 -5.450 -28.582 1.00 90.38 362 GLN A CA 1
ATOM 2964 C C . GLN A 1 362 ? 44.630 -6.576 -28.330 1.00 90.38 362 GLN A C 1
ATOM 2966 O O . GLN A 1 362 ? 43.768 -6.431 -27.471 1.00 90.38 362 GLN A O 1
ATOM 2971 N N . ILE A 1 363 ? 44.742 -7.701 -29.043 1.00 89.62 363 ILE A N 1
ATOM 2972 C CA . ILE A 1 363 ? 43.881 -8.873 -28.844 1.00 89.62 363 ILE A CA 1
ATOM 2973 C C . ILE A 1 363 ? 43.974 -9.365 -27.397 1.00 89.62 363 ILE A C 1
ATOM 2975 O O . ILE A 1 363 ? 42.946 -9.679 -26.801 1.00 89.62 363 ILE A O 1
ATOM 2979 N N . GLU A 1 364 ? 45.174 -9.404 -26.822 1.00 94.19 364 GLU A N 1
ATOM 2980 C CA . GLU A 1 364 ? 45.365 -9.844 -25.441 1.00 94.19 364 GLU A CA 1
ATOM 2981 C C . GLU A 1 364 ? 44.755 -8.866 -24.421 1.00 94.19 364 GLU A C 1
ATOM 2983 O O . GLU A 1 364 ? 44.068 -9.292 -23.496 1.00 94.19 364 GLU A O 1
ATOM 2988 N N . ASP A 1 365 ? 44.889 -7.552 -24.632 1.00 92.06 365 ASP A N 1
ATOM 2989 C CA . ASP A 1 365 ? 44.203 -6.532 -23.821 1.00 92.06 365 ASP A CA 1
ATOM 2990 C C . ASP A 1 365 ? 42.669 -6.670 -23.896 1.00 92.06 365 ASP A C 1
ATOM 2992 O O . ASP A 1 365 ? 41.974 -6.618 -22.878 1.00 92.06 365 ASP A O 1
ATOM 2996 N N . TRP A 1 366 ? 42.123 -6.923 -25.090 1.00 90.50 366 TRP A N 1
ATOM 2997 C CA . TRP A 1 366 ? 40.691 -7.175 -25.269 1.00 90.50 366 TRP A CA 1
ATOM 2998 C C . TRP A 1 366 ? 40.221 -8.461 -24.583 1.00 90.50 366 TRP A C 1
ATOM 3000 O O . TRP A 1 366 ? 39.124 -8.469 -24.021 1.00 90.50 366 TRP A O 1
ATOM 3010 N N . LYS A 1 367 ? 41.026 -9.531 -24.585 1.00 92.50 367 LYS A N 1
ATOM 3011 C CA . LYS A 1 367 ? 40.713 -10.764 -23.844 1.00 92.50 367 LYS A CA 1
ATOM 3012 C C . LYS A 1 367 ? 40.672 -10.522 -22.340 1.00 92.50 367 LYS A C 1
ATOM 3014 O O . LYS A 1 367 ? 39.707 -10.938 -21.710 1.00 92.50 367 LYS A O 1
ATOM 3019 N N . ASN A 1 368 ? 41.655 -9.811 -21.788 1.00 92.62 368 ASN A N 1
ATOM 3020 C CA . ASN A 1 368 ? 41.688 -9.494 -20.358 1.00 92.62 368 ASN A CA 1
ATOM 3021 C C . ASN A 1 368 ? 40.462 -8.666 -19.948 1.00 92.62 368 ASN A C 1
ATOM 3023 O O . ASN A 1 368 ? 39.772 -9.007 -18.990 1.00 92.62 368 ASN A O 1
ATOM 3027 N N . LYS A 1 369 ? 40.102 -7.646 -20.740 1.00 90.06 369 LYS A N 1
ATOM 3028 C CA . LYS A 1 369 ? 38.877 -6.856 -20.522 1.00 90.06 369 LYS A CA 1
ATOM 3029 C C . LYS A 1 369 ? 37.607 -7.704 -20.588 1.00 90.06 369 LYS A C 1
ATOM 3031 O O . LYS A 1 369 ? 36.674 -7.472 -19.820 1.00 90.06 369 LYS A O 1
ATOM 3036 N N . LEU A 1 370 ? 37.549 -8.667 -21.509 1.00 88.00 370 LEU A N 1
ATOM 3037 C CA . LEU A 1 370 ? 36.422 -9.590 -21.616 1.00 88.00 370 LEU A CA 1
ATOM 3038 C C . LEU A 1 370 ? 36.337 -10.513 -20.392 1.00 88.00 370 LEU A C 1
ATOM 3040 O O . LEU A 1 370 ? 35.242 -10.722 -19.875 1.00 88.00 370 LEU A O 1
ATOM 3044 N N . GLU A 1 371 ? 37.470 -11.019 -19.905 1.00 94.62 371 GLU A N 1
ATOM 3045 C CA . GLU A 1 371 ? 37.540 -11.856 -18.704 1.00 94.62 371 GLU A CA 1
ATOM 3046 C C . GLU A 1 371 ? 37.112 -11.083 -17.447 1.00 94.62 371 GLU A C 1
ATOM 3048 O O . GLU A 1 371 ? 36.319 -11.588 -16.650 1.00 94.62 371 GLU A O 1
ATOM 3053 N N . ASP A 1 372 ? 37.552 -9.832 -17.295 1.00 90.19 372 ASP A N 1
ATOM 3054 C CA . ASP A 1 372 ? 37.134 -8.965 -16.190 1.00 90.19 372 ASP A CA 1
ATOM 3055 C C . ASP A 1 372 ? 35.626 -8.698 -16.223 1.00 90.19 372 ASP A C 1
ATOM 3057 O O . ASP A 1 372 ? 34.946 -8.802 -15.198 1.00 90.19 372 ASP A O 1
ATOM 3061 N N . LYS A 1 373 ? 35.062 -8.438 -17.411 1.00 87.69 373 LYS A N 1
ATOM 3062 C CA . LYS A 1 373 ? 33.608 -8.289 -17.573 1.00 87.69 373 LYS A CA 1
ATOM 3063 C C . LYS A 1 373 ? 32.851 -9.585 -17.310 1.00 87.69 373 LYS A C 1
ATOM 3065 O O . LYS A 1 373 ? 31.769 -9.545 -16.727 1.00 87.69 373 LYS A O 1
ATOM 3070 N N . GLN A 1 374 ? 33.420 -10.733 -17.661 1.00 91.88 374 GLN A N 1
ATOM 3071 C CA . GLN A 1 374 ? 32.843 -12.031 -17.331 1.00 91.88 374 GLN A CA 1
ATOM 3072 C C . GLN A 1 374 ? 32.817 -12.271 -15.813 1.00 91.88 374 GLN A C 1
ATOM 3074 O O . GLN A 1 374 ? 31.787 -12.705 -15.293 1.00 91.88 374 GLN A O 1
ATOM 3079 N N . LYS A 1 375 ? 33.895 -11.931 -15.092 1.00 93.94 375 LYS A N 1
ATOM 3080 C CA . LYS A 1 375 ? 33.944 -11.979 -13.618 1.00 93.94 375 LYS A CA 1
ATOM 3081 C C . LYS A 1 375 ? 32.930 -11.025 -12.987 1.00 93.94 375 LYS A C 1
ATOM 3083 O O . LYS A 1 375 ? 32.235 -11.396 -12.044 1.00 93.94 375 LYS A O 1
ATOM 3088 N N . GLU A 1 376 ? 32.785 -9.818 -13.532 1.00 88.50 376 GLU A N 1
ATOM 3089 C CA . GLU A 1 376 ? 31.782 -8.849 -13.080 1.00 88.50 376 GLU A CA 1
ATOM 3090 C C . GLU A 1 376 ? 30.353 -9.404 -13.233 1.00 88.50 376 GLU A C 1
ATOM 3092 O O . GLU A 1 376 ? 29.569 -9.375 -12.282 1.00 88.50 376 GLU A O 1
ATOM 3097 N N . CYS A 1 377 ? 30.024 -9.995 -14.388 1.00 83.25 377 CYS A N 1
ATOM 3098 C CA . CYS A 1 377 ? 28.735 -10.656 -14.609 1.00 83.25 377 CYS A CA 1
ATOM 3099 C C . CYS A 1 377 ? 28.499 -11.834 -13.652 1.00 83.25 377 CYS A C 1
ATOM 3101 O O . CYS A 1 377 ? 27.388 -11.983 -13.143 1.00 83.25 377 CYS A O 1
ATOM 3103 N N . GLN A 1 378 ? 29.520 -12.652 -13.377 1.00 91.00 378 GLN A N 1
ATOM 3104 C CA . GLN A 1 378 ? 29.425 -13.748 -12.405 1.00 91.00 378 GLN A CA 1
ATOM 3105 C C . GLN A 1 378 ? 29.130 -13.229 -10.992 1.00 91.00 378 GLN A C 1
ATOM 3107 O O . GLN A 1 378 ? 28.231 -13.747 -10.332 1.00 91.00 378 GLN A O 1
ATOM 3112 N N . ASN A 1 379 ? 29.793 -12.152 -10.567 1.00 91.69 379 ASN A N 1
ATOM 3113 C CA . ASN A 1 379 ? 29.529 -11.514 -9.275 1.00 91.69 379 ASN A CA 1
ATOM 3114 C C . ASN A 1 379 ? 28.099 -10.956 -9.184 1.00 91.69 379 ASN A C 1
ATOM 3116 O O . ASN A 1 379 ? 27.460 -11.053 -8.136 1.00 91.69 379 ASN A O 1
ATOM 3120 N N . TYR A 1 380 ? 27.568 -10.375 -10.266 1.00 86.88 380 TYR A N 1
ATOM 3121 C CA . TYR A 1 380 ? 26.172 -9.925 -10.296 1.00 86.88 380 TYR A CA 1
ATOM 3122 C C . TYR A 1 380 ? 25.180 -11.085 -10.200 1.00 86.88 380 TYR A C 1
ATOM 3124 O O . TYR A 1 380 ? 24.193 -10.968 -9.474 1.00 86.88 380 TYR A O 1
ATOM 3132 N N . LEU A 1 381 ? 25.437 -12.196 -10.897 1.00 85.38 381 LEU A N 1
ATOM 3133 C CA . LEU A 1 381 ? 24.605 -13.397 -10.804 1.00 85.38 381 LEU A CA 1
ATOM 3134 C C . LEU A 1 381 ? 24.619 -13.973 -9.386 1.00 85.38 381 LEU A C 1
ATOM 3136 O O . LEU A 1 381 ? 23.551 -14.223 -8.836 1.00 85.38 381 LEU A O 1
ATOM 3140 N N . GLN A 1 382 ? 25.793 -14.062 -8.757 1.00 95.00 382 GLN A N 1
ATOM 3141 C CA . GLN A 1 382 ? 25.915 -14.501 -7.369 1.00 95.00 382 GLN A CA 1
ATOM 3142 C C . GLN A 1 382 ? 25.109 -13.607 -6.413 1.00 95.00 382 GLN A C 1
ATOM 3144 O O . GLN A 1 382 ? 24.323 -14.109 -5.617 1.00 95.00 382 GLN A O 1
ATOM 3149 N N . LYS A 1 383 ? 25.216 -12.276 -6.536 1.00 90.62 383 LYS A N 1
ATOM 3150 C CA . LYS A 1 383 ? 24.417 -11.336 -5.724 1.00 90.62 383 LYS A CA 1
ATOM 3151 C C . LYS A 1 383 ? 22.909 -11.473 -5.957 1.00 90.62 383 LYS A C 1
ATOM 3153 O O . LYS A 1 383 ? 22.119 -11.205 -5.052 1.00 90.62 383 LYS A O 1
ATOM 3158 N N . LEU A 1 384 ? 22.484 -11.819 -7.173 1.00 81.69 384 LEU A N 1
ATOM 3159 C CA . LEU A 1 384 ? 21.074 -12.077 -7.473 1.00 81.69 384 LEU A CA 1
ATOM 3160 C C . LEU A 1 384 ? 20.589 -13.383 -6.844 1.00 81.69 384 LEU A C 1
ATOM 3162 O O . LEU A 1 384 ? 19.456 -13.419 -6.366 1.00 81.69 384 LEU A O 1
ATOM 3166 N N . ASP A 1 385 ? 21.424 -14.418 -6.822 1.00 90.94 385 ASP A N 1
ATOM 3167 C CA . ASP A 1 385 ? 21.115 -15.677 -6.146 1.00 90.94 385 ASP A CA 1
ATOM 3168 C C . ASP A 1 385 ? 21.051 -15.480 -4.619 1.00 90.94 385 ASP A C 1
ATOM 3170 O O . ASP A 1 385 ? 20.049 -15.848 -4.016 1.00 90.94 385 ASP A O 1
ATOM 3174 N N . GLU A 1 386 ? 21.992 -14.748 -4.011 1.00 91.94 386 GLU A N 1
ATOM 3175 C CA . GLU A 1 386 ? 21.942 -14.383 -2.581 1.00 91.94 386 GLU A CA 1
ATOM 3176 C C . GLU A 1 386 ? 20.658 -13.612 -2.217 1.00 91.94 386 GLU A C 1
ATOM 3178 O O . GLU A 1 386 ? 20.016 -13.876 -1.198 1.00 91.94 386 GLU A O 1
ATOM 3183 N N . LYS A 1 387 ? 20.231 -12.667 -3.069 1.00 87.94 387 LYS A N 1
ATOM 3184 C CA . LYS A 1 387 ? 18.956 -11.951 -2.882 1.00 87.94 387 LYS A CA 1
ATOM 3185 C C . LYS A 1 387 ? 17.741 -12.863 -3.047 1.00 87.94 387 LYS A C 1
ATOM 3187 O O . LYS A 1 387 ? 16.739 -12.649 -2.365 1.00 87.94 387 LYS A O 1
ATOM 3192 N N . ARG A 1 388 ? 17.803 -13.844 -3.953 1.00 90.06 388 ARG A N 1
ATOM 3193 C CA . ARG A 1 388 ? 16.743 -14.844 -4.139 1.00 90.06 388 ARG A CA 1
ATOM 3194 C C . ARG A 1 388 ? 16.620 -15.726 -2.899 1.00 90.06 388 ARG A C 1
ATOM 3196 O O . ARG A 1 388 ? 15.503 -15.950 -2.444 1.00 90.06 388 ARG A O 1
ATOM 3203 N N . ASP A 1 389 ? 17.738 -16.151 -2.325 1.00 91.88 389 ASP A N 1
ATOM 3204 C CA . ASP A 1 389 ? 17.759 -16.964 -1.109 1.00 91.88 389 ASP A CA 1
ATOM 3205 C C . ASP A 1 389 ? 17.218 -16.188 0.096 1.00 91.88 389 ASP A C 1
ATOM 3207 O O . ASP A 1 389 ? 16.357 -16.696 0.812 1.00 91.88 389 ASP A O 1
ATOM 3211 N N . LEU A 1 390 ? 17.607 -14.917 0.254 1.00 90.94 390 LEU A N 1
ATOM 3212 C CA . LEU A 1 390 ? 17.047 -14.042 1.289 1.00 90.94 390 LEU A CA 1
ATOM 3213 C C . LEU A 1 390 ? 15.528 -13.856 1.129 1.00 90.94 390 LEU A C 1
ATOM 3215 O O . LEU A 1 390 ? 14.787 -13.857 2.110 1.00 90.94 390 LEU A O 1
ATOM 3219 N N . TYR A 1 391 ? 15.048 -13.699 -0.107 1.00 89.75 391 TYR A N 1
ATOM 3220 C CA . TYR A 1 391 ? 13.615 -13.613 -0.387 1.00 89.75 391 TYR A CA 1
ATOM 3221 C C . TYR A 1 391 ? 12.885 -14.911 -0.018 1.00 89.75 391 TYR A C 1
ATOM 3223 O O . TYR A 1 391 ? 11.821 -14.859 0.598 1.00 89.75 391 TYR A O 1
ATOM 3231 N N . ASN A 1 392 ? 13.468 -16.067 -0.340 1.00 90.00 392 ASN A N 1
ATOM 3232 C CA . ASN A 1 392 ? 12.911 -17.368 0.023 1.00 90.00 392 ASN A CA 1
ATOM 3233 C C . ASN A 1 392 ? 12.862 -17.562 1.549 1.00 90.00 392 ASN A C 1
ATOM 3235 O O . ASN A 1 392 ? 11.847 -18.025 2.061 1.00 90.00 392 ASN A O 1
ATOM 3239 N N . GLU A 1 393 ? 13.901 -17.151 2.283 1.00 92.44 393 GLU A N 1
ATOM 3240 C CA . GLU A 1 393 ? 13.918 -17.196 3.753 1.00 92.44 393 GLU A CA 1
ATOM 3241 C C . GLU A 1 393 ? 12.830 -16.292 4.359 1.00 92.44 393 GLU A C 1
ATOM 3243 O O . GLU A 1 393 ? 12.115 -16.690 5.281 1.00 92.44 393 GLU A O 1
ATOM 3248 N N . LEU A 1 394 ? 12.648 -15.082 3.818 1.00 87.12 394 LEU A N 1
ATOM 3249 C CA . LEU A 1 394 ? 11.576 -14.180 4.247 1.00 87.12 394 LEU A CA 1
ATOM 3250 C C . LEU A 1 394 ? 10.184 -14.757 3.965 1.00 87.12 394 LEU A C 1
ATOM 3252 O O . LEU A 1 394 ? 9.285 -14.603 4.793 1.00 87.12 394 LEU A O 1
ATOM 3256 N N . MET A 1 395 ? 10.004 -15.430 2.828 1.00 88.56 395 MET A N 1
ATOM 3257 C CA . MET A 1 395 ? 8.754 -16.116 2.500 1.00 88.56 395 MET A CA 1
ATOM 3258 C C . MET A 1 395 ? 8.481 -17.288 3.447 1.00 88.56 395 MET A C 1
ATOM 3260 O O . MET A 1 395 ? 7.366 -17.389 3.950 1.00 88.56 395 MET A O 1
ATOM 3264 N N . GLN A 1 396 ? 9.490 -18.096 3.783 1.00 90.94 396 GLN A N 1
ATOM 3265 C CA . GLN A 1 396 ? 9.352 -19.164 4.782 1.00 90.94 396 GLN A CA 1
ATOM 3266 C C . GLN A 1 396 ? 8.979 -18.610 6.162 1.00 90.94 396 GLN A C 1
ATOM 3268 O O . GLN A 1 396 ? 8.024 -19.079 6.772 1.00 90.94 396 GLN A O 1
ATOM 3273 N N . ARG A 1 397 ? 9.645 -17.546 6.633 1.00 88.06 397 ARG A N 1
ATOM 3274 C CA . ARG A 1 397 ? 9.277 -16.895 7.907 1.00 88.06 397 ARG A CA 1
ATOM 3275 C C . ARG A 1 397 ? 7.859 -16.332 7.888 1.00 88.06 397 ARG A C 1
ATOM 3277 O O . ARG A 1 397 ? 7.181 -16.341 8.913 1.00 88.06 397 ARG A O 1
ATOM 3284 N N . LYS A 1 398 ? 7.403 -15.818 6.743 1.00 90.31 398 LYS A N 1
ATOM 3285 C CA . LYS A 1 398 ? 6.016 -15.373 6.584 1.00 90.31 398 LYS A CA 1
ATOM 3286 C C . LYS A 1 398 ? 5.052 -16.549 6.746 1.00 90.31 398 LYS A C 1
ATOM 3288 O O . LYS A 1 398 ? 4.107 -16.424 7.517 1.00 90.31 398 LYS A O 1
ATOM 3293 N N . GLU A 1 399 ? 5.310 -17.671 6.078 1.00 90.00 399 GLU A N 1
ATOM 3294 C CA . GLU A 1 399 ? 4.501 -18.892 6.197 1.00 90.00 399 GLU A CA 1
ATOM 3295 C C . GLU A 1 399 ? 4.482 -19.427 7.639 1.00 90.00 399 GLU A C 1
ATOM 3297 O O . GLU A 1 399 ? 3.418 -19.773 8.148 1.00 90.00 399 GLU A O 1
ATOM 3302 N N . GLU A 1 400 ? 5.618 -19.409 8.344 1.00 91.44 400 GLU A N 1
ATOM 3303 C CA . GLU A 1 400 ? 5.706 -19.782 9.763 1.00 91.44 400 GLU A CA 1
ATOM 3304 C C . GLU A 1 400 ? 4.882 -18.855 10.669 1.00 91.44 400 GLU A C 1
ATOM 3306 O O . GLU A 1 400 ? 4.164 -19.325 11.554 1.00 91.44 400 GLU A O 1
ATOM 3311 N N . MET A 1 401 ? 4.945 -17.535 10.454 1.00 86.31 401 MET A N 1
ATOM 3312 C CA . MET A 1 401 ? 4.122 -16.577 11.201 1.00 86.31 401 MET A CA 1
ATOM 3313 C C . MET A 1 401 ? 2.630 -16.766 10.923 1.00 86.31 401 MET A C 1
ATOM 3315 O O . MET A 1 401 ? 1.815 -16.616 11.831 1.00 86.31 401 MET A O 1
ATOM 3319 N N . GLU A 1 402 ? 2.266 -17.088 9.684 1.00 87.75 402 GLU A N 1
ATOM 3320 C CA . GLU A 1 402 ? 0.882 -17.309 9.266 1.00 87.75 402 GLU A CA 1
ATOM 3321 C C . GLU A 1 402 ? 0.334 -18.618 9.857 1.00 87.75 402 GLU A C 1
ATOM 3323 O O . GLU A 1 402 ? -0.779 -18.638 10.382 1.00 87.75 402 GLU A O 1
ATOM 3328 N N . LEU A 1 403 ? 1.159 -19.669 9.914 1.00 92.94 403 LEU A N 1
ATOM 3329 C CA . LEU A 1 403 ? 0.860 -20.902 10.643 1.00 92.94 403 LEU A CA 1
ATOM 3330 C C . LEU A 1 403 ? 0.693 -20.644 12.148 1.00 92.94 403 LEU A C 1
ATOM 3332 O O . LEU A 1 403 ? -0.279 -21.097 12.744 1.00 92.94 403 LEU A O 1
ATOM 3336 N N . ASN A 1 404 ? 1.601 -19.880 12.763 1.00 90.50 404 ASN A N 1
ATOM 3337 C CA . ASN A 1 404 ? 1.516 -19.546 14.186 1.00 90.50 404 ASN A CA 1
ATOM 3338 C C . ASN A 1 404 ? 0.267 -18.707 14.502 1.00 90.50 404 ASN A C 1
ATOM 3340 O O . ASN A 1 404 ? -0.417 -18.952 15.491 1.00 90.50 404 ASN A O 1
ATOM 3344 N N . LYS A 1 405 ? -0.078 -17.753 13.630 1.00 90.94 405 LYS A N 1
ATOM 3345 C CA . LYS A 1 405 ? -1.321 -16.982 13.728 1.00 90.94 405 LYS A CA 1
ATOM 3346 C C . LYS A 1 405 ? -2.544 -17.899 13.686 1.00 90.94 405 LYS A C 1
ATOM 3348 O O . LYS A 1 405 ? -3.437 -17.722 14.507 1.00 90.94 405 LYS A O 1
ATOM 3353 N N . ASN A 1 406 ? -2.580 -18.860 12.766 1.00 88.31 406 ASN A N 1
ATOM 3354 C CA . ASN A 1 406 ? -3.692 -19.805 12.664 1.00 88.31 406 ASN A CA 1
ATOM 3355 C C . ASN A 1 406 ? -3.787 -20.698 13.909 1.00 88.31 406 ASN A C 1
ATOM 3357 O O . ASN A 1 406 ? -4.875 -20.850 14.446 1.00 88.31 406 ASN A O 1
ATOM 3361 N N . ASN A 1 407 ? -2.661 -21.174 14.449 1.00 91.19 407 ASN A N 1
ATOM 3362 C CA . ASN A 1 407 ? -2.655 -21.926 15.709 1.00 91.19 407 ASN A CA 1
ATOM 3363 C C . ASN A 1 407 ? -3.208 -21.099 16.885 1.00 91.19 407 ASN A C 1
ATOM 3365 O O . ASN A 1 407 ? -3.979 -21.610 17.692 1.00 91.19 407 ASN A O 1
ATOM 3369 N N . ILE A 1 408 ? -2.849 -19.811 16.972 1.00 87.56 408 ILE A N 1
ATOM 3370 C CA . ILE A 1 408 ? -3.391 -18.903 17.995 1.00 87.56 408 ILE A CA 1
ATOM 3371 C C . ILE A 1 408 ? -4.903 -18.719 17.815 1.00 87.56 408 ILE A C 1
ATOM 3373 O O . ILE A 1 408 ? -5.628 -18.687 18.806 1.00 87.56 408 ILE A O 1
ATOM 3377 N N . ILE A 1 409 ? -5.388 -18.598 16.575 1.00 86.38 409 ILE A N 1
ATOM 3378 C CA . ILE A 1 409 ? -6.826 -18.507 16.283 1.00 86.38 409 ILE A CA 1
ATOM 3379 C C . ILE A 1 409 ? -7.538 -19.785 16.734 1.00 86.38 409 ILE A C 1
ATOM 3381 O O . ILE A 1 409 ? -8.501 -19.684 17.487 1.00 86.38 409 ILE A O 1
ATOM 3385 N N . ASP A 1 410 ? -7.028 -20.963 16.372 1.00 90.56 410 ASP A N 1
ATOM 3386 C CA . ASP A 1 410 ? -7.603 -22.252 16.774 1.00 90.56 410 ASP A CA 1
ATOM 3387 C C . ASP A 1 410 ? -7.667 -22.399 18.304 1.00 90.56 410 ASP A C 1
ATOM 3389 O O . ASP A 1 410 ? -8.645 -22.907 18.856 1.00 90.56 410 ASP A O 1
ATOM 3393 N N . ASP A 1 411 ? -6.635 -21.949 19.020 1.00 92.12 411 ASP A N 1
ATOM 3394 C CA . ASP A 1 411 ? -6.617 -21.987 20.483 1.00 92.12 411 ASP A CA 1
ATOM 3395 C C . ASP A 1 411 ? -7.599 -20.981 21.102 1.00 92.12 411 ASP A C 1
ATOM 3397 O O . ASP A 1 411 ? -8.272 -21.307 22.084 1.00 92.12 411 ASP A O 1
ATOM 3401 N N . LEU A 1 412 ? -7.755 -19.792 20.512 1.00 86.94 412 LEU A N 1
ATOM 3402 C CA . LEU A 1 412 ? -8.776 -18.825 20.925 1.00 86.94 412 LEU A CA 1
ATOM 3403 C C . LEU A 1 412 ? -10.195 -19.341 20.659 1.00 86.94 412 LEU A C 1
ATOM 3405 O O . LEU A 1 412 ? -11.069 -19.158 21.506 1.00 86.94 412 LEU A O 1
ATOM 3409 N N . GLU A 1 413 ? -10.428 -20.022 19.537 1.00 90.25 413 GLU A N 1
ATOM 3410 C CA . GLU A 1 413 ? -11.713 -20.654 19.222 1.00 90.25 413 GLU A CA 1
ATOM 3411 C C . GLU A 1 413 ? -12.044 -21.775 20.215 1.00 90.25 413 GLU A C 1
ATOM 3413 O O . GLU A 1 413 ? -13.168 -21.834 20.717 1.00 90.25 413 GLU A O 1
ATOM 3418 N N . LYS A 1 414 ? -11.064 -22.610 20.592 1.00 93.69 414 LYS A N 1
ATOM 3419 C CA . LYS A 1 414 ? -11.241 -23.617 21.655 1.00 93.69 414 LYS A CA 1
ATOM 3420 C C . LYS A 1 414 ? -11.574 -22.976 22.999 1.00 93.69 414 LYS A C 1
ATOM 3422 O O . LYS A 1 414 ? -12.477 -23.450 23.685 1.00 93.69 414 LYS A O 1
ATOM 3427 N N . ILE A 1 415 ? -10.864 -21.912 23.384 1.00 88.00 415 ILE A N 1
ATOM 3428 C CA . ILE A 1 415 ? -11.141 -21.188 24.633 1.00 88.00 415 ILE A CA 1
ATOM 3429 C C . ILE A 1 415 ? -12.553 -20.596 24.597 1.00 88.00 415 ILE A C 1
ATOM 3431 O O . ILE A 1 415 ? -13.292 -20.749 25.567 1.00 88.00 415 ILE A O 1
ATOM 3435 N N . SER A 1 416 ? -12.945 -19.968 23.484 1.00 90.31 416 SER A N 1
ATOM 3436 C CA . SER A 1 416 ? -14.293 -19.419 23.300 1.00 90.31 416 SER A CA 1
ATOM 3437 C C . SER A 1 416 ? -15.351 -20.506 23.444 1.00 90.31 416 SER A C 1
ATOM 3439 O O . SER A 1 416 ? -16.292 -20.335 24.210 1.00 90.31 416 SER A O 1
ATOM 3441 N N . PHE A 1 417 ? -15.159 -21.651 22.787 1.00 93.25 417 PHE A N 1
ATOM 3442 C CA . PHE A 1 417 ? -16.082 -22.780 22.862 1.00 93.25 417 PHE A CA 1
ATOM 3443 C C . PHE A 1 417 ? -16.247 -23.306 24.295 1.00 93.25 417 PHE A C 1
ATOM 3445 O O . PHE A 1 417 ? -17.370 -23.513 24.754 1.00 93.25 417 PHE A O 1
ATOM 3452 N N . VAL A 1 418 ? -15.143 -23.475 25.033 1.00 90.44 418 VAL A N 1
ATOM 3453 C CA . VAL A 1 418 ? -15.189 -23.886 26.448 1.00 90.44 418 VAL A CA 1
ATOM 3454 C C . VAL A 1 418 ? -15.932 -22.848 27.291 1.00 90.44 418 VAL A C 1
ATOM 3456 O O . VAL A 1 418 ? -16.758 -23.213 28.124 1.00 90.44 418 VAL A O 1
ATOM 3459 N N . LYS A 1 419 ? -15.701 -21.551 27.056 1.00 89.56 419 LYS A N 1
ATOM 3460 C CA . LYS A 1 419 ? -16.404 -20.480 27.775 1.00 89.56 419 LYS A CA 1
ATOM 3461 C C . LYS A 1 419 ? -17.888 -20.411 27.444 1.00 89.56 419 LYS A C 1
ATOM 3463 O O . LYS A 1 419 ? -18.686 -20.193 28.351 1.00 89.56 419 LYS A O 1
ATOM 3468 N N . ASP A 1 420 ? -18.277 -20.661 26.202 1.00 89.56 420 ASP A N 1
ATOM 3469 C CA . ASP A 1 420 ? -19.685 -20.763 25.824 1.00 89.56 420 ASP A CA 1
ATOM 3470 C C . ASP A 1 420 ? -20.367 -21.948 26.518 1.00 89.56 420 ASP A C 1
ATOM 3472 O O . ASP A 1 420 ? -21.509 -21.825 26.971 1.00 89.56 420 ASP A O 1
ATOM 3476 N N . GLN A 1 421 ? -19.659 -23.070 26.676 1.00 92.38 421 GLN A N 1
ATOM 3477 C CA . GLN A 1 421 ? -20.151 -24.219 27.431 1.00 92.38 421 GLN A CA 1
ATOM 3478 C C . GLN A 1 421 ? -20.315 -23.896 28.926 1.00 92.38 421 GLN A C 1
ATOM 3480 O O . GLN A 1 421 ? -21.388 -24.142 29.474 1.00 92.38 421 GLN A O 1
ATOM 3485 N N . GLU A 1 422 ? -19.319 -23.269 29.563 1.00 90.94 422 GLU A N 1
ATOM 3486 C CA . GLU A 1 422 ? -19.413 -22.798 30.957 1.00 90.94 422 GLU A CA 1
ATOM 3487 C C . GLU A 1 422 ? -20.582 -21.810 31.146 1.00 90.94 422 GLU A C 1
ATOM 3489 O O . GLU A 1 422 ? -21.346 -21.899 32.108 1.00 90.94 422 GLU A O 1
ATOM 3494 N N . ILE A 1 423 ? -20.771 -20.873 30.208 1.00 88.31 423 ILE A N 1
ATOM 3495 C CA . ILE A 1 423 ? -21.898 -19.929 30.225 1.00 88.31 423 ILE A CA 1
ATOM 3496 C C . ILE A 1 423 ? -23.228 -20.680 30.116 1.00 88.31 423 ILE A C 1
ATOM 3498 O O . ILE A 1 423 ? -24.200 -20.314 30.783 1.00 88.31 423 ILE A O 1
ATOM 3502 N N . GLN A 1 424 ? -23.298 -21.712 29.279 1.00 91.44 424 GLN A N 1
ATOM 3503 C CA . GLN A 1 424 ? -24.505 -22.510 29.111 1.00 91.44 424 GLN A CA 1
ATOM 3504 C C . GLN A 1 424 ? -24.818 -23.347 30.359 1.00 91.44 424 GLN A C 1
ATOM 3506 O O . GLN A 1 424 ? -25.982 -23.437 30.750 1.00 91.44 424 GLN A O 1
ATOM 3511 N N . GLU A 1 425 ? -23.803 -23.903 31.017 1.00 90.94 425 GLU A N 1
ATOM 3512 C CA . GLU A 1 425 ? -23.934 -24.587 32.307 1.00 90.94 425 GLU A CA 1
ATOM 3513 C C . GLU A 1 425 ? -24.447 -23.625 33.386 1.00 90.94 425 GLU A C 1
ATOM 3515 O O . GLU A 1 425 ? -25.479 -23.900 34.000 1.00 90.94 425 GLU A O 1
ATOM 3520 N N . CYS A 1 426 ? -23.853 -22.433 33.509 1.00 87.38 426 CYS A N 1
ATOM 3521 C CA . CYS A 1 426 ? -24.344 -21.374 34.397 1.00 87.38 426 CYS A CA 1
ATOM 3522 C C . CYS A 1 426 ? -25.802 -20.982 34.097 1.00 87.38 426 CYS A C 1
ATOM 3524 O O . CYS A 1 426 ? -26.607 -20.806 35.012 1.00 87.38 426 CYS A O 1
ATOM 3526 N N . LYS A 1 427 ? -26.191 -20.860 32.819 1.00 88.69 427 LYS A N 1
ATOM 3527 C CA . LYS A 1 427 ? -27.589 -20.585 32.432 1.00 88.69 427 LYS A CA 1
ATOM 3528 C C . LYS A 1 427 ? -28.532 -21.708 32.862 1.00 88.69 427 LYS A C 1
ATOM 3530 O O . LYS A 1 427 ? -29.640 -21.423 33.320 1.00 88.69 427 LYS A O 1
ATOM 3535 N N . ASN A 1 428 ? -28.107 -22.963 32.731 1.00 89.88 428 ASN A N 1
ATOM 3536 C CA . ASN A 1 428 ? -28.887 -24.115 33.174 1.00 89.88 428 ASN A CA 1
ATOM 3537 C C . ASN A 1 428 ? -29.044 -24.118 34.702 1.00 89.88 428 ASN A C 1
ATOM 3539 O O . ASN A 1 428 ? -30.156 -24.306 35.192 1.00 89.88 428 ASN A O 1
ATOM 3543 N N . GLU A 1 429 ? -27.979 -23.833 35.454 1.00 90.81 429 GLU A N 1
ATOM 3544 C CA . GLU A 1 429 ? -28.030 -23.695 36.915 1.00 90.81 429 GLU A CA 1
ATOM 3545 C C . GLU A 1 429 ? -28.963 -22.562 37.353 1.00 90.81 429 GLU A C 1
ATOM 3547 O O . GLU A 1 429 ? -29.827 -22.768 38.208 1.00 90.81 429 GLU A O 1
ATOM 3552 N N . ILE A 1 430 ? -28.867 -21.390 36.715 1.00 86.19 430 ILE A N 1
ATOM 3553 C CA . ILE A 1 430 ? -29.782 -20.265 36.952 1.00 86.19 430 ILE A CA 1
ATOM 3554 C C . ILE A 1 430 ? -31.229 -20.680 36.664 1.00 86.19 430 ILE A C 1
ATOM 3556 O O . ILE A 1 430 ? -32.125 -20.341 37.435 1.00 86.19 430 ILE A O 1
ATOM 3560 N N . SER A 1 431 ? -31.476 -21.437 35.592 1.00 90.62 431 SER A N 1
ATOM 3561 C CA . SER A 1 431 ? -32.814 -21.938 35.257 1.00 90.62 431 SER A CA 1
ATOM 3562 C C . SER A 1 431 ? -33.359 -22.894 36.327 1.00 90.62 431 SER A C 1
ATOM 3564 O O . SER A 1 431 ? -34.515 -22.766 36.741 1.00 90.62 431 SER A O 1
ATOM 3566 N N . ILE A 1 432 ? -32.521 -23.803 36.837 1.00 89.88 432 ILE A N 1
ATOM 3567 C CA . ILE A 1 432 ? -32.872 -24.726 37.927 1.00 89.88 432 ILE A CA 1
ATOM 3568 C C . ILE A 1 432 ? -33.179 -23.950 39.212 1.00 89.88 432 ILE A C 1
ATOM 3570 O O . ILE A 1 432 ? -34.213 -24.191 39.841 1.00 89.88 432 ILE A O 1
ATOM 3574 N N . LEU A 1 433 ? -32.325 -22.993 39.584 1.00 87.88 433 LEU A N 1
ATOM 3575 C CA . LEU A 1 433 ? -32.531 -22.138 40.754 1.00 87.88 433 LEU A CA 1
ATOM 3576 C C . LEU A 1 433 ? -33.811 -21.312 40.623 1.00 87.88 433 LEU A C 1
ATOM 3578 O O . LEU A 1 433 ? -34.593 -21.247 41.568 1.00 87.88 433 LEU A O 1
ATOM 3582 N N . HIS A 1 434 ? -34.070 -20.738 39.449 1.00 88.50 434 HIS A N 1
ATOM 3583 C CA . HIS A 1 434 ? -35.287 -19.977 39.185 1.00 88.50 434 HIS A CA 1
ATOM 3584 C C . HIS A 1 434 ? -36.545 -20.843 39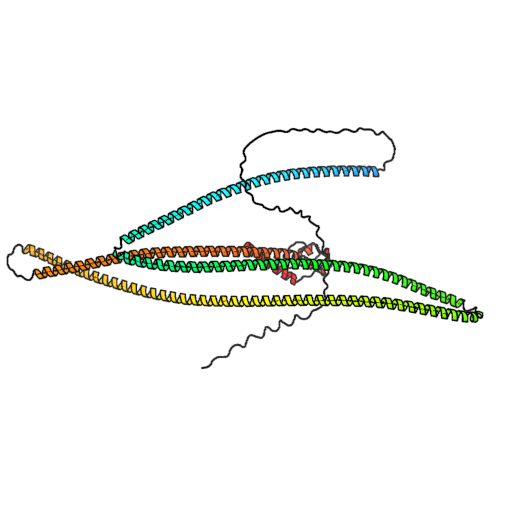.325 1.00 88.50 434 HIS A C 1
ATOM 3586 O O . HIS A 1 434 ? -37.519 -20.424 39.952 1.00 88.50 434 HIS A O 1
ATOM 3592 N N . LYS A 1 435 ? -36.514 -22.077 38.807 1.00 90.50 435 LYS A N 1
ATOM 3593 C CA . LYS A 1 435 ? -37.607 -23.042 38.968 1.00 90.50 435 LYS A CA 1
ATOM 3594 C C . LYS A 1 435 ? -37.830 -23.411 40.439 1.00 90.50 435 LYS A C 1
ATOM 3596 O O . LYS A 1 435 ? -38.965 -23.357 40.900 1.00 90.50 435 LYS A O 1
ATOM 3601 N N . SER A 1 436 ? -36.759 -23.709 41.176 1.00 89.00 436 SER A N 1
ATOM 3602 C CA . SER A 1 436 ? -36.815 -23.993 42.619 1.00 89.00 436 SER A CA 1
ATOM 3603 C C . SER A 1 436 ? -37.414 -22.823 43.408 1.00 89.00 436 SER A C 1
ATOM 3605 O O . SER A 1 436 ? -38.267 -23.012 44.274 1.00 89.00 436 SER A O 1
ATOM 3607 N N . LEU A 1 437 ? -37.041 -21.592 43.052 1.00 86.69 437 LEU A N 1
ATOM 3608 C CA . LEU A 1 437 ? -37.548 -20.379 43.688 1.00 86.69 437 LEU A CA 1
ATOM 3609 C C . LEU A 1 437 ? -39.042 -20.157 43.397 1.00 86.69 437 LEU A C 1
ATOM 3611 O O . LEU A 1 437 ? -39.794 -19.818 44.308 1.00 86.69 437 LEU A O 1
ATOM 3615 N N . LEU A 1 438 ? -39.492 -20.426 42.166 1.00 87.94 438 LEU A N 1
ATOM 3616 C CA . LEU A 1 438 ? -40.913 -20.420 41.792 1.00 87.94 438 LEU A CA 1
ATOM 3617 C C . LEU A 1 438 ? -41.723 -21.507 42.511 1.00 87.94 438 LEU A C 1
ATOM 3619 O O . LEU A 1 438 ? -42.870 -21.267 42.891 1.00 87.94 438 LEU A O 1
ATOM 3623 N N . ASP A 1 439 ? -41.158 -22.701 42.684 1.00 88.00 439 ASP A N 1
ATOM 3624 C CA . ASP A 1 439 ? -41.803 -23.784 43.430 1.00 88.00 439 ASP A CA 1
ATOM 3625 C C . ASP A 1 439 ? -41.915 -23.415 44.920 1.00 88.00 439 ASP A C 1
ATOM 3627 O O . ASP A 1 439 ? -42.986 -23.557 45.511 1.00 88.00 439 ASP A O 1
ATOM 3631 N N . LYS A 1 440 ? -40.867 -22.814 45.504 1.00 87.62 440 LYS A N 1
ATOM 3632 C CA . LYS A 1 440 ? -40.901 -22.304 46.882 1.00 87.62 440 LYS A CA 1
ATOM 3633 C C . LYS A 1 440 ? -41.898 -21.159 47.061 1.00 87.62 440 LYS A C 1
ATOM 3635 O O . LYS A 1 440 ? -42.573 -21.082 48.086 1.00 87.62 440 LYS A O 1
ATOM 3640 N N . GLN A 1 441 ? -42.027 -20.288 46.063 1.00 87.31 441 GLN A N 1
ATOM 3641 C CA . GLN A 1 441 ? -43.040 -19.237 46.058 1.00 87.31 441 GLN A CA 1
ATOM 3642 C C . GLN A 1 441 ? -44.459 -19.826 46.040 1.00 87.31 441 GLN A C 1
ATOM 3644 O O . GLN A 1 441 ? -45.306 -19.379 46.812 1.00 87.31 441 GLN A O 1
ATOM 3649 N N . ARG A 1 442 ? -44.702 -20.869 45.235 1.00 88.56 442 ARG A N 1
ATOM 3650 C CA . ARG A 1 442 ? -45.982 -21.595 45.223 1.00 88.56 442 ARG A CA 1
ATOM 3651 C C . ARG A 1 442 ? -46.278 -22.290 46.553 1.00 88.56 442 ARG A C 1
ATOM 3653 O O . ARG A 1 442 ? -47.416 -22.230 47.014 1.00 88.56 442 ARG A O 1
ATOM 3660 N N . GLU A 1 443 ? -45.280 -22.899 47.196 1.00 86.62 443 GLU A N 1
ATOM 3661 C CA . GLU A 1 443 ? -45.433 -23.446 48.553 1.00 86.62 443 GLU A CA 1
ATOM 3662 C C . GLU A 1 443 ? -45.853 -22.359 49.547 1.00 86.62 443 GLU A C 1
ATOM 3664 O O . GLU A 1 443 ? -46.861 -22.523 50.234 1.00 86.62 443 GLU A O 1
ATOM 3669 N N . LEU A 1 444 ? -45.148 -21.224 49.574 1.00 85.50 444 LEU A N 1
ATOM 3670 C CA . LEU A 1 444 ? -45.474 -20.096 50.453 1.00 85.50 444 LEU A CA 1
ATOM 3671 C C . LEU A 1 444 ? -46.874 -19.528 50.184 1.00 85.50 444 LEU A C 1
ATOM 3673 O O . LEU A 1 444 ? -47.580 -19.148 51.118 1.00 85.50 444 LEU A O 1
ATOM 3677 N N . GLU A 1 445 ? -47.306 -19.473 48.925 1.00 84.75 445 GLU A N 1
ATOM 3678 C CA . GLU A 1 445 ? -48.667 -19.067 48.566 1.00 84.75 445 GLU A CA 1
ATOM 3679 C C . GLU A 1 445 ? -49.713 -20.081 49.041 1.00 84.75 445 GLU A C 1
ATOM 3681 O O . GLU A 1 445 ? -50.755 -19.671 49.556 1.00 84.75 445 GLU A O 1
ATOM 3686 N N . SER A 1 446 ? -49.425 -21.384 48.957 1.00 85.69 446 SER A N 1
ATOM 3687 C CA . SER A 1 446 ? -50.300 -22.434 49.492 1.00 85.69 446 SER A CA 1
ATOM 3688 C C . SER A 1 446 ? -50.402 -22.382 51.021 1.00 85.69 446 SER A C 1
ATOM 3690 O O . SER A 1 446 ? -51.505 -22.456 51.567 1.00 85.69 446 SER A O 1
ATOM 3692 N N . GLU A 1 447 ? -49.287 -22.145 51.721 1.00 85.56 447 GLU A N 1
ATOM 3693 C CA . GLU A 1 447 ? -49.268 -21.941 53.171 1.00 85.56 447 GLU A CA 1
ATOM 3694 C C . GLU A 1 447 ? -50.052 -20.687 53.544 1.00 85.56 447 GLU A C 1
ATOM 3696 O O . GLU A 1 447 ? -50.905 -20.727 54.429 1.00 85.56 447 GLU A O 1
ATOM 3701 N N . LYS A 1 448 ? -49.840 -19.577 52.830 1.00 85.81 448 LYS A N 1
ATOM 3702 C CA . LYS A 1 448 ? -50.603 -18.338 53.018 1.00 85.81 448 LYS A CA 1
ATOM 3703 C C . LYS A 1 448 ? -52.103 -18.567 52.827 1.00 85.81 448 LYS A C 1
ATOM 3705 O O . LYS A 1 448 ? -52.897 -18.001 53.576 1.00 85.81 448 LYS A O 1
ATOM 3710 N N . GLN A 1 449 ? -52.501 -19.388 51.858 1.00 83.56 449 GLN A N 1
ATOM 3711 C CA . GLN A 1 449 ? -53.898 -19.755 51.633 1.00 83.56 449 GLN A CA 1
ATOM 3712 C C . GLN A 1 449 ? -54.448 -20.613 52.785 1.00 83.56 449 GLN A C 1
ATOM 3714 O O . GLN A 1 449 ? -55.521 -20.316 53.303 1.00 83.56 449 GLN A O 1
ATOM 3719 N N . SER A 1 450 ? -53.675 -21.596 53.256 1.00 88.25 450 SER A N 1
ATOM 3720 C CA . SER A 1 450 ? -54.000 -22.404 54.440 1.00 88.25 450 SER A CA 1
ATOM 3721 C C . SER A 1 450 ? -54.166 -21.538 55.695 1.00 88.25 450 SER A C 1
ATOM 3723 O O . SER A 1 450 ? -55.108 -21.717 56.467 1.00 88.25 450 SER A O 1
ATOM 3725 N N . TYR A 1 451 ? -53.295 -20.544 55.891 1.00 82.19 451 TYR A N 1
ATOM 3726 C CA . TYR A 1 451 ? -53.426 -19.581 56.982 1.00 82.19 451 TYR A CA 1
ATOM 3727 C C . TYR A 1 451 ? -54.666 -18.705 56.830 1.00 82.19 451 TYR A C 1
ATOM 3729 O O . TYR A 1 451 ? -55.347 -18.481 57.825 1.00 82.19 451 TYR A O 1
ATOM 3737 N N . LYS A 1 452 ? -55.008 -18.252 55.618 1.00 82.69 452 LYS A N 1
ATOM 3738 C CA . LYS A 1 452 ? -56.270 -17.533 55.380 1.00 82.69 452 LYS A CA 1
ATOM 3739 C C . LYS A 1 452 ? -57.485 -18.385 55.737 1.00 82.69 452 LYS A C 1
ATOM 3741 O O . LYS A 1 452 ? -58.379 -17.878 56.397 1.00 82.69 452 LYS A O 1
ATOM 3746 N N . GLU A 1 453 ? -57.511 -19.661 55.357 1.00 83.81 453 GLU A N 1
ATOM 3747 C CA . GLU A 1 453 ? -58.592 -20.575 55.752 1.00 83.81 453 GLU A CA 1
ATOM 3748 C C . GLU A 1 453 ? -58.653 -20.769 57.267 1.00 83.81 453 GLU A C 1
ATOM 3750 O O . GLU A 1 453 ? -59.734 -20.694 57.845 1.00 83.81 453 GLU A O 1
ATOM 3755 N N . LYS A 1 454 ? -57.507 -20.955 57.934 1.00 84.44 454 LYS A N 1
ATOM 3756 C CA . LYS A 1 454 ? -57.453 -21.031 59.402 1.00 84.44 454 LYS A CA 1
ATOM 3757 C C . LYS A 1 454 ? -57.966 -19.753 60.059 1.00 84.44 454 LYS A C 1
ATOM 3759 O O . LYS A 1 454 ? -58.717 -19.848 61.022 1.00 84.44 454 LYS A O 1
ATOM 3764 N N . ILE A 1 455 ? -57.591 -18.582 59.542 1.00 80.06 455 ILE A N 1
ATOM 3765 C CA . ILE A 1 455 ? -58.099 -17.288 60.014 1.00 80.06 455 ILE A CA 1
ATOM 3766 C C . ILE A 1 455 ? -59.612 -17.224 59.818 1.00 80.06 455 ILE A C 1
ATOM 3768 O O . ILE A 1 455 ? -60.309 -16.895 60.762 1.00 80.06 455 ILE A O 1
ATOM 3772 N N . LEU A 1 456 ? -60.130 -17.628 58.661 1.00 84.06 456 LEU A N 1
ATOM 3773 C CA . LEU A 1 456 ? -61.564 -17.600 58.364 1.00 84.06 456 LEU A CA 1
ATOM 3774 C C . LEU A 1 456 ? -62.361 -18.573 59.251 1.00 84.06 456 LEU A C 1
ATOM 3776 O O . LEU A 1 456 ? -63.463 -18.264 59.698 1.00 84.06 456 LEU A O 1
ATOM 3780 N N . ILE A 1 457 ? -61.791 -19.740 59.568 1.00 82.75 457 ILE A N 1
ATOM 3781 C CA . ILE A 1 457 ? -62.347 -20.674 60.558 1.00 82.75 457 ILE A CA 1
ATOM 3782 C C . ILE A 1 457 ? -62.344 -20.041 61.952 1.00 82.75 457 ILE A C 1
ATOM 3784 O O . ILE A 1 457 ? -63.344 -20.146 62.656 1.00 82.75 457 ILE A O 1
ATOM 3788 N N . LEU A 1 458 ? -61.249 -19.389 62.352 1.00 78.19 458 LEU A N 1
ATOM 3789 C CA . LEU A 1 458 ? -61.141 -18.705 63.642 1.00 78.19 458 LEU A CA 1
ATOM 3790 C C . LEU A 1 458 ? -62.095 -17.511 63.739 1.00 78.19 458 LEU A C 1
ATOM 3792 O O . LEU A 1 458 ? -62.709 -17.319 64.780 1.00 78.19 458 LEU A O 1
ATOM 3796 N N . GLU A 1 459 ? -62.268 -16.743 62.666 1.00 78.31 459 GLU A N 1
ATOM 3797 C CA . GLU A 1 459 ? -63.244 -15.657 62.561 1.00 78.31 459 GLU A CA 1
ATOM 3798 C C . GLU A 1 459 ? -64.663 -16.200 62.701 1.00 78.31 459 GLU A C 1
ATOM 3800 O O . GLU A 1 459 ? -65.430 -15.677 63.499 1.00 78.31 459 GLU A O 1
ATOM 3805 N N . LYS A 1 460 ? -64.984 -17.313 62.034 1.00 80.44 460 LYS A N 1
ATOM 3806 C CA . LYS A 1 460 ? -66.282 -17.985 62.167 1.00 80.44 460 LYS A CA 1
ATOM 3807 C C . LYS A 1 460 ? -66.501 -18.564 63.566 1.00 80.44 460 LYS A C 1
ATOM 3809 O O . LYS A 1 460 ? -67.604 -18.507 64.099 1.00 80.44 460 LYS A O 1
ATOM 3814 N N . GLN A 1 461 ? -65.460 -19.114 64.190 1.00 76.56 461 GLN A N 1
ATOM 3815 C CA . GLN A 1 461 ? -65.504 -19.539 65.590 1.00 76.56 461 GLN A CA 1
ATOM 3816 C C . GLN A 1 461 ? -65.700 -18.348 66.526 1.00 76.56 461 GLN A C 1
ATOM 3818 O O . GLN A 1 461 ? -66.455 -18.476 67.482 1.00 76.56 461 GLN A O 1
ATOM 3823 N N . ASN A 1 462 ? -65.073 -17.205 66.243 1.00 72.00 462 ASN A N 1
ATOM 3824 C CA . ASN A 1 462 ? -65.266 -15.960 66.977 1.00 72.00 462 ASN A CA 1
ATOM 3825 C C . ASN A 1 462 ? -66.660 -15.377 66.763 1.00 72.00 462 ASN A C 1
ATOM 3827 O O . ASN A 1 462 ? -67.226 -14.892 67.728 1.00 72.00 462 ASN A O 1
ATOM 3831 N N . GLU A 1 463 ? -67.242 -15.451 65.567 1.00 75.12 463 GLU A N 1
ATOM 3832 C CA . GLU A 1 463 ? -68.648 -15.104 65.333 1.00 75.12 463 GLU A CA 1
ATOM 3833 C C . GLU A 1 463 ? -69.563 -16.008 66.150 1.00 75.12 463 GLU A C 1
ATOM 3835 O O . GLU A 1 463 ? -70.419 -15.504 66.860 1.00 75.12 463 GLU A O 1
ATOM 3840 N N . ILE A 1 464 ? -69.332 -17.325 66.150 1.00 77.44 464 ILE A N 1
ATOM 3841 C CA . ILE A 1 464 ? -70.090 -18.262 66.992 1.00 77.44 464 ILE A CA 1
ATOM 3842 C C . ILE A 1 464 ? -69.906 -17.926 68.476 1.00 77.44 464 ILE A C 1
ATOM 3844 O O . ILE A 1 464 ? -70.872 -17.946 69.233 1.00 77.44 464 ILE A O 1
ATOM 3848 N N . LEU A 1 465 ? -68.686 -17.611 68.917 1.00 74.06 465 LEU A N 1
ATOM 3849 C CA . LEU A 1 465 ? -68.408 -17.210 70.296 1.00 74.06 465 LEU A CA 1
ATOM 3850 C C . LEU A 1 465 ? -69.066 -15.877 70.640 1.00 74.06 465 LEU A C 1
ATOM 3852 O O . LEU A 1 465 ? -69.593 -15.747 71.736 1.00 74.06 465 LEU A O 1
ATOM 3856 N N . SER A 1 466 ? -69.066 -14.923 69.716 1.00 73.38 466 SER A N 1
ATOM 3857 C CA . SER A 1 466 ? -69.697 -13.613 69.842 1.00 73.38 466 SER A CA 1
ATOM 3858 C C . SER A 1 466 ? -71.217 -13.748 69.876 1.00 73.38 466 SER A C 1
ATOM 3860 O O . SER A 1 466 ? -71.851 -13.163 70.741 1.00 73.38 466 S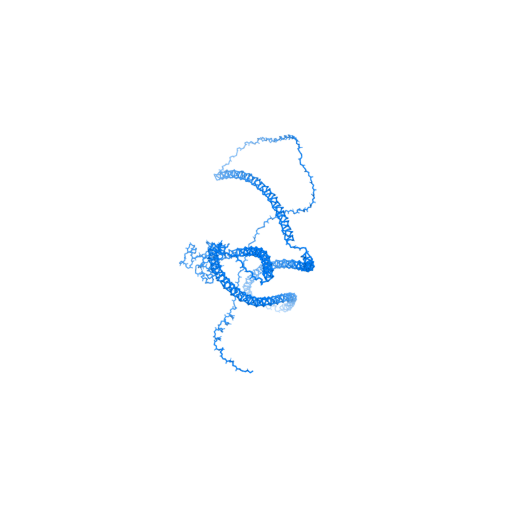ER A O 1
ATOM 3862 N N . ASP A 1 467 ? -71.807 -14.609 69.048 1.00 71.25 467 ASP A N 1
ATOM 3863 C CA . ASP A 1 467 ? -73.229 -14.958 69.071 1.00 71.25 467 ASP A CA 1
ATOM 3864 C C . ASP A 1 467 ? -73.602 -15.688 70.359 1.00 71.25 467 ASP A C 1
ATOM 3866 O O . ASP A 1 467 ? -74.631 -15.389 70.960 1.00 71.25 467 ASP A O 1
ATOM 3870 N N . MET A 1 468 ? -72.767 -16.621 70.828 1.00 71.12 468 MET A N 1
ATOM 3871 C CA . MET A 1 468 ? -72.942 -17.270 72.128 1.00 71.12 468 MET A CA 1
ATOM 3872 C C . MET A 1 468 ? -72.799 -16.274 73.277 1.00 71.12 468 MET A C 1
ATOM 3874 O O . MET A 1 468 ? -73.528 -16.405 74.253 1.00 71.12 468 MET A O 1
ATOM 3878 N N . LEU A 1 469 ? -71.891 -15.299 73.179 1.00 64.25 469 LEU A N 1
ATOM 3879 C CA . LEU A 1 469 ? -71.701 -14.234 74.161 1.00 64.25 469 LEU A CA 1
ATOM 3880 C C . LEU A 1 469 ? -72.851 -13.232 74.127 1.00 64.25 469 LEU A C 1
ATOM 3882 O O . LEU A 1 469 ? -73.309 -12.865 75.191 1.00 64.25 469 LEU A O 1
ATOM 3886 N N . MET A 1 470 ? -73.400 -12.887 72.965 1.00 62.31 470 MET A N 1
ATOM 3887 C CA . MET A 1 470 ? -74.608 -12.068 72.807 1.00 62.31 470 MET A CA 1
ATOM 3888 C C . MET A 1 470 ? -75.852 -12.812 73.311 1.00 62.31 470 MET A C 1
ATOM 3890 O O . MET A 1 470 ? -76.706 -12.219 73.971 1.00 62.31 470 MET A O 1
ATOM 3894 N N . LYS A 1 471 ? -75.937 -14.135 73.098 1.00 60.22 471 LYS A N 1
ATOM 3895 C CA . LYS A 1 471 ? -76.936 -15.009 73.740 1.00 60.22 471 LYS A CA 1
ATOM 3896 C C . LYS A 1 471 ? -76.754 -15.032 75.252 1.00 60.22 471 LYS A C 1
ATOM 3898 O O . LYS A 1 471 ? -77.733 -14.870 75.970 1.00 60.22 471 LYS A O 1
ATOM 3903 N N . ARG A 1 472 ? -75.515 -15.163 75.733 1.00 54.44 472 ARG A N 1
ATOM 3904 C CA . ARG A 1 472 ? -75.174 -15.104 77.158 1.00 54.44 472 ARG A CA 1
ATOM 3905 C C . ARG A 1 472 ? -75.404 -13.727 77.753 1.00 54.44 472 ARG A C 1
ATOM 3907 O O . ARG A 1 472 ? -75.777 -13.668 78.904 1.00 54.44 472 ARG A O 1
ATOM 3914 N N . GLU A 1 473 ? -75.225 -12.634 77.025 1.00 51.50 473 GLU A N 1
ATOM 3915 C CA . GLU A 1 473 ? -75.524 -11.269 77.467 1.00 51.50 473 GLU A CA 1
ATOM 3916 C C . GLU A 1 473 ? -77.036 -11.020 77.482 1.00 51.50 473 GLU A C 1
ATOM 3918 O O . GLU A 1 473 ? -77.538 -10.342 78.380 1.00 51.50 473 GLU A O 1
ATOM 3923 N N . GLY A 1 474 ? -77.786 -11.649 76.571 1.00 54.16 474 GLY A N 1
ATOM 3924 C CA . GLY A 1 474 ? -79.242 -11.780 76.654 1.00 54.16 474 GLY A CA 1
ATOM 3925 C C . GLY A 1 474 ? -79.698 -12.624 77.853 1.00 54.16 474 GLY A C 1
ATOM 3926 O O . GLY A 1 474 ? -80.654 -12.262 78.538 1.00 54.16 474 GLY A O 1
ATOM 3927 N N . GLU A 1 475 ? -78.983 -13.703 78.175 1.00 47.50 475 GLU A N 1
ATOM 3928 C CA . GLU A 1 475 ? -79.218 -14.543 79.357 1.00 47.50 475 GLU A CA 1
ATOM 3929 C C . GLU A 1 475 ? -78.741 -13.872 80.658 1.00 47.50 475 GLU A C 1
ATOM 3931 O O . GLU A 1 475 ? -79.390 -14.032 81.682 1.00 47.50 475 GLU A O 1
ATOM 3936 N N . ILE A 1 476 ? -77.687 -13.050 80.639 1.00 46.00 476 ILE A N 1
ATOM 3937 C CA . ILE A 1 476 ? -77.157 -12.271 81.773 1.00 46.00 476 ILE A CA 1
ATOM 3938 C C . ILE A 1 476 ? -78.063 -11.068 82.062 1.00 46.00 476 ILE A C 1
ATOM 3940 O O . ILE A 1 476 ? -78.294 -10.759 83.230 1.00 46.00 476 ILE A O 1
ATOM 3944 N N . LYS A 1 477 ? -78.695 -10.469 81.042 1.00 46.59 477 LYS A N 1
ATOM 3945 C CA . LYS A 1 477 ? -79.823 -9.540 81.240 1.00 46.59 477 LYS A CA 1
ATOM 3946 C C . LYS A 1 477 ? -81.067 -10.224 81.827 1.00 46.59 477 LYS A C 1
ATOM 3948 O O . LYS A 1 477 ? -81.817 -9.565 82.540 1.00 46.59 477 LYS A O 1
ATOM 3953 N N . ASN A 1 478 ? -81.255 -11.530 81.615 1.00 41.66 478 ASN A N 1
ATOM 3954 C CA . ASN A 1 478 ? -82.308 -12.323 82.272 1.00 41.66 478 ASN A CA 1
ATOM 3955 C C . ASN A 1 478 ? -81.893 -12.899 83.646 1.00 41.66 478 ASN A C 1
ATOM 3957 O O . ASN A 1 478 ? -82.756 -13.200 84.469 1.00 41.66 478 ASN A O 1
ATOM 3961 N N . LEU A 1 479 ? -80.593 -13.011 83.937 1.00 37.88 479 LEU A N 1
ATOM 3962 C CA . LEU A 1 479 ? -80.037 -13.528 85.197 1.00 37.88 479 LEU A CA 1
ATOM 3963 C C . LEU A 1 479 ? -79.638 -12.426 86.195 1.00 37.88 479 LEU A C 1
ATOM 3965 O O . LEU A 1 479 ? -79.346 -12.729 87.349 1.00 37.88 479 LEU A O 1
ATOM 3969 N N . GLN A 1 480 ? -79.747 -11.145 85.827 1.00 37.97 480 GLN A N 1
ATOM 3970 C CA . GLN A 1 480 ? -79.664 -10.008 86.759 1.00 37.97 480 GLN A CA 1
ATOM 3971 C C . GLN A 1 480 ? -80.883 -9.861 87.698 1.00 37.97 480 GLN A C 1
ATOM 3973 O O . GLN A 1 480 ? -80.955 -8.894 88.450 1.00 37.97 480 GLN A O 1
ATOM 3978 N N . ASN A 1 481 ? -81.796 -10.843 87.720 1.00 39.84 481 ASN A N 1
ATOM 3979 C CA . ASN A 1 481 ? -82.892 -10.943 88.691 1.00 39.84 481 ASN A CA 1
ATOM 3980 C C . ASN A 1 481 ? -82.909 -12.237 89.527 1.00 39.84 481 ASN A C 1
ATOM 3982 O O . ASN A 1 481 ? -83.859 -12.450 90.280 1.00 39.84 481 ASN A O 1
ATOM 3986 N N . VAL A 1 482 ? -81.879 -13.095 89.482 1.00 33.88 482 VAL A N 1
ATOM 3987 C CA . VAL A 1 482 ? -81.825 -14.273 90.368 1.00 33.88 482 VAL A CA 1
ATOM 3988 C C . VAL A 1 482 ? -80.422 -14.500 90.932 1.00 33.88 482 VAL A C 1
ATOM 3990 O O . VAL A 1 482 ? -79.552 -15.035 90.262 1.00 33.88 482 VAL A O 1
ATOM 3993 N N . LYS A 1 483 ? -80.300 -14.128 92.216 1.00 32.22 483 LYS A N 1
ATOM 3994 C CA . LYS A 1 483 ? -79.517 -14.742 93.311 1.00 32.22 483 LYS A CA 1
ATOM 3995 C C . LYS A 1 483 ? -78.046 -15.091 93.042 1.00 32.22 483 LYS A C 1
ATOM 3997 O O . LYS A 1 483 ? -77.706 -15.930 92.227 1.00 32.22 483 LYS A O 1
ATOM 4002 N N . ASN A 1 484 ? -77.138 -14.493 93.811 1.00 34.09 484 ASN A N 1
ATOM 4003 C CA . ASN A 1 484 ? -76.751 -14.965 95.153 1.00 34.09 484 ASN A CA 1
ATOM 4004 C C . ASN A 1 484 ? -76.327 -16.445 95.189 1.00 34.09 484 ASN A C 1
ATOM 4006 O O . ASN A 1 484 ? -77.165 -17.339 95.077 1.00 34.09 484 ASN A O 1
ATOM 4010 N N . SER A 1 485 ? -75.050 -16.623 95.555 1.00 30.50 485 SER A N 1
ATOM 4011 C CA . SER A 1 485 ? -74.455 -17.766 96.270 1.00 30.50 485 SER A CA 1
ATOM 4012 C C . SER A 1 485 ? -73.695 -18.822 95.457 1.00 30.50 485 SER A C 1
ATOM 4014 O O . SER A 1 485 ? -74.207 -19.387 94.501 1.00 30.50 485 SER A O 1
ATOM 4016 N N . SER A 1 486 ? -72.538 -19.199 96.027 1.00 27.67 486 SER A N 1
ATOM 4017 C CA . SER A 1 486 ? -71.709 -20.398 95.781 1.00 27.67 486 SER A CA 1
ATOM 4018 C C . SER A 1 486 ? -70.642 -20.237 94.689 1.00 27.67 486 SER A C 1
ATOM 4020 O O . SER A 1 486 ? -70.935 -20.301 93.506 1.00 27.67 486 SER A O 1
ATOM 4022 N N . SER A 1 487 ? -69.403 -19.855 95.006 1.00 34.69 487 SER A N 1
ATOM 4023 C CA . SER A 1 487 ? -68.347 -20.599 95.725 1.00 34.69 487 SER A CA 1
ATOM 4024 C C . SER A 1 487 ? -67.782 -21.807 94.959 1.00 34.69 487 SER A C 1
ATOM 4026 O O . SER A 1 487 ? -68.506 -22.742 94.619 1.00 34.69 487 SER A O 1
ATOM 4028 N N . LYS A 1 488 ? -66.454 -21.733 94.759 1.00 31.81 488 LYS A N 1
ATOM 4029 C CA . LYS A 1 488 ? -65.406 -22.763 94.572 1.00 31.81 488 LYS A CA 1
ATOM 4030 C C . LYS A 1 488 ? -64.457 -22.297 93.465 1.00 31.81 488 LYS A C 1
ATOM 4032 O O . LYS A 1 488 ? -64.743 -22.430 92.287 1.00 31.81 488 LYS A O 1
ATOM 4037 N N . MET A 1 489 ? -63.430 -21.516 93.810 1.00 40.12 489 MET A N 1
ATOM 4038 C CA . MET A 1 489 ? -62.097 -22.039 94.156 1.00 40.12 489 MET A CA 1
ATOM 4039 C C . MET A 1 489 ? -61.669 -23.193 93.243 1.00 40.12 489 MET A C 1
ATOM 4041 O O . MET A 1 489 ? -61.775 -24.358 93.610 1.00 40.12 489 MET A O 1
ATOM 4045 N N . GLN A 1 490 ? -61.129 -22.832 92.082 1.00 38.91 490 GLN A N 1
ATOM 4046 C CA . GLN A 1 490 ? -59.991 -23.524 91.491 1.00 38.91 490 GLN A CA 1
ATOM 4047 C C . GLN A 1 490 ? -59.196 -22.517 90.650 1.00 38.91 490 GLN A C 1
ATOM 4049 O O . GLN A 1 490 ? -59.550 -22.187 89.526 1.00 38.91 490 GLN A O 1
ATOM 4054 N N . SER A 1 491 ? -58.141 -22.013 91.297 1.00 46.41 491 SER A N 1
ATOM 4055 C CA . SER A 1 491 ? -56.906 -21.497 90.707 1.00 46.41 491 SER A CA 1
ATOM 4056 C C . SER A 1 491 ? -57.003 -20.260 89.801 1.00 46.41 491 SER A C 1
ATOM 4058 O O . SER A 1 491 ? -56.774 -20.306 88.595 1.00 46.41 491 SER A O 1
ATOM 4060 N N . GLN A 1 492 ? -57.238 -19.100 90.420 1.00 48.59 492 GLN A N 1
ATOM 4061 C CA . GLN A 1 492 ? -56.882 -17.796 89.840 1.00 48.59 492 GLN A CA 1
ATOM 4062 C C . GLN A 1 492 ? -55.392 -17.741 89.425 1.00 48.59 492 GLN A C 1
ATOM 4064 O O . GLN A 1 492 ? -55.047 -17.056 88.465 1.00 48.59 492 GLN A O 1
ATOM 4069 N N . GLU A 1 493 ? -54.541 -18.554 90.062 1.00 53.75 493 GLU A N 1
ATOM 4070 C CA . GLU A 1 493 ? -53.141 -18.770 89.681 1.00 53.75 493 GLU A CA 1
ATOM 4071 C C . GLU A 1 493 ? -52.956 -19.368 88.278 1.00 53.75 493 GLU A C 1
ATOM 4073 O O . GLU A 1 493 ? -52.070 -18.924 87.554 1.00 53.75 493 GLU A O 1
ATOM 4078 N N . ASP A 1 494 ? -53.762 -20.344 87.846 1.00 56.16 494 ASP A N 1
ATOM 4079 C CA . ASP A 1 494 ? -53.582 -20.969 86.522 1.00 56.16 494 ASP A CA 1
ATOM 4080 C C . ASP A 1 494 ? -53.970 -20.018 85.385 1.00 56.16 494 ASP A C 1
ATOM 4082 O O . ASP A 1 494 ? -53.383 -20.041 84.300 1.00 56.16 494 ASP A O 1
ATOM 4086 N N . LEU A 1 495 ? -54.933 -19.135 85.644 1.00 61.44 495 LEU A N 1
ATOM 4087 C CA . LEU A 1 495 ? -55.362 -18.093 84.715 1.00 61.44 495 LEU A CA 1
ATOM 4088 C C . LEU A 1 495 ? -54.339 -16.952 84.631 1.00 61.44 495 LEU A C 1
ATOM 4090 O O . LEU A 1 495 ? -54.093 -16.426 83.543 1.00 61.44 495 LEU A O 1
ATOM 4094 N N . GLU A 1 496 ? -53.697 -16.604 85.746 1.00 65.44 496 GLU A N 1
ATOM 4095 C CA . GLU A 1 496 ? -52.568 -15.669 85.760 1.00 65.44 496 GLU A CA 1
ATOM 4096 C C . GLU A 1 496 ? -51.332 -16.269 85.078 1.00 65.44 496 GLU A C 1
ATOM 4098 O O . GLU A 1 496 ? -50.757 -15.612 84.212 1.00 65.44 496 GLU A O 1
ATOM 4103 N N . ARG A 1 497 ? -50.984 -17.539 85.335 1.00 69.88 497 ARG A N 1
ATOM 4104 C CA . ARG A 1 497 ? -49.882 -18.233 84.637 1.00 69.88 497 ARG A CA 1
ATOM 4105 C C . ARG A 1 497 ? -50.108 -18.302 83.132 1.00 69.88 497 ARG A C 1
ATOM 4107 O O . ARG A 1 497 ? -49.193 -18.021 82.361 1.00 69.88 497 ARG A O 1
ATOM 4114 N N . LYS A 1 498 ? -51.328 -18.612 82.690 1.00 75.38 498 LYS A N 1
ATOM 4115 C CA . LYS A 1 498 ? -51.654 -18.666 81.258 1.00 75.38 498 LYS A CA 1
ATOM 4116 C C . LYS A 1 498 ? -51.590 -17.287 80.592 1.00 75.38 498 LYS A C 1
ATOM 4118 O O . LYS A 1 498 ? -51.135 -17.184 79.457 1.00 75.38 498 LYS A O 1
ATOM 4123 N N . ASN A 1 499 ? -51.985 -16.226 81.299 1.00 72.31 499 ASN A N 1
ATOM 4124 C CA . ASN A 1 499 ? -51.828 -14.849 80.820 1.00 72.31 499 ASN A CA 1
ATOM 4125 C C . ASN A 1 499 ? -50.363 -14.404 80.759 1.00 72.31 499 ASN A C 1
ATOM 4127 O O . ASN A 1 499 ? -49.998 -13.656 79.854 1.00 72.31 499 ASN A O 1
ATOM 4131 N N . VAL A 1 500 ? -49.524 -14.858 81.692 1.00 77.19 500 VAL A N 1
ATOM 4132 C CA . VAL A 1 500 ? -48.078 -14.601 81.653 1.00 77.19 500 VAL A CA 1
ATOM 4133 C C . VAL A 1 500 ? -47.449 -15.290 80.441 1.00 77.19 500 VAL A C 1
ATOM 4135 O O . VAL A 1 500 ? -46.806 -14.604 79.651 1.00 77.19 500 VAL A O 1
ATOM 4138 N N . MET A 1 501 ? -47.734 -16.577 80.203 1.00 78.25 501 MET A N 1
ATOM 4139 C CA . MET A 1 501 ? -47.201 -17.280 79.026 1.00 78.25 501 MET A CA 1
ATOM 4140 C C . MET A 1 501 ? -47.663 -16.659 77.702 1.00 78.25 501 MET A C 1
ATOM 4142 O O . MET A 1 501 ? -46.865 -16.503 76.786 1.00 78.25 501 MET A O 1
ATOM 4146 N N . LEU A 1 502 ? -48.934 -16.249 77.596 1.00 79.25 502 LEU A N 1
ATOM 4147 C CA . LEU A 1 502 ? -49.434 -15.581 76.388 1.00 79.25 502 LEU A CA 1
ATOM 4148 C C . LEU A 1 502 ? -48.756 -14.226 76.155 1.00 79.25 502 LEU A C 1
ATOM 4150 O O . LEU A 1 502 ? -48.531 -13.850 75.008 1.00 79.25 502 LEU A O 1
ATOM 4154 N N . ARG A 1 503 ? -48.414 -13.482 77.216 1.00 76.00 503 ARG A N 1
ATOM 4155 C CA . ARG A 1 503 ? -47.653 -12.228 77.093 1.00 76.00 503 ARG A CA 1
ATOM 4156 C C . ARG A 1 503 ? -46.209 -12.476 76.664 1.00 76.00 503 ARG A C 1
ATOM 4158 O O . ARG A 1 503 ? -45.693 -11.687 75.875 1.00 76.00 503 ARG A O 1
ATOM 4165 N N . GLU A 1 504 ? -45.586 -13.549 77.142 1.00 79.31 504 GLU A N 1
ATOM 4166 C CA . GLU A 1 504 ? -44.251 -13.972 76.702 1.00 79.31 504 GLU A CA 1
ATOM 4167 C C . GLU A 1 504 ? -44.256 -14.397 75.229 1.00 79.31 504 GLU A C 1
ATOM 4169 O O . GLU A 1 504 ? -43.473 -13.855 74.451 1.00 79.31 504 GLU A O 1
ATOM 4174 N N . GLU A 1 505 ? -45.203 -15.241 74.804 1.00 84.31 505 GLU A N 1
ATOM 4175 C CA . GLU A 1 505 ? -45.374 -15.622 73.392 1.00 84.31 505 GLU A CA 1
ATOM 4176 C C . GLU A 1 505 ? -45.619 -14.402 72.495 1.00 84.31 505 GLU A C 1
ATOM 4178 O O . GLU A 1 505 ? -45.038 -14.281 71.414 1.00 84.31 505 GLU A O 1
ATOM 4183 N N . LEU A 1 506 ? -46.457 -13.458 72.935 1.00 80.44 506 LEU A N 1
ATOM 4184 C CA . LEU A 1 506 ? -46.725 -12.233 72.180 1.00 80.44 506 LEU A CA 1
ATOM 4185 C C . LEU A 1 506 ? -45.479 -11.337 72.107 1.00 80.44 506 LEU A C 1
ATOM 4187 O O . LEU A 1 506 ? -45.240 -10.685 71.088 1.00 80.44 506 LEU A O 1
ATOM 4191 N N . GLY A 1 507 ? -44.661 -11.330 73.162 1.00 86.00 507 GLY A N 1
ATOM 4192 C CA . GLY A 1 507 ? -43.347 -10.693 73.192 1.00 86.00 507 GLY A CA 1
ATOM 4193 C C . GLY A 1 507 ? -42.373 -11.319 72.192 1.00 86.00 507 GLY A C 1
ATOM 4194 O O . GLY A 1 507 ? -41.776 -10.602 71.387 1.00 86.00 507 GLY A O 1
ATOM 4195 N N . GLU A 1 508 ? -42.265 -12.648 72.168 1.00 87.00 508 GLU A N 1
ATOM 4196 C CA . GLU A 1 508 ? -41.425 -13.383 71.215 1.00 87.00 508 GLU A CA 1
ATOM 4197 C C . GLU A 1 508 ? -41.867 -13.171 69.765 1.00 87.00 508 GLU A C 1
ATOM 4199 O O . GLU A 1 508 ? -41.034 -12.915 68.891 1.00 87.00 508 GLU A O 1
ATOM 4204 N N . LYS A 1 509 ? -43.177 -13.207 69.491 1.00 83.00 509 LYS A N 1
ATOM 4205 C CA . LYS A 1 509 ? -43.717 -12.950 68.148 1.00 83.00 509 LYS A CA 1
ATOM 4206 C C . LYS A 1 509 ? -43.473 -11.514 67.698 1.00 83.00 509 LYS A C 1
ATOM 4208 O O . LYS A 1 509 ? -43.091 -11.298 66.549 1.00 83.00 509 LYS A O 1
ATOM 4213 N N . ASN A 1 510 ? -43.605 -10.538 68.595 1.00 82.44 510 ASN A N 1
ATOM 4214 C CA . ASN A 1 510 ? -43.258 -9.149 68.293 1.00 82.44 510 ASN A CA 1
ATOM 4215 C C . ASN A 1 510 ? -41.757 -8.970 68.019 1.00 82.44 510 ASN A C 1
ATOM 4217 O O . ASN A 1 510 ? -41.389 -8.224 67.108 1.00 82.44 510 ASN A O 1
ATOM 4221 N N . ASN A 1 511 ? -40.892 -9.684 68.743 1.00 86.06 511 ASN A N 1
ATOM 4222 C CA . ASN A 1 511 ? -39.456 -9.694 68.468 1.00 86.06 511 ASN A CA 1
ATOM 4223 C C . ASN A 1 511 ? -39.145 -10.333 67.102 1.00 86.06 511 ASN A C 1
ATOM 4225 O O . ASN A 1 511 ? -38.379 -9.758 66.330 1.00 86.06 511 ASN A O 1
ATOM 4229 N N . GLN A 1 512 ? -39.800 -11.445 66.744 1.00 88.56 512 GLN A N 1
ATOM 4230 C CA . GLN A 1 512 ? -39.679 -12.055 65.410 1.00 88.56 512 GLN A CA 1
ATOM 4231 C C . GLN A 1 512 ? -40.114 -11.098 64.291 1.00 88.56 512 GLN A C 1
ATOM 4233 O O . GLN A 1 512 ? -39.421 -10.983 63.280 1.00 88.56 512 GLN A O 1
ATOM 4238 N N . ILE A 1 513 ? -41.222 -10.369 64.469 1.00 83.88 513 ILE A N 1
ATOM 4239 C CA . ILE A 1 513 ? -41.692 -9.380 63.485 1.00 83.88 513 ILE A CA 1
ATOM 4240 C C . ILE A 1 513 ? -40.668 -8.253 63.310 1.00 83.88 513 ILE A C 1
ATOM 4242 O O . ILE A 1 513 ? -40.355 -7.897 62.173 1.00 83.88 513 ILE A O 1
ATOM 4246 N N . ARG A 1 514 ? -40.098 -7.724 64.403 1.00 86.38 514 ARG A N 1
ATOM 4247 C CA . ARG A 1 514 ? -39.035 -6.703 64.325 1.00 86.38 514 ARG A CA 1
ATOM 4248 C C . ARG A 1 514 ? -37.792 -7.221 63.600 1.00 86.38 514 ARG A C 1
ATOM 4250 O O . ARG A 1 514 ? -37.254 -6.512 62.753 1.00 86.38 514 ARG A O 1
ATOM 4257 N N . GLN A 1 515 ? -37.373 -8.457 63.873 1.00 88.50 515 GLN A N 1
ATOM 4258 C CA . GLN A 1 515 ? -36.239 -9.093 63.195 1.00 88.50 515 GLN A CA 1
ATOM 4259 C C . GLN A 1 515 ? -36.482 -9.213 61.681 1.00 88.50 515 GLN A C 1
ATOM 4261 O O . GLN A 1 515 ? -35.620 -8.869 60.874 1.00 88.50 515 GLN A O 1
ATOM 4266 N N . LEU A 1 516 ? -37.678 -9.656 61.280 1.00 86.81 516 LEU A N 1
ATOM 4267 C CA . LEU A 1 516 ? -38.060 -9.773 59.869 1.00 86.81 516 LEU A CA 1
ATOM 4268 C C . LEU A 1 516 ? -38.140 -8.409 59.174 1.00 86.81 516 LEU A C 1
ATOM 4270 O O . LEU A 1 516 ? -37.721 -8.288 58.024 1.00 86.81 516 LEU A O 1
ATOM 4274 N N . GLN A 1 517 ? -38.634 -7.377 59.863 1.00 87.38 517 GLN A N 1
ATOM 4275 C CA . GLN A 1 517 ? -38.651 -6.007 59.343 1.00 87.38 517 GLN A CA 1
ATOM 4276 C C . GLN A 1 517 ? -37.235 -5.468 59.104 1.00 87.38 517 GLN A C 1
ATOM 4278 O O . GLN A 1 517 ? -36.995 -4.859 58.060 1.00 87.38 517 GLN A O 1
ATOM 4283 N N . LEU A 1 518 ? -36.297 -5.738 60.017 1.00 90.38 518 LEU A N 1
ATOM 4284 C CA . LEU A 1 518 ? -34.892 -5.364 59.857 1.00 90.38 518 LEU A CA 1
ATOM 4285 C C . LEU A 1 518 ? -34.253 -6.083 58.658 1.00 90.38 518 LEU A C 1
ATOM 4287 O O . LEU A 1 518 ? -33.656 -5.436 57.800 1.00 90.38 518 LEU A O 1
ATOM 4291 N N . ASN A 1 519 ? -34.452 -7.400 58.541 1.00 88.12 519 ASN A N 1
ATOM 4292 C CA . ASN A 1 519 ? -33.943 -8.188 57.413 1.00 88.12 519 ASN A CA 1
ATOM 4293 C C . ASN A 1 519 ? -34.507 -7.701 56.067 1.00 88.12 519 ASN A C 1
ATOM 4295 O O . ASN A 1 519 ? -33.776 -7.613 55.082 1.00 88.12 519 ASN A O 1
ATOM 4299 N N . LEU A 1 520 ? -35.794 -7.335 56.024 1.00 88.19 520 LEU A N 1
ATOM 4300 C CA . LEU A 1 520 ? -36.420 -6.752 54.835 1.00 88.19 520 LEU A CA 1
ATOM 4301 C C . LEU A 1 520 ? -35.776 -5.407 54.457 1.00 88.19 520 LEU A C 1
ATOM 4303 O O . LEU A 1 520 ? -35.605 -5.115 53.274 1.00 88.19 520 LEU A O 1
ATOM 4307 N N . GLN A 1 521 ? -35.435 -4.577 55.446 1.00 89.62 521 GLN A N 1
ATOM 4308 C CA . GLN A 1 521 ? -34.764 -3.297 55.218 1.00 89.62 521 GLN A CA 1
ATOM 4309 C C . GLN A 1 521 ? -33.352 -3.482 54.654 1.00 89.62 521 GLN A C 1
ATOM 4311 O O . GLN A 1 521 ? -33.003 -2.802 53.690 1.00 89.62 521 GLN A O 1
ATOM 4316 N N . ILE A 1 522 ? -32.586 -4.431 55.198 1.00 89.19 522 ILE A N 1
ATOM 4317 C CA . ILE A 1 522 ? -31.248 -4.782 54.701 1.00 89.19 522 ILE A CA 1
ATOM 4318 C C . ILE A 1 522 ? -31.338 -5.269 53.250 1.00 89.19 522 ILE A C 1
ATOM 4320 O O . ILE A 1 522 ? -30.693 -4.700 52.373 1.00 89.19 522 ILE A O 1
ATOM 4324 N N . ALA A 1 523 ? -32.238 -6.216 52.963 1.00 85.31 523 ALA A N 1
ATOM 4325 C CA . ALA A 1 523 ? -32.430 -6.736 51.610 1.00 85.31 523 ALA A CA 1
ATOM 4326 C C . ALA A 1 523 ? -32.829 -5.642 50.601 1.00 85.31 523 ALA A C 1
ATOM 4328 O O . ALA A 1 523 ? -32.372 -5.649 49.459 1.00 85.31 523 ALA A O 1
ATOM 4329 N N . LYS A 1 524 ? -33.651 -4.661 51.007 1.00 87.00 524 LYS A N 1
ATOM 4330 C CA . LYS A 1 524 ? -33.976 -3.498 50.161 1.00 87.00 524 LYS A CA 1
ATOM 4331 C C . LYS A 1 524 ? -32.753 -2.627 49.871 1.00 87.00 524 LYS A C 1
ATOM 4333 O O . LYS A 1 524 ? -32.616 -2.157 48.741 1.00 87.00 524 LYS A O 1
ATOM 4338 N N . GLY A 1 525 ? -31.887 -2.421 50.863 1.00 90.50 525 GLY A N 1
ATOM 4339 C CA . GLY A 1 525 ? -30.622 -1.706 50.692 1.00 90.50 525 GLY A CA 1
ATOM 4340 C C . GLY A 1 525 ? -29.693 -2.413 49.703 1.00 90.50 525 GLY A C 1
ATOM 4341 O O . GLY A 1 525 ? -29.178 -1.778 48.782 1.00 90.50 525 GLY A O 1
ATOM 4342 N N . ASP A 1 526 ? -29.558 -3.734 49.826 1.00 88.00 526 ASP A N 1
ATOM 4343 C CA . ASP A 1 526 ? -28.725 -4.546 48.933 1.00 88.00 526 ASP A CA 1
ATOM 4344 C C . ASP A 1 526 ? -29.248 -4.534 47.491 1.00 88.00 526 ASP A C 1
ATOM 4346 O O . ASP A 1 526 ? -28.477 -4.340 46.550 1.00 88.00 526 ASP A O 1
ATOM 4350 N N . ILE A 1 527 ? -30.568 -4.647 47.297 1.00 86.44 527 ILE A N 1
ATOM 4351 C CA . ILE A 1 527 ? -31.195 -4.546 45.970 1.00 86.44 527 ILE A CA 1
ATOM 4352 C C . ILE A 1 527 ? -30.940 -3.167 45.345 1.00 86.44 527 ILE A C 1
ATOM 4354 O O . ILE A 1 527 ? -30.586 -3.088 44.168 1.00 86.44 527 ILE A O 1
ATOM 4358 N N . GLN A 1 528 ? -31.073 -2.079 46.113 1.00 89.75 528 GLN A N 1
ATOM 4359 C CA . GLN A 1 528 ? -30.788 -0.731 45.610 1.00 89.75 528 GLN A CA 1
ATOM 4360 C C . GLN A 1 528 ? -29.315 -0.543 45.231 1.00 89.75 528 GLN A C 1
ATOM 4362 O O . GLN A 1 528 ? -29.025 0.088 44.214 1.00 89.75 528 GLN A O 1
ATOM 4367 N N . ASN A 1 529 ? -28.382 -1.088 46.013 1.00 89.19 529 ASN A N 1
ATOM 4368 C CA . ASN A 1 529 ? -26.958 -1.031 45.687 1.00 89.19 529 ASN A CA 1
ATOM 4369 C C . ASN A 1 529 ? -26.637 -1.844 44.429 1.00 89.19 529 ASN A C 1
ATOM 4371 O O . ASN A 1 529 ? -25.964 -1.335 43.535 1.00 89.19 529 ASN A O 1
ATOM 4375 N N . ASN A 1 530 ? -27.179 -3.057 44.310 1.00 88.69 530 ASN A N 1
ATOM 4376 C CA . ASN A 1 530 ? -27.003 -3.889 43.121 1.00 88.69 530 ASN A CA 1
ATOM 4377 C C . ASN A 1 530 ? -27.573 -3.218 41.867 1.00 88.69 530 ASN A C 1
ATOM 4379 O O . ASN A 1 530 ? -26.934 -3.252 40.819 1.00 88.69 530 ASN A O 1
ATOM 4383 N N . MET A 1 531 ? -28.722 -2.543 41.970 1.00 85.12 531 MET A N 1
ATOM 4384 C CA . MET A 1 531 ? -29.268 -1.757 40.860 1.00 85.12 531 MET A CA 1
ATOM 4385 C C . MET A 1 531 ? -28.316 -0.651 40.395 1.00 85.12 531 MET A C 1
ATOM 4387 O O . MET A 1 531 ? -28.105 -0.512 39.193 1.00 85.12 531 MET A O 1
ATOM 4391 N N . LYS A 1 532 ? -27.696 0.092 41.321 1.00 90.56 532 LYS A N 1
ATOM 4392 C CA . LYS A 1 532 ? -26.703 1.123 40.968 1.00 90.56 532 LYS A CA 1
ATOM 4393 C C . LYS A 1 532 ? -25.472 0.525 40.287 1.00 90.56 532 LYS A C 1
ATOM 4395 O O . LYS A 1 532 ? -24.985 1.084 39.313 1.00 90.56 532 LYS A O 1
ATOM 4400 N N . VAL A 1 533 ? -24.985 -0.619 40.769 1.00 90.38 533 VAL A N 1
ATOM 4401 C CA . VAL A 1 533 ? -23.843 -1.317 40.154 1.00 90.38 533 VAL A CA 1
ATOM 4402 C C . VAL A 1 533 ? -24.187 -1.792 38.740 1.00 90.38 533 VAL A C 1
ATOM 4404 O O . VAL A 1 533 ? -23.372 -1.642 37.832 1.00 90.38 533 VAL A O 1
ATOM 4407 N N . ILE A 1 534 ? -25.396 -2.322 38.530 1.00 86.69 534 ILE A N 1
ATOM 4408 C CA . ILE A 1 534 ? -25.874 -2.725 37.200 1.00 86.69 534 ILE A CA 1
ATOM 4409 C C . ILE A 1 534 ? -25.938 -1.514 36.263 1.00 86.69 534 ILE A C 1
ATOM 4411 O O . ILE A 1 534 ? -25.456 -1.604 35.137 1.00 86.69 534 ILE A O 1
ATOM 4415 N N . GLU A 1 535 ? -26.467 -0.381 36.723 1.00 91.56 535 GLU A N 1
ATOM 4416 C CA . GLU A 1 535 ? -26.539 0.856 35.936 1.00 91.56 535 GLU A CA 1
ATOM 4417 C C . GLU A 1 535 ? -25.139 1.392 35.578 1.00 91.56 535 GLU A C 1
ATOM 4419 O O . GLU A 1 535 ? -24.875 1.748 34.428 1.00 91.56 535 GLU A O 1
ATOM 4424 N N . GLU A 1 536 ? -24.191 1.379 36.521 1.00 91.06 536 GLU A N 1
ATOM 4425 C CA . GLU A 1 536 ? -22.792 1.747 36.260 1.00 91.06 536 GLU A CA 1
ATOM 4426 C C . GLU A 1 536 ? -22.119 0.810 35.242 1.00 91.06 536 GLU A C 1
ATOM 4428 O O . GLU A 1 536 ? -21.376 1.273 34.373 1.00 91.06 536 GLU A O 1
ATOM 4433 N N . LEU A 1 537 ? -22.376 -0.500 35.319 1.00 88.00 537 LEU A N 1
ATOM 4434 C CA . LEU A 1 537 ? -21.854 -1.477 34.360 1.00 88.00 537 LEU A CA 1
ATOM 4435 C C . LEU A 1 537 ? -22.472 -1.303 32.971 1.00 88.00 537 LEU A C 1
ATOM 4437 O O . LEU A 1 537 ? -21.742 -1.339 31.984 1.00 88.00 537 LEU A O 1
ATOM 4441 N N . GLN A 1 538 ? -23.782 -1.063 32.884 1.00 88.62 538 GLN A N 1
ATOM 4442 C CA . GLN A 1 538 ? -24.463 -0.779 31.619 1.00 88.62 538 GLN A CA 1
ATOM 4443 C C . GLN A 1 538 ? -23.886 0.469 30.947 1.00 88.62 538 GLN A C 1
ATOM 4445 O O . GLN A 1 538 ? -23.559 0.425 29.763 1.00 88.62 538 GLN A O 1
ATOM 4450 N N . ASN A 1 539 ? -23.660 1.540 31.711 1.00 90.69 539 ASN A N 1
ATOM 4451 C CA . ASN A 1 539 ? -23.031 2.758 31.199 1.00 90.69 539 ASN A CA 1
ATOM 4452 C C . ASN A 1 539 ? -21.585 2.520 30.732 1.00 90.69 539 ASN A C 1
ATOM 4454 O O . ASN A 1 539 ? -21.181 3.034 29.691 1.00 90.69 539 ASN A O 1
ATOM 4458 N N . LYS A 1 540 ? -20.798 1.713 31.458 1.00 92.25 540 LYS A N 1
ATOM 4459 C CA . LYS A 1 540 ? -19.436 1.346 31.030 1.00 92.25 540 LYS A CA 1
ATOM 4460 C C . LYS A 1 540 ? -19.434 0.544 29.731 1.00 92.25 540 LYS A C 1
ATOM 4462 O O . LYS A 1 540 ? -18.646 0.857 28.847 1.00 92.25 540 LYS A O 1
ATOM 4467 N N . ILE A 1 541 ? -20.312 -0.453 29.609 1.00 89.94 541 ILE A N 1
ATOM 4468 C CA . ILE A 1 541 ? -20.435 -1.267 28.392 1.00 89.94 541 ILE A CA 1
ATOM 4469 C C . ILE A 1 541 ? -20.847 -0.389 27.210 1.00 89.94 541 ILE A C 1
ATOM 4471 O O . ILE A 1 541 ? -20.241 -0.489 26.148 1.00 89.94 541 ILE A O 1
ATOM 4475 N N . GLN A 1 542 ? -21.826 0.498 27.401 1.00 91.88 542 GLN A N 1
ATOM 4476 C CA . GLN A 1 542 ? -22.284 1.415 26.360 1.00 91.88 542 GLN A CA 1
ATOM 4477 C C . GLN A 1 542 ? -21.151 2.329 25.867 1.00 91.88 542 GLN A C 1
ATOM 4479 O O . GLN A 1 542 ? -20.919 2.419 24.663 1.00 91.88 542 GLN A O 1
ATOM 4484 N N . ASN A 1 543 ? -20.393 2.935 26.787 1.00 91.50 543 ASN A N 1
ATOM 4485 C CA . ASN A 1 543 ? -19.248 3.782 26.443 1.00 91.50 543 ASN A CA 1
ATOM 4486 C C . ASN A 1 543 ? -18.148 3.005 25.702 1.00 91.50 543 ASN A C 1
ATOM 4488 O O . ASN A 1 543 ? -17.565 3.519 24.749 1.00 91.50 543 ASN A O 1
ATOM 4492 N N . GLU A 1 544 ? -17.863 1.767 26.111 1.00 92.75 544 GLU A N 1
ATOM 4493 C CA . GLU A 1 544 ? -16.873 0.920 25.437 1.00 92.75 544 GLU A CA 1
ATOM 4494 C C . GLU A 1 544 ? -17.312 0.584 24.002 1.00 92.75 544 GLU A C 1
ATOM 4496 O O . GLU A 1 544 ? -16.512 0.659 23.069 1.00 92.75 544 GLU A O 1
ATOM 4501 N N . LEU A 1 545 ? -18.602 0.296 23.804 1.00 91.12 545 LEU A N 1
ATOM 4502 C CA . LEU A 1 545 ? -19.183 -0.008 22.494 1.00 91.12 545 LEU A CA 1
ATOM 4503 C C . LEU A 1 545 ? -19.149 1.212 21.558 1.00 91.12 545 LEU A C 1
ATOM 4505 O O . LEU A 1 545 ? -18.841 1.085 20.370 1.00 91.12 545 LEU A O 1
ATOM 4509 N N . GLU A 1 546 ? -19.408 2.407 22.093 1.00 91.69 546 GLU A N 1
ATOM 4510 C CA . GLU A 1 546 ? -19.284 3.676 21.368 1.00 91.69 546 GLU A CA 1
ATOM 4511 C C . GLU A 1 546 ? -17.828 3.982 20.993 1.00 91.69 546 GLU A C 1
ATOM 4513 O O . GLU A 1 546 ? -17.550 4.321 19.838 1.00 91.69 546 GLU A O 1
ATOM 4518 N N . ASN A 1 547 ? -16.885 3.777 21.918 1.00 90.94 547 ASN A N 1
ATOM 4519 C CA . ASN A 1 547 ? -15.452 3.931 21.660 1.00 90.94 547 ASN A CA 1
ATOM 4520 C C . ASN A 1 547 ? -14.960 2.955 20.581 1.00 90.94 547 ASN A C 1
ATOM 4522 O O . ASN A 1 547 ? -14.222 3.348 19.673 1.00 90.94 547 ASN A O 1
ATOM 4526 N N . GLN A 1 548 ? -15.397 1.695 20.634 1.00 89.00 548 GLN A N 1
ATOM 4527 C CA . GLN A 1 548 ? -15.034 0.682 19.646 1.00 89.00 548 GLN A CA 1
ATOM 4528 C C . GLN A 1 548 ? -15.632 1.001 18.268 1.00 89.00 548 GLN A C 1
ATOM 4530 O O . GLN A 1 548 ? -14.942 0.911 17.250 1.00 89.00 548 GLN A O 1
ATOM 4535 N N . SER A 1 549 ? -16.891 1.447 18.227 1.00 90.44 549 SER A N 1
ATOM 4536 C CA . SER A 1 549 ? -17.540 1.930 17.004 1.00 90.44 549 SER A CA 1
ATOM 4537 C C . SER A 1 549 ? -16.799 3.130 16.405 1.00 90.44 549 SER A C 1
ATOM 4539 O O . SER A 1 549 ? -16.564 3.181 15.194 1.00 90.44 549 SER A O 1
ATOM 4541 N N . TYR A 1 550 ? -16.358 4.076 17.237 1.00 92.81 550 TYR A N 1
ATOM 4542 C CA . TYR A 1 550 ? -15.549 5.214 16.804 1.00 92.81 550 TYR A CA 1
ATOM 4543 C C . TYR A 1 550 ? -14.212 4.770 16.192 1.00 92.81 550 TYR A C 1
ATOM 4545 O O . TYR A 1 550 ? -13.867 5.212 15.091 1.00 92.81 550 TYR A O 1
ATOM 4553 N N . LEU A 1 551 ? -13.491 3.853 16.849 1.00 88.81 551 LEU A N 1
ATOM 4554 C CA . LEU A 1 551 ? -12.207 3.341 16.362 1.00 88.81 551 LEU A CA 1
ATOM 4555 C C . LEU A 1 551 ? -12.355 2.608 15.019 1.00 88.81 551 LEU A C 1
ATOM 4557 O O . LEU A 1 551 ? -11.608 2.884 14.078 1.00 88.81 551 LEU A O 1
ATOM 4561 N N . ASN A 1 552 ? -13.362 1.737 14.903 1.00 89.94 552 ASN A N 1
ATOM 4562 C CA . ASN A 1 552 ? -13.662 1.002 13.673 1.00 89.94 552 ASN A CA 1
ATOM 4563 C C . ASN A 1 552 ? -14.022 1.953 12.522 1.00 89.94 552 ASN A C 1
ATOM 4565 O O . ASN A 1 552 ? -13.554 1.783 11.395 1.00 89.94 552 ASN A O 1
ATOM 4569 N N . ASN A 1 553 ? -14.805 3.000 12.799 1.00 91.56 553 ASN A N 1
ATOM 4570 C CA . ASN A 1 553 ? -15.130 4.026 11.808 1.00 91.56 553 ASN A CA 1
ATOM 4571 C C . ASN A 1 553 ? -13.898 4.829 11.369 1.00 91.56 553 ASN A C 1
ATOM 4573 O O . ASN A 1 553 ? -13.797 5.205 10.199 1.00 91.56 553 ASN A O 1
ATOM 4577 N N . MET A 1 554 ? -12.955 5.092 12.277 1.00 93.06 554 MET A N 1
ATOM 4578 C CA . MET A 1 554 ? -11.695 5.756 11.942 1.00 93.06 554 MET A CA 1
ATOM 4579 C C . MET A 1 554 ? -10.832 4.874 11.029 1.00 93.06 554 MET A C 1
ATOM 4581 O O . MET A 1 554 ? -10.410 5.331 9.968 1.00 93.06 554 MET A O 1
ATOM 4585 N N . GLN A 1 555 ? -10.669 3.592 11.370 1.00 89.88 555 GLN A N 1
ATOM 4586 C CA . GLN A 1 555 ? -9.933 2.624 10.548 1.00 89.88 555 GLN A CA 1
ATOM 4587 C C . GLN A 1 555 ? -10.563 2.442 9.159 1.00 89.88 555 GLN A C 1
ATOM 4589 O O . GLN A 1 555 ? -9.854 2.437 8.153 1.00 89.88 555 GLN A O 1
ATOM 4594 N N . LEU A 1 556 ? -11.896 2.364 9.074 1.00 91.12 556 LEU A N 1
ATOM 4595 C CA . LEU A 1 556 ? -12.614 2.302 7.797 1.00 91.12 556 LEU A CA 1
ATOM 4596 C C . LEU A 1 556 ? -12.395 3.557 6.945 1.00 91.12 556 LEU A C 1
ATOM 4598 O O . LEU A 1 556 ? -12.251 3.449 5.727 1.00 91.12 556 LEU A O 1
ATOM 4602 N N . LYS A 1 557 ? -12.350 4.748 7.556 1.00 90.94 557 LYS A N 1
ATOM 4603 C CA . LYS A 1 557 ? -12.039 5.994 6.838 1.00 90.94 557 LYS A CA 1
ATOM 4604 C C . LYS A 1 557 ? -10.619 5.984 6.280 1.00 90.94 557 LYS A C 1
ATOM 4606 O O . LYS A 1 557 ? -10.433 6.386 5.134 1.00 90.94 557 LYS A O 1
ATOM 4611 N N . ASP A 1 558 ? -9.643 5.515 7.048 1.00 88.69 558 ASP A N 1
ATOM 4612 C CA . ASP A 1 558 ? -8.253 5.452 6.589 1.00 88.69 558 ASP A CA 1
ATOM 4613 C C . ASP A 1 558 ? -8.057 4.400 5.491 1.00 88.69 558 ASP A C 1
ATOM 4615 O O . ASP A 1 558 ? -7.423 4.690 4.476 1.00 88.69 558 ASP A O 1
ATOM 4619 N N . LEU A 1 559 ? -8.700 3.232 5.607 1.00 87.44 559 LEU A N 1
ATOM 4620 C CA . LEU A 1 559 ? -8.731 2.230 4.536 1.00 87.44 559 LEU A CA 1
ATOM 4621 C C . LEU A 1 559 ? -9.359 2.784 3.251 1.00 87.44 559 LEU A C 1
ATOM 4623 O O . LEU A 1 559 ? -8.799 2.594 2.173 1.00 87.44 559 LEU A O 1
ATOM 4627 N N . ARG A 1 560 ? -10.476 3.521 3.347 1.00 89.44 560 ARG A N 1
ATOM 4628 C CA . ARG A 1 560 ? -11.097 4.176 2.181 1.00 89.44 560 ARG A CA 1
ATOM 4629 C C . ARG A 1 560 ? -10.175 5.213 1.545 1.00 89.44 560 ARG A C 1
ATOM 4631 O O . ARG A 1 560 ? -10.051 5.229 0.326 1.00 89.44 560 ARG A O 1
ATOM 4638 N N . ARG A 1 561 ? -9.497 6.050 2.339 1.00 89.69 561 ARG A N 1
ATOM 4639 C CA . ARG A 1 561 ? -8.526 7.031 1.814 1.00 89.69 561 ARG A CA 1
ATOM 4640 C C . ARG A 1 561 ? -7.384 6.348 1.069 1.00 89.69 561 ARG A C 1
ATOM 4642 O O . ARG A 1 561 ? -7.055 6.769 -0.036 1.00 89.69 561 ARG A O 1
ATOM 4649 N N . ASN A 1 562 ? -6.807 5.297 1.651 1.00 89.31 562 ASN A N 1
ATOM 4650 C CA . ASN A 1 562 ? -5.725 4.543 1.020 1.00 89.31 562 ASN A CA 1
ATOM 4651 C C . ASN A 1 562 ? -6.197 3.901 -0.289 1.00 89.31 562 ASN A C 1
ATOM 4653 O O . ASN A 1 562 ? -5.555 4.079 -1.318 1.00 89.31 562 ASN A O 1
ATOM 4657 N N . TYR A 1 563 ? -7.381 3.285 -0.285 1.00 90.56 563 TYR A N 1
ATOM 4658 C CA . TYR A 1 563 ? -7.981 2.706 -1.485 1.00 90.56 563 TYR A CA 1
ATOM 4659 C C . TYR A 1 563 ? -8.210 3.741 -2.601 1.00 90.56 563 TYR A C 1
ATOM 4661 O O . TYR A 1 563 ? -7.877 3.494 -3.759 1.00 90.56 563 TYR A O 1
ATOM 4669 N N . VAL A 1 564 ? -8.723 4.932 -2.269 1.00 90.75 564 VAL A N 1
ATOM 4670 C CA . VAL A 1 564 ? -8.906 6.030 -3.237 1.00 90.75 564 VAL A CA 1
ATOM 4671 C C . VAL A 1 564 ? -7.564 6.511 -3.797 1.00 90.75 564 VAL A C 1
ATOM 4673 O O . VAL A 1 564 ? -7.454 6.772 -4.998 1.00 90.75 564 VAL A O 1
ATOM 4676 N N . ASN A 1 565 ? -6.529 6.602 -2.960 1.00 90.06 565 ASN A N 1
ATOM 4677 C CA . ASN A 1 565 ? -5.186 6.984 -3.396 1.00 90.06 565 ASN A CA 1
ATOM 4678 C C . ASN A 1 565 ? -4.585 5.948 -4.358 1.00 90.06 565 ASN A C 1
ATOM 4680 O O . ASN A 1 565 ? -4.066 6.326 -5.413 1.00 90.06 565 ASN A O 1
ATOM 4684 N N . ASP A 1 566 ? -4.718 4.660 -4.043 1.00 89.94 566 ASP A N 1
ATOM 4685 C CA . ASP A 1 566 ? -4.246 3.564 -4.891 1.00 89.94 566 ASP A CA 1
ATOM 4686 C C . ASP A 1 566 ? -4.976 3.564 -6.239 1.00 89.94 566 ASP A C 1
ATOM 4688 O O . ASP A 1 566 ? -4.336 3.530 -7.293 1.00 89.94 566 ASP A O 1
ATOM 4692 N N . MET A 1 567 ? -6.302 3.727 -6.234 1.00 91.81 567 MET A N 1
ATOM 4693 C CA . MET A 1 567 ? -7.101 3.829 -7.460 1.00 91.81 567 MET A CA 1
ATOM 4694 C C . MET A 1 567 ? -6.748 5.070 -8.290 1.00 91.81 567 MET A C 1
ATOM 4696 O O . MET A 1 567 ? -6.669 4.995 -9.517 1.00 91.81 567 MET A O 1
ATOM 4700 N N . SER A 1 568 ? -6.454 6.202 -7.647 1.00 89.88 568 SER A N 1
ATOM 4701 C CA . SER A 1 568 ? -5.967 7.411 -8.323 1.00 89.88 568 SER A CA 1
ATOM 4702 C C . SER A 1 568 ? -4.598 7.189 -8.977 1.00 89.88 568 SER A C 1
ATOM 4704 O O . SER A 1 568 ? -4.351 7.650 -10.096 1.00 89.88 568 SER A O 1
ATOM 4706 N N . SER A 1 569 ? -3.706 6.437 -8.325 1.00 92.44 569 SER A N 1
ATOM 4707 C CA . SER A 1 569 ? -2.409 6.065 -8.900 1.00 92.44 569 SER A CA 1
ATOM 4708 C C . SER A 1 569 ? -2.561 5.143 -10.119 1.00 92.44 569 SER A C 1
ATOM 4710 O O . SER A 1 569 ? -1.940 5.394 -11.154 1.00 92.44 569 SER A O 1
ATOM 4712 N N . LEU A 1 570 ? -3.458 4.152 -10.045 1.00 92.06 570 LEU A N 1
ATOM 4713 C CA . LEU A 1 570 ? -3.789 3.255 -11.153 1.00 92.06 570 LEU A CA 1
ATOM 4714 C C . LEU A 1 570 ? -4.403 4.016 -12.326 1.00 92.06 570 LEU A C 1
ATOM 4716 O O . LEU A 1 570 ? -4.011 3.788 -13.470 1.00 92.06 570 LEU A O 1
ATOM 4720 N N . LYS A 1 571 ? -5.290 4.979 -12.053 1.00 94.06 571 LYS A N 1
ATOM 4721 C CA . LYS A 1 571 ? -5.852 5.861 -13.080 1.00 94.06 571 LYS A CA 1
ATOM 4722 C C . LYS A 1 571 ? -4.752 6.603 -13.844 1.00 94.06 571 LYS A C 1
ATOM 4724 O O . LYS A 1 571 ? -4.739 6.558 -15.066 1.00 94.06 571 LYS A O 1
ATOM 4729 N N . LYS A 1 572 ? -3.761 7.179 -13.151 1.00 93.75 572 LYS A N 1
ATOM 4730 C CA . LYS A 1 572 ? -2.617 7.849 -13.807 1.00 93.75 572 LYS A CA 1
ATOM 4731 C C . LYS A 1 572 ? -1.799 6.906 -14.694 1.00 93.75 572 LYS A C 1
ATOM 4733 O O . LYS A 1 572 ? -1.236 7.347 -15.694 1.00 93.75 572 LYS A O 1
ATOM 4738 N N . ILE A 1 573 ? -1.674 5.633 -14.317 1.00 93.12 573 ILE A N 1
ATOM 4739 C CA . ILE A 1 573 ? -0.990 4.624 -15.139 1.00 93.12 573 ILE A CA 1
ATOM 4740 C C . ILE A 1 573 ? -1.834 4.299 -16.376 1.00 93.12 573 ILE A C 1
ATOM 4742 O O . ILE A 1 573 ? -1.293 4.262 -17.480 1.00 93.12 573 ILE A O 1
ATOM 4746 N N . LEU A 1 574 ? -3.147 4.122 -16.213 1.00 93.00 574 LEU A N 1
ATOM 4747 C CA . LEU A 1 574 ? -4.059 3.896 -17.333 1.00 93.00 574 LEU A CA 1
ATOM 4748 C C . LEU A 1 574 ? -4.080 5.072 -18.308 1.00 93.00 574 LEU A C 1
ATOM 4750 O O . LEU A 1 574 ? -4.015 4.831 -19.506 1.00 93.00 574 LEU A O 1
ATOM 4754 N N . ASP A 1 575 ? -4.074 6.313 -17.823 1.00 91.44 575 ASP A N 1
ATOM 4755 C CA . ASP A 1 575 ? -4.023 7.509 -18.673 1.00 91.44 575 ASP A CA 1
ATOM 4756 C C . ASP A 1 575 ? -2.751 7.524 -19.546 1.00 91.44 575 ASP A C 1
ATOM 4758 O O . ASP A 1 575 ? -2.788 7.917 -20.709 1.00 91.44 575 ASP A O 1
ATOM 4762 N N . LYS A 1 576 ? -1.615 7.036 -19.023 1.00 92.69 576 LYS A N 1
ATOM 4763 C CA . LYS A 1 576 ? -0.377 6.888 -19.812 1.00 92.69 576 LYS A CA 1
ATOM 4764 C C . LYS A 1 576 ? -0.484 5.781 -20.856 1.00 92.69 576 LYS A C 1
ATOM 4766 O O . LYS A 1 576 ? -0.010 5.951 -21.975 1.00 92.69 576 LYS A O 1
ATOM 4771 N N . ILE A 1 577 ? -1.085 4.647 -20.495 1.00 91.25 577 ILE A N 1
ATOM 4772 C CA . ILE A 1 577 ? -1.302 3.533 -21.427 1.00 91.25 577 ILE A CA 1
ATOM 4773 C C . ILE A 1 577 ? -2.266 3.956 -22.538 1.00 91.25 577 ILE A C 1
ATOM 4775 O O . ILE A 1 577 ? -2.024 3.620 -23.695 1.00 91.25 577 ILE A O 1
ATOM 4779 N N . GLU A 1 578 ? -3.304 4.731 -22.206 1.00 94.50 578 GLU A N 1
ATOM 4780 C CA . GLU A 1 578 ? -4.326 5.219 -23.135 1.00 94.50 578 GLU A CA 1
ATOM 4781 C C . GLU A 1 578 ? -3.713 5.905 -24.350 1.00 94.50 578 GLU A C 1
ATOM 4783 O O . GLU A 1 578 ? -4.110 5.622 -25.478 1.00 94.50 578 GLU A O 1
ATOM 4788 N N . ILE A 1 579 ? -2.693 6.736 -24.127 1.00 88.69 579 ILE A N 1
ATOM 4789 C CA . ILE A 1 579 ? -1.979 7.449 -25.190 1.00 88.69 579 ILE A CA 1
ATOM 4790 C C . ILE A 1 579 ? -1.459 6.456 -26.239 1.00 88.69 579 ILE A C 1
ATOM 4792 O O . ILE A 1 579 ? -1.672 6.658 -27.431 1.00 88.69 579 ILE A O 1
ATOM 4796 N N . HIS A 1 580 ? -0.864 5.342 -25.806 1.00 88.25 580 HIS A N 1
ATOM 4797 C CA . HIS A 1 580 ? -0.233 4.363 -26.696 1.00 88.25 580 HIS A CA 1
ATOM 4798 C C . HIS A 1 580 ? -1.213 3.460 -27.449 1.00 88.25 580 HIS A C 1
ATOM 4800 O O . HIS A 1 580 ? -0.859 2.899 -28.486 1.00 88.25 580 HIS A O 1
ATOM 4806 N N . ILE A 1 581 ? -2.428 3.293 -26.933 1.00 91.88 581 ILE A N 1
ATOM 4807 C CA . ILE A 1 581 ? -3.445 2.418 -27.534 1.00 91.88 581 ILE A CA 1
ATOM 4808 C C . ILE A 1 581 ? -4.573 3.186 -28.230 1.00 91.88 581 ILE A C 1
ATOM 4810 O O . ILE A 1 581 ? -5.419 2.591 -28.909 1.00 91.88 581 ILE A O 1
ATOM 4814 N N . SER A 1 582 ? -4.595 4.507 -28.060 1.00 94.06 582 SER A N 1
ATOM 4815 C CA . SER A 1 582 ? -5.536 5.401 -28.714 1.00 94.06 582 SER A CA 1
ATOM 4816 C C . SER A 1 582 ? -5.254 5.526 -30.213 1.00 94.06 582 SER A C 1
ATOM 4818 O O . SER A 1 582 ? -4.142 5.324 -30.703 1.00 94.06 582 SER A O 1
ATOM 4820 N N . CYS A 1 583 ? -6.297 5.839 -30.978 1.00 95.06 583 CYS A N 1
ATOM 4821 C CA . CYS A 1 583 ? -6.155 6.175 -32.385 1.00 95.06 583 CYS A CA 1
ATOM 4822 C C . CYS A 1 583 ? -5.402 7.501 -32.525 1.00 95.06 583 CYS A C 1
ATOM 4824 O O . CYS A 1 583 ? -5.923 8.528 -32.096 1.00 95.06 583 CYS A O 1
ATOM 4826 N N . LEU A 1 584 ? -4.280 7.503 -33.248 1.00 92.62 584 LEU A N 1
ATOM 4827 C CA . LEU A 1 584 ? -3.444 8.693 -33.458 1.00 92.62 584 LEU A CA 1
ATOM 4828 C C . LEU A 1 584 ? -4.222 9.940 -33.901 1.00 92.62 584 LEU A C 1
ATOM 4830 O O . LEU A 1 584 ? -3.947 11.036 -33.438 1.00 92.62 584 LEU A O 1
ATOM 4834 N N . SER A 1 585 ? -5.212 9.777 -34.782 1.00 92.62 585 SER A N 1
ATOM 4835 C CA . SER A 1 585 ? -5.903 10.923 -35.391 1.00 92.62 585 SER A CA 1
ATOM 4836 C C . SER A 1 585 ? -7.088 11.465 -34.571 1.00 92.62 585 SER A C 1
ATOM 4838 O O . SER A 1 585 ? -7.509 12.598 -34.771 1.00 92.62 585 SER A O 1
ATOM 4840 N N . CYS A 1 586 ? -7.668 10.689 -33.645 1.00 94.69 586 CYS A N 1
ATOM 4841 C CA . CYS A 1 586 ? -8.808 11.161 -32.837 1.00 94.69 586 CYS A CA 1
ATOM 4842 C C . CYS A 1 586 ? -8.654 10.958 -31.327 1.00 94.69 586 CYS A C 1
ATOM 4844 O O . CYS A 1 586 ? -9.596 11.249 -30.591 1.00 94.69 586 CYS A O 1
ATOM 4846 N N . ALA A 1 587 ? -7.502 10.450 -30.879 1.00 93.62 587 ALA A N 1
ATOM 4847 C CA . ALA A 1 587 ? -7.135 10.199 -29.485 1.00 93.62 587 ALA A CA 1
ATOM 4848 C C . ALA A 1 587 ? -8.134 9.336 -28.686 1.00 93.62 587 ALA A C 1
ATOM 4850 O O . ALA A 1 587 ? -8.116 9.324 -27.460 1.00 93.62 587 ALA A O 1
ATOM 4851 N N . LYS A 1 588 ? -9.014 8.588 -29.365 1.00 95.19 588 LYS A N 1
ATOM 4852 C CA . LYS A 1 588 ? -9.968 7.662 -28.737 1.00 95.19 588 LYS A CA 1
ATOM 4853 C C . LYS A 1 588 ? -9.465 6.226 -28.834 1.00 95.19 588 LYS A C 1
ATOM 4855 O O . LYS A 1 588 ? -8.927 5.829 -29.870 1.00 95.19 588 LYS A O 1
ATOM 4860 N N . VAL A 1 589 ? -9.671 5.438 -27.782 1.00 92.62 589 VAL A N 1
ATOM 4861 C CA . VAL A 1 589 ? -9.402 3.992 -27.783 1.00 92.62 589 VAL A CA 1
ATOM 4862 C C . VAL A 1 589 ? -10.554 3.269 -28.472 1.00 92.62 589 VAL A C 1
ATOM 4864 O O . VAL A 1 589 ? -11.710 3.439 -28.091 1.00 92.62 589 VAL A O 1
ATOM 4867 N N . TYR A 1 590 ? -10.247 2.448 -29.477 1.00 90.31 590 TYR A N 1
ATOM 4868 C CA . TYR A 1 590 ? -11.237 1.605 -30.151 1.00 90.31 590 TYR A CA 1
ATOM 4869 C C . TYR A 1 590 ? -10.865 0.140 -30.022 1.00 90.31 590 TYR A C 1
ATOM 4871 O O . TYR A 1 590 ? -9.693 -0.225 -30.076 1.00 90.31 590 TYR A O 1
ATOM 4879 N N . GLN A 1 591 ? -11.881 -0.710 -29.925 1.00 88.25 591 GLN A N 1
ATOM 4880 C CA . GLN A 1 591 ? -11.692 -2.156 -29.884 1.00 88.25 591 GLN A CA 1
ATOM 4881 C C . GLN A 1 591 ? -11.108 -2.697 -31.203 1.00 88.25 591 GLN A C 1
ATOM 4883 O O . GLN A 1 591 ? -10.325 -3.638 -31.184 1.00 88.25 591 GLN A O 1
ATOM 4888 N N . ASP A 1 592 ? -11.425 -2.064 -32.336 1.00 88.94 592 ASP A N 1
ATOM 4889 C CA . ASP A 1 592 ? -11.003 -2.489 -33.677 1.00 88.94 592 ASP A CA 1
ATOM 4890 C C . ASP A 1 592 ? -10.067 -1.464 -34.350 1.00 88.94 592 ASP A C 1
ATOM 4892 O O . ASP A 1 592 ? -10.371 -0.896 -35.402 1.00 88.94 592 ASP A O 1
ATOM 4896 N N . CYS A 1 593 ? -8.906 -1.212 -33.740 1.00 92.06 593 CYS A N 1
ATOM 4897 C CA . CYS A 1 593 ? -7.846 -0.408 -34.357 1.00 92.06 593 CYS A CA 1
ATOM 4898 C C . CYS A 1 593 ? -7.064 -1.197 -35.424 1.00 92.06 593 CYS A C 1
ATOM 4900 O O . CYS A 1 593 ? -6.811 -2.396 -35.295 1.00 92.06 593 CYS A O 1
ATOM 4902 N N . LEU A 1 594 ? -6.641 -0.491 -36.471 1.00 94.38 594 LEU A N 1
ATOM 4903 C CA . LEU A 1 594 ? -5.704 -0.965 -37.483 1.00 94.38 594 LEU A CA 1
ATOM 4904 C C . LEU A 1 594 ? -4.298 -0.492 -37.125 1.00 94.38 594 LEU A C 1
ATOM 4906 O O . LEU A 1 594 ? -4.105 0.668 -36.761 1.00 94.38 594 LEU A O 1
ATOM 4910 N N . MET A 1 595 ? -3.317 -1.381 -37.250 1.00 95.38 595 MET A N 1
ATOM 4911 C CA . MET A 1 595 ? -1.920 -1.063 -36.972 1.00 95.38 595 MET A CA 1
ATOM 4912 C C . MET A 1 595 ? -1.208 -0.614 -38.250 1.00 95.38 595 MET A C 1
ATOM 4914 O O . MET A 1 595 ? -1.262 -1.300 -39.275 1.00 95.38 595 MET A O 1
ATOM 4918 N N . LEU A 1 596 ? -0.546 0.540 -38.174 1.00 95.19 596 LEU A N 1
ATOM 4919 C CA . LEU A 1 596 ? 0.360 1.061 -39.195 1.00 95.19 596 LEU A CA 1
ATOM 4920 C C . LEU A 1 596 ? 1.674 0.264 -39.192 1.00 95.19 596 LEU A C 1
ATOM 4922 O O . LEU A 1 596 ? 2.028 -0.355 -38.190 1.00 95.19 596 LEU A O 1
ATOM 4926 N N . VAL A 1 597 ? 2.463 0.334 -40.270 1.00 95.56 597 VAL A N 1
ATOM 4927 C CA . VAL A 1 597 ? 3.772 -0.363 -40.333 1.00 95.56 597 VAL A CA 1
ATOM 4928 C C . VAL A 1 597 ? 4.779 0.142 -39.295 1.00 95.56 597 VAL A C 1
ATOM 4930 O O . VAL A 1 597 ? 5.724 -0.564 -38.960 1.00 95.56 597 VAL A O 1
ATOM 4933 N N . CYS A 1 598 ? 4.569 1.347 -38.760 1.00 94.00 598 CYS A N 1
ATOM 4934 C CA . CYS A 1 598 ? 5.353 1.910 -37.663 1.00 94.00 598 CYS A CA 1
ATOM 4935 C C . CYS A 1 598 ? 4.907 1.434 -36.266 1.00 94.00 598 CYS A C 1
ATOM 4937 O O . CYS A 1 598 ? 5.535 1.811 -35.283 1.00 94.00 598 CYS A O 1
ATOM 4939 N N . GLY A 1 599 ? 3.840 0.633 -36.162 1.00 91.69 599 GLY A N 1
ATOM 4940 C CA . GLY A 1 599 ? 3.313 0.097 -34.901 1.00 91.69 599 GLY A CA 1
ATOM 4941 C C . GLY A 1 599 ? 2.219 0.942 -34.238 1.00 91.69 599 GLY A C 1
ATOM 4942 O O . GLY A 1 599 ? 1.528 0.442 -33.354 1.00 91.69 599 GLY A O 1
ATOM 4943 N N . HIS A 1 600 ? 2.003 2.184 -34.678 1.00 93.69 600 HIS A N 1
ATOM 4944 C CA . HIS A 1 600 ? 0.914 3.016 -34.163 1.00 93.69 600 HIS A CA 1
ATOM 4945 C C . HIS A 1 600 ? -0.464 2.595 -34.681 1.00 93.69 600 HIS A C 1
ATOM 4947 O O . HIS A 1 600 ? -0.589 1.961 -35.730 1.00 93.69 600 HIS A O 1
ATOM 4953 N N . CYS A 1 601 ? -1.511 2.989 -33.955 1.00 94.31 601 CYS A N 1
ATOM 4954 C CA . CYS A 1 601 ? -2.885 2.593 -34.237 1.00 94.31 601 CYS A CA 1
ATOM 4955 C C . CYS A 1 601 ? -3.721 3.716 -34.866 1.00 94.31 601 CYS A C 1
ATOM 4957 O O . CYS A 1 601 ? -3.662 4.875 -34.454 1.00 94.31 601 CYS A O 1
ATOM 4959 N N . ILE A 1 602 ? -4.567 3.350 -35.829 1.00 95.25 602 ILE A N 1
ATOM 4960 C CA . ILE A 1 602 ? -5.597 4.209 -36.422 1.00 95.25 602 ILE A CA 1
ATOM 4961 C C . ILE A 1 602 ? -6.942 3.473 -36.431 1.00 95.25 602 ILE A C 1
ATOM 4963 O O . ILE A 1 602 ? -7.004 2.282 -36.730 1.00 95.25 602 ILE A O 1
ATOM 4967 N N . CYS A 1 603 ? -8.037 4.147 -36.079 1.00 95.25 603 CYS A N 1
ATOM 4968 C CA . CYS A 1 603 ? -9.362 3.528 -36.097 1.00 95.25 603 CYS A CA 1
ATOM 4969 C C . CYS A 1 603 ? -9.966 3.501 -37.508 1.00 95.25 603 CYS A C 1
ATOM 4971 O O . CYS A 1 603 ? -9.565 4.265 -38.391 1.00 95.25 603 CYS A O 1
ATOM 4973 N N . HIS A 1 604 ? -10.972 2.643 -37.700 1.00 93.31 604 HIS A N 1
ATOM 4974 C CA . HIS A 1 604 ? -11.660 2.478 -38.982 1.00 93.31 604 HIS A CA 1
ATOM 4975 C C . HIS A 1 604 ? -12.332 3.776 -39.488 1.00 93.31 604 HIS A C 1
ATOM 4977 O O . HIS A 1 604 ? -12.380 4.046 -40.691 1.00 93.31 604 HIS A O 1
ATOM 4983 N N . ASP A 1 605 ? -12.812 4.618 -38.574 1.00 94.38 605 ASP A N 1
ATOM 4984 C CA . ASP A 1 605 ? -13.459 5.882 -38.932 1.00 94.38 605 ASP A CA 1
ATOM 4985 C C . ASP A 1 605 ? -12.445 6.912 -39.434 1.00 94.38 605 ASP A C 1
ATOM 4987 O O . ASP A 1 605 ? -12.693 7.609 -40.416 1.00 94.38 605 ASP A O 1
ATOM 4991 N N . CYS A 1 606 ? -11.281 7.001 -38.784 1.00 94.94 606 CYS A N 1
ATOM 4992 C CA . CYS A 1 606 ? -10.216 7.917 -39.184 1.00 94.94 606 CYS A CA 1
ATOM 4993 C C . CYS A 1 606 ? -9.578 7.493 -40.504 1.00 94.94 606 CYS A C 1
ATOM 4995 O O . CYS A 1 606 ? -9.343 8.345 -41.357 1.00 94.94 606 CYS A O 1
ATOM 4997 N N . ILE A 1 607 ? -9.353 6.194 -40.719 1.00 93.88 607 ILE A N 1
ATOM 4998 C CA . ILE A 1 607 ? -8.835 5.740 -42.011 1.00 93.88 607 ILE A CA 1
ATOM 4999 C C . ILE A 1 607 ? -9.808 6.033 -43.150 1.00 93.88 607 ILE A C 1
ATOM 5001 O O . ILE A 1 607 ? -9.372 6.524 -44.180 1.00 93.88 607 ILE A O 1
ATOM 5005 N N . SER A 1 608 ? -11.112 5.826 -42.948 1.00 92.50 608 SER A N 1
ATOM 5006 C CA . SER A 1 608 ? -12.120 6.078 -43.987 1.00 92.50 608 SER A CA 1
ATOM 5007 C C . SER A 1 608 ? -12.245 7.563 -44.349 1.00 92.50 608 SER A C 1
ATOM 5009 O O . SER A 1 608 ? -12.757 7.894 -45.414 1.00 92.50 608 SER A O 1
ATOM 5011 N N . LYS A 1 609 ? -11.802 8.463 -43.459 1.00 93.75 609 LYS A N 1
ATOM 5012 C CA . LYS A 1 609 ? -11.750 9.912 -43.702 1.00 93.75 609 LYS A CA 1
ATOM 5013 C C . LYS A 1 609 ? -10.485 10.340 -44.440 1.00 93.75 609 LYS A C 1
ATOM 5015 O O . LYS A 1 609 ? -10.553 11.231 -45.278 1.00 93.75 609 LYS A O 1
ATOM 5020 N N . HIS A 1 610 ? -9.347 9.737 -44.103 1.00 90.00 610 HIS A N 1
ATOM 5021 C CA . HIS A 1 610 ? -8.033 10.147 -44.615 1.00 90.00 610 HIS A CA 1
ATOM 5022 C C . HIS A 1 610 ? -7.570 9.348 -45.835 1.00 90.00 610 HIS A C 1
ATOM 5024 O O . HIS A 1 610 ? -6.616 9.734 -46.502 1.00 90.00 610 HIS A O 1
ATOM 5030 N N . SER A 1 611 ? -8.226 8.230 -46.130 1.00 92.25 611 SER A N 1
ATOM 5031 C CA . SER A 1 611 ? -7.850 7.296 -47.183 1.00 92.25 611 SER A CA 1
ATOM 5032 C C . SER A 1 611 ? -9.094 6.607 -47.741 1.00 92.25 611 SER A C 1
ATOM 5034 O O . SER A 1 611 ? -10.083 6.433 -47.034 1.00 92.25 611 SER A O 1
ATOM 5036 N N . ASP A 1 612 ? -9.058 6.203 -49.014 1.00 92.06 612 ASP A N 1
ATOM 5037 C CA . ASP A 1 612 ? -10.124 5.383 -49.589 1.00 92.06 612 ASP A CA 1
ATOM 5038 C C . ASP A 1 612 ? -9.984 3.937 -49.074 1.00 92.06 612 ASP A C 1
ATOM 5040 O O . ASP A 1 612 ? -9.067 3.226 -49.507 1.00 92.06 612 ASP A O 1
ATOM 5044 N N . PRO A 1 613 ? -10.884 3.459 -48.190 1.00 86.00 613 PRO A N 1
ATOM 5045 C CA . PRO A 1 613 ? -10.779 2.131 -47.595 1.00 86.00 613 PRO A CA 1
ATOM 5046 C C . PRO A 1 613 ? -10.968 1.005 -48.624 1.00 86.00 613 PRO A C 1
ATOM 5048 O O . PRO A 1 613 ? -10.610 -0.141 -48.348 1.00 86.00 613 PRO A O 1
ATOM 5051 N N . LYS A 1 614 ? -11.511 1.303 -49.815 1.00 89.50 614 LYS A N 1
ATOM 5052 C CA . LYS A 1 614 ? -11.651 0.333 -50.914 1.00 89.50 614 LYS A CA 1
ATOM 5053 C C . LYS A 1 614 ? -10.387 0.232 -51.766 1.00 89.50 614 LYS A C 1
ATOM 5055 O O . LYS A 1 614 ? -10.174 -0.790 -52.421 1.00 89.50 614 LYS A O 1
ATOM 5060 N N . SER A 1 615 ? -9.533 1.254 -51.746 1.00 93.56 615 SER A N 1
ATOM 5061 C CA . SER A 1 615 ? -8.286 1.273 -52.502 1.00 93.56 615 SER A CA 1
ATOM 5062 C C . SER A 1 615 ? -7.147 0.655 -51.691 1.00 93.56 615 SER A C 1
ATOM 5064 O O . SER A 1 615 ? -6.718 1.183 -50.665 1.00 93.56 615 SER A O 1
ATOM 5066 N N . LYS A 1 616 ? -6.613 -0.470 -52.182 1.00 91.19 616 LYS A N 1
ATOM 5067 C CA . LYS A 1 616 ? -5.471 -1.178 -51.568 1.00 91.19 616 LYS A CA 1
ATOM 5068 C C . LYS A 1 616 ? -4.172 -0.365 -51.590 1.00 91.19 616 LYS A C 1
ATOM 5070 O O . LYS A 1 616 ? -3.291 -0.614 -50.764 1.00 91.19 616 LYS A O 1
ATOM 5075 N N . ASP A 1 617 ? -4.063 0.575 -52.526 1.00 93.50 617 ASP A N 1
ATOM 5076 C CA . ASP A 1 617 ? -2.877 1.407 -52.733 1.00 93.50 617 ASP A CA 1
ATOM 5077 C C . ASP A 1 617 ? -3.031 2.827 -52.178 1.00 93.50 617 ASP A C 1
ATOM 5079 O O . ASP A 1 617 ? -2.077 3.600 -52.241 1.00 93.50 617 ASP A O 1
ATOM 5083 N N . SER A 1 618 ? -4.188 3.168 -51.595 1.00 94.94 618 SER A N 1
ATOM 5084 C CA . SER A 1 618 ? -4.319 4.416 -50.847 1.00 94.94 618 SER A CA 1
ATOM 5085 C C . SER A 1 618 ? -3.386 4.401 -49.631 1.00 94.94 618 SER A C 1
ATOM 5087 O O . SER A 1 618 ? -3.112 3.346 -49.048 1.00 94.94 618 SER A O 1
ATOM 5089 N N . ILE A 1 619 ? -2.834 5.570 -49.313 1.00 94.38 619 ILE A N 1
ATOM 5090 C CA . ILE A 1 619 ? -1.764 5.749 -48.334 1.00 94.38 619 ILE A CA 1
ATOM 5091 C C . ILE A 1 619 ? -2.336 6.457 -47.112 1.00 94.38 619 ILE A C 1
ATOM 5093 O O . ILE A 1 619 ? -3.014 7.473 -47.233 1.00 94.38 619 ILE A O 1
ATOM 5097 N N . VAL A 1 620 ? -2.010 5.934 -45.936 1.00 94.62 620 VAL A N 1
ATOM 5098 C CA . VAL A 1 620 ? -2.260 6.559 -44.640 1.00 94.62 620 VAL A CA 1
ATOM 5099 C C . VAL A 1 620 ? -0.927 7.015 -44.069 1.00 94.62 620 VAL A C 1
ATOM 5101 O O . VAL A 1 620 ? 0.022 6.233 -43.976 1.00 94.62 620 VAL A O 1
ATOM 5104 N N . PHE A 1 621 ? -0.856 8.277 -43.664 1.00 94.12 621 PHE A N 1
ATOM 5105 C CA . PHE A 1 621 ? 0.312 8.826 -42.988 1.00 94.12 621 PHE A CA 1
ATOM 5106 C C . PHE A 1 621 ? 0.180 8.696 -41.473 1.00 94.12 621 PHE A C 1
ATOM 5108 O O . PHE A 1 621 ? -0.823 9.094 -40.885 1.00 94.12 621 PHE A O 1
ATOM 5115 N N . CYS A 1 622 ? 1.233 8.196 -40.828 1.00 94.50 622 CYS A N 1
ATOM 5116 C CA . CYS A 1 622 ? 1.374 8.303 -39.382 1.00 94.50 622 CYS A CA 1
ATOM 5117 C C . CYS A 1 622 ? 1.665 9.763 -39.001 1.00 94.50 622 CYS A C 1
ATOM 5119 O O . CYS A 1 622 ? 2.721 10.288 -39.358 1.00 94.50 622 CYS A O 1
ATOM 5121 N N . GLU A 1 623 ? 0.783 10.408 -38.237 1.00 90.00 623 GLU A N 1
ATOM 5122 C CA . GLU A 1 623 ? 0.963 11.811 -37.836 1.00 90.00 623 GLU A CA 1
ATOM 5123 C C . GLU A 1 623 ? 2.203 12.022 -36.947 1.00 90.00 623 GLU A C 1
ATOM 5125 O O . GLU A 1 623 ? 2.855 13.059 -37.065 1.00 90.00 623 GLU A O 1
ATOM 5130 N N . GLU A 1 624 ? 2.588 11.024 -36.146 1.00 90.69 624 GLU A N 1
ATOM 5131 C CA . GLU A 1 624 ? 3.785 11.075 -35.293 1.00 90.69 624 GLU A CA 1
ATOM 5132 C C . GLU A 1 624 ? 5.080 10.726 -36.041 1.00 90.69 624 GLU A C 1
ATOM 5134 O O . GLU A 1 624 ? 5.990 11.547 -36.125 1.00 90.69 624 GLU A O 1
ATOM 5139 N N . CYS A 1 625 ? 5.175 9.529 -36.635 1.00 94.69 625 CYS A N 1
ATOM 5140 C CA . CYS A 1 625 ? 6.408 9.074 -37.292 1.00 94.69 625 CYS A CA 1
ATOM 5141 C C . CYS A 1 625 ? 6.643 9.670 -38.684 1.00 94.69 625 CYS A C 1
ATOM 5143 O O . CYS A 1 625 ? 7.733 9.506 -39.227 1.00 94.69 625 CYS A O 1
ATOM 5145 N N . LYS A 1 626 ? 5.614 10.264 -39.303 1.00 94.44 626 LYS A N 1
ATOM 5146 C CA . LYS A 1 626 ? 5.607 10.676 -40.720 1.00 94.44 626 LYS A CA 1
ATOM 5147 C C . LYS A 1 626 ? 5.922 9.533 -41.701 1.00 94.44 626 LYS A C 1
ATOM 5149 O O . LYS A 1 626 ? 6.387 9.772 -42.808 1.00 94.44 626 LYS A O 1
ATOM 5154 N N . ILE A 1 627 ? 5.652 8.290 -41.293 1.00 96.25 627 ILE A N 1
ATOM 5155 C CA . ILE A 1 627 ? 5.813 7.086 -42.118 1.00 96.25 627 ILE A CA 1
ATOM 5156 C C . ILE A 1 627 ? 4.509 6.805 -42.867 1.00 96.25 627 ILE A C 1
ATOM 5158 O O . ILE A 1 627 ? 3.430 6.779 -42.271 1.00 96.25 627 ILE A O 1
ATOM 5162 N N . GLU A 1 628 ? 4.632 6.561 -44.168 1.00 96.19 628 GLU A N 1
ATOM 5163 C CA . GLU A 1 628 ? 3.543 6.158 -45.054 1.00 96.19 628 GLU A CA 1
ATOM 5164 C C . GLU A 1 628 ? 3.232 4.666 -44.917 1.00 96.19 628 GLU A C 1
ATOM 5166 O O . GLU A 1 628 ? 4.118 3.814 -44.993 1.00 96.19 628 GLU A O 1
ATOM 5171 N N . THR A 1 629 ? 1.955 4.329 -44.761 1.00 96.31 629 THR A N 1
ATOM 5172 C CA . THR A 1 629 ? 1.460 2.950 -44.791 1.00 96.31 629 THR A CA 1
ATOM 5173 C C . THR A 1 629 ? 0.403 2.817 -45.877 1.00 96.31 629 THR A C 1
ATOM 5175 O O . THR A 1 629 ? -0.624 3.484 -45.823 1.00 96.31 629 THR A O 1
ATOM 5178 N N . LYS A 1 630 ? 0.615 1.935 -46.860 1.00 96.19 630 LYS A N 1
ATOM 5179 C CA . LYS A 1 630 ? -0.448 1.591 -47.822 1.00 96.19 630 LYS A CA 1
ATOM 5180 C C . LYS A 1 630 ? -1.529 0.762 -47.133 1.00 96.19 630 LYS A C 1
ATOM 5182 O O . LYS A 1 630 ? -1.193 -0.112 -46.333 1.00 96.19 630 LYS A O 1
ATOM 5187 N N . ASN A 1 631 ? -2.791 0.941 -47.514 1.00 95.31 631 ASN A N 1
ATOM 5188 C CA . ASN A 1 631 ? -3.931 0.238 -46.913 1.00 95.31 631 ASN A CA 1
ATOM 5189 C C . ASN A 1 631 ? -3.780 -1.286 -46.894 1.00 95.31 631 ASN A C 1
ATOM 5191 O O . ASN A 1 631 ? -4.146 -1.937 -45.919 1.00 95.31 631 ASN A O 1
ATOM 5195 N N . ARG A 1 632 ? -3.171 -1.867 -47.934 1.00 95.00 632 ARG A N 1
ATOM 5196 C CA . ARG A 1 632 ? -2.879 -3.309 -48.000 1.00 95.00 632 ARG A CA 1
ATOM 5197 C C . ARG A 1 632 ? -1.937 -3.836 -46.907 1.00 95.00 632 ARG A C 1
ATOM 5199 O O . ARG A 1 632 ? -1.878 -5.045 -46.718 1.00 95.00 632 ARG A O 1
ATOM 5206 N N . TYR A 1 633 ? -1.184 -2.962 -46.240 1.00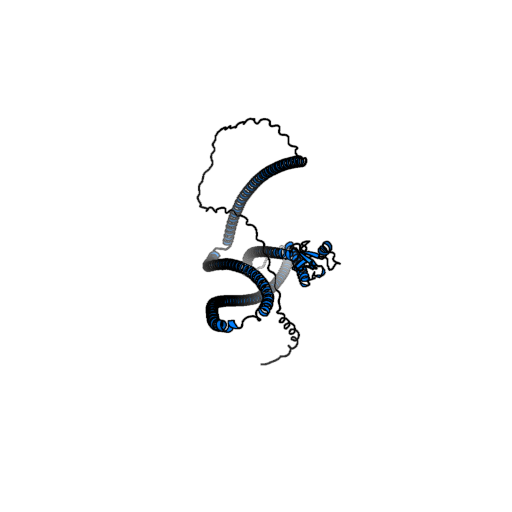 95.88 633 TYR A N 1
ATOM 5207 C CA . TYR A 1 633 ? -0.243 -3.312 -45.170 1.00 95.88 633 TYR A CA 1
ATOM 5208 C C . TYR A 1 633 ? -0.791 -3.040 -43.769 1.00 95.88 633 TYR A C 1
ATOM 5210 O O . TYR A 1 633 ? -0.082 -3.251 -42.789 1.00 95.88 633 TYR A O 1
ATOM 5218 N N . LEU A 1 634 ? -2.037 -2.581 -43.656 1.00 94.69 634 LEU A N 1
ATOM 5219 C CA . LEU A 1 634 ? -2.676 -2.392 -42.364 1.00 94.69 634 LEU A CA 1
ATOM 5220 C C . LEU A 1 634 ? -3.052 -3.735 -41.768 1.00 94.69 634 LEU A C 1
ATOM 5222 O O . LEU A 1 634 ? -3.759 -4.535 -42.384 1.00 94.69 634 LEU A O 1
ATOM 5226 N N . VAL A 1 635 ? -2.601 -3.969 -40.542 1.00 94.00 635 VAL A N 1
ATOM 5227 C CA . VAL A 1 635 ? -2.817 -5.245 -39.867 1.00 94.00 635 VAL A CA 1
ATOM 5228 C C . VAL A 1 635 ? -3.897 -5.085 -38.807 1.00 94.00 635 VAL A C 1
ATOM 5230 O O . VAL A 1 635 ? -3.801 -4.241 -37.915 1.00 94.00 635 VAL A O 1
ATOM 5233 N N . LYS A 1 636 ? -4.919 -5.943 -38.877 1.00 94.31 636 LYS A N 1
ATOM 5234 C CA . LYS A 1 636 ? -5.844 -6.180 -37.763 1.00 94.31 636 LYS A CA 1
ATOM 5235 C C . LYS A 1 636 ? -5.151 -7.097 -36.763 1.00 94.31 636 LYS A C 1
ATOM 5237 O O . LYS A 1 636 ? -5.136 -8.313 -36.937 1.00 94.31 636 LYS A O 1
ATOM 5242 N N . SER A 1 637 ? -4.540 -6.514 -35.741 1.00 90.56 637 SER A N 1
ATOM 5243 C CA . SER A 1 637 ? -3.883 -7.288 -34.691 1.00 90.56 637 SER A CA 1
ATOM 5244 C C . SER A 1 637 ? -4.909 -7.739 -33.650 1.00 90.56 637 SER A C 1
ATOM 5246 O O . SER A 1 637 ? -5.448 -6.923 -32.902 1.00 90.56 637 SER A O 1
ATOM 5248 N N . LEU A 1 638 ? -5.172 -9.050 -33.586 1.00 91.44 638 LEU A N 1
ATOM 5249 C CA . LEU A 1 638 ? -6.073 -9.639 -32.587 1.00 91.44 638 LEU A CA 1
ATOM 5250 C C . LEU A 1 638 ? -5.576 -9.377 -31.156 1.00 91.44 638 LEU A C 1
ATOM 5252 O O . LEU A 1 638 ? -6.372 -9.107 -30.260 1.00 91.44 638 LEU A O 1
ATOM 5256 N N . SER A 1 639 ? -4.257 -9.386 -30.956 1.00 88.94 639 SER A N 1
ATOM 5257 C CA . SER A 1 639 ? -3.635 -9.056 -29.673 1.00 88.94 639 SER A CA 1
ATOM 5258 C C . SER A 1 639 ? -3.979 -7.632 -29.240 1.00 88.94 639 SER A C 1
ATOM 5260 O O . SER A 1 639 ? -4.363 -7.417 -28.095 1.00 88.94 639 SER A O 1
ATOM 5262 N N . PHE A 1 640 ? -3.915 -6.669 -30.163 1.00 89.06 640 PHE A N 1
ATOM 5263 C CA . PHE A 1 640 ? -4.237 -5.270 -29.874 1.00 89.06 640 PHE A CA 1
ATOM 5264 C C . PHE A 1 640 ? -5.730 -5.061 -29.616 1.00 89.06 640 PHE A C 1
ATOM 5266 O O . PHE A 1 640 ? -6.100 -4.324 -28.708 1.00 89.06 640 PHE A O 1
ATOM 5273 N N . LYS A 1 641 ? -6.592 -5.780 -30.345 1.00 91.81 641 LYS A N 1
ATOM 5274 C CA . LYS A 1 641 ? -8.033 -5.821 -30.064 1.00 91.81 641 LYS A CA 1
ATOM 5275 C C . LYS A 1 641 ? -8.325 -6.283 -28.634 1.00 91.81 641 LYS A C 1
ATOM 5277 O O . LYS A 1 641 ? -9.107 -5.645 -27.932 1.00 91.81 641 LYS A O 1
ATOM 5282 N N . ASN A 1 642 ? -7.675 -7.359 -28.189 1.00 92.69 642 ASN A N 1
ATOM 5283 C CA . ASN A 1 642 ? -7.835 -7.875 -26.828 1.00 92.69 642 ASN A CA 1
ATOM 5284 C C . ASN A 1 642 ? -7.287 -6.900 -25.778 1.00 92.69 642 ASN A C 1
ATOM 5286 O O . ASN A 1 642 ? -7.937 -6.678 -24.759 1.00 92.69 642 ASN A O 1
ATOM 5290 N N . ILE A 1 643 ? -6.133 -6.275 -26.039 1.00 92.50 643 ILE A N 1
ATOM 5291 C CA . ILE A 1 643 ? -5.559 -5.242 -25.162 1.00 92.50 643 ILE A CA 1
ATOM 5292 C C . ILE A 1 643 ? -6.530 -4.068 -25.014 1.00 92.50 643 ILE A C 1
ATOM 5294 O O . ILE A 1 643 ? -6.837 -3.680 -23.891 1.00 92.50 643 ILE A O 1
ATOM 5298 N N . ASN A 1 644 ? -7.072 -3.552 -26.118 1.00 92.38 644 ASN A N 1
ATOM 5299 C CA . ASN A 1 644 ? -7.992 -2.416 -26.093 1.00 92.38 644 ASN A CA 1
ATOM 5300 C C . ASN A 1 644 ? -9.312 -2.767 -25.394 1.00 92.38 644 ASN A C 1
ATOM 5302 O O . ASN A 1 644 ? -9.820 -1.962 -24.619 1.00 92.38 644 ASN A O 1
ATOM 5306 N N . ALA A 1 645 ? -9.845 -3.976 -25.603 1.00 93.62 645 ALA A N 1
ATOM 5307 C CA . ALA A 1 645 ? -11.040 -4.450 -24.901 1.00 93.62 645 ALA A CA 1
ATOM 5308 C C . ALA A 1 645 ? -10.822 -4.547 -23.379 1.00 93.62 645 ALA A C 1
ATOM 5310 O O . ALA A 1 645 ? -11.636 -4.051 -22.594 1.00 93.62 645 ALA A O 1
ATOM 5311 N N . ASN A 1 646 ? -9.698 -5.139 -22.965 1.00 94.31 646 ASN A N 1
ATOM 5312 C CA . ASN A 1 646 ? -9.331 -5.259 -21.555 1.00 94.31 646 ASN A CA 1
ATOM 5313 C C . ASN A 1 646 ? -9.072 -3.887 -20.928 1.00 94.31 646 ASN A C 1
ATOM 5315 O O . ASN A 1 646 ? -9.506 -3.638 -19.807 1.00 94.31 646 ASN A O 1
ATOM 5319 N N . PHE A 1 647 ? -8.420 -2.981 -21.661 1.00 95.31 647 PHE A N 1
ATOM 5320 C CA . PHE A 1 647 ? -8.178 -1.616 -21.212 1.00 95.31 647 PHE A CA 1
ATOM 5321 C C . PHE A 1 647 ? -9.484 -0.856 -20.979 1.00 95.31 647 PHE A C 1
ATOM 5323 O O . PHE A 1 647 ? -9.656 -0.275 -19.913 1.00 95.31 647 PHE A O 1
ATOM 5330 N N . ILE A 1 648 ? -10.416 -0.885 -21.938 1.00 94.56 648 ILE A N 1
ATOM 5331 C CA . ILE A 1 648 ? -11.715 -0.207 -21.809 1.00 94.56 648 ILE A CA 1
ATOM 5332 C C . ILE A 1 648 ? -12.461 -0.731 -20.578 1.00 94.56 648 ILE A C 1
ATOM 5334 O O . ILE A 1 648 ? -12.933 0.059 -19.763 1.00 94.56 648 ILE A O 1
ATOM 5338 N N . THR A 1 649 ? -12.504 -2.054 -20.409 1.00 95.44 649 THR A N 1
ATOM 5339 C CA . THR A 1 649 ? -13.166 -2.698 -19.264 1.00 95.44 649 THR A CA 1
ATOM 5340 C C . THR A 1 649 ? -12.504 -2.304 -17.940 1.00 95.44 649 THR A C 1
ATOM 5342 O O . THR A 1 649 ? -13.184 -1.896 -16.999 1.00 95.44 649 THR A O 1
ATOM 5345 N N . GLY A 1 650 ? -11.170 -2.368 -17.867 1.00 94.06 650 GLY A N 1
ATOM 5346 C CA . GLY A 1 650 ? -10.408 -2.003 -16.672 1.00 94.06 650 GLY A CA 1
ATOM 5347 C C . GLY A 1 650 ? -10.544 -0.524 -16.310 1.00 94.06 650 GLY A C 1
ATOM 5348 O O . GLY A 1 650 ? -10.740 -0.191 -15.142 1.00 94.06 650 GLY A O 1
ATOM 5349 N N . LYS A 1 651 ? -10.520 0.365 -17.310 1.00 95.19 651 LYS A N 1
ATOM 5350 C CA . LYS A 1 651 ? -10.725 1.805 -17.126 1.00 95.19 651 LYS A CA 1
ATOM 5351 C C . LYS A 1 651 ? -12.121 2.104 -16.580 1.00 95.19 651 LYS A C 1
ATOM 5353 O O . LYS A 1 651 ? -12.228 2.802 -15.579 1.00 95.19 651 LYS A O 1
ATOM 5358 N N . GLN A 1 652 ? -13.170 1.517 -17.162 1.00 94.94 652 GLN A N 1
ATOM 5359 C CA . GLN A 1 652 ? -14.548 1.683 -16.679 1.00 94.94 652 GLN A CA 1
ATOM 5360 C C . GLN A 1 652 ? -14.730 1.175 -15.244 1.00 94.94 652 GLN A C 1
ATOM 5362 O O . GLN A 1 652 ? -15.394 1.825 -14.434 1.00 94.94 652 GLN A O 1
ATOM 5367 N N . MET A 1 653 ? -14.124 0.033 -14.909 1.00 95.00 653 MET A N 1
ATOM 5368 C CA . MET A 1 653 ? -14.159 -0.524 -13.556 1.00 95.00 653 MET A CA 1
ATOM 5369 C C . MET A 1 653 ? -13.495 0.418 -12.546 1.00 95.00 653 MET A C 1
ATOM 5371 O O . MET A 1 653 ? -14.098 0.721 -11.519 1.00 95.00 653 MET A O 1
ATOM 5375 N N . ILE A 1 654 ? -12.302 0.936 -12.855 1.00 92.38 654 ILE A N 1
ATOM 5376 C CA . ILE A 1 654 ? -11.578 1.872 -11.981 1.00 92.38 654 ILE A CA 1
ATOM 5377 C C . ILE A 1 654 ? -12.328 3.200 -11.846 1.00 92.38 654 ILE A C 1
ATOM 5379 O O . ILE A 1 654 ? -12.471 3.705 -10.736 1.00 92.38 654 ILE A O 1
ATOM 5383 N N . GLU A 1 655 ? -12.864 3.754 -12.933 1.00 93.56 655 GLU A N 1
ATOM 5384 C CA . GLU A 1 655 ? -13.674 4.977 -12.877 1.00 93.56 655 GLU A CA 1
ATOM 5385 C C . GLU A 1 655 ? -14.928 4.788 -12.015 1.00 93.56 655 GLU A C 1
ATOM 5387 O O . GLU A 1 655 ? -15.248 5.646 -11.196 1.00 93.56 655 GLU A O 1
ATOM 5392 N N . THR A 1 656 ? -15.596 3.638 -12.130 1.00 94.31 656 THR A N 1
ATOM 5393 C CA . THR A 1 656 ? -16.753 3.295 -11.291 1.00 94.31 656 THR A CA 1
ATOM 5394 C C . THR A 1 656 ? -16.354 3.153 -9.822 1.00 94.31 656 THR A C 1
ATOM 5396 O O . THR A 1 656 ? -17.051 3.656 -8.946 1.00 94.31 656 THR A O 1
ATOM 5399 N N . MET A 1 657 ? -15.215 2.515 -9.535 1.00 90.81 657 MET A N 1
ATOM 5400 C CA . MET A 1 657 ? -14.692 2.381 -8.172 1.00 90.81 657 MET A CA 1
ATOM 5401 C C . MET A 1 657 ? -14.323 3.726 -7.548 1.00 90.81 657 MET A C 1
ATOM 5403 O O . MET A 1 657 ? -14.586 3.922 -6.368 1.00 90.81 657 MET A O 1
ATOM 5407 N N . ILE A 1 658 ? -13.754 4.650 -8.325 1.00 91.31 658 ILE A N 1
ATOM 5408 C CA . ILE A 1 658 ? -13.421 6.001 -7.856 1.00 91.31 658 ILE A CA 1
ATOM 5409 C C . ILE A 1 658 ? -14.691 6.818 -7.602 1.00 91.31 658 ILE A C 1
ATOM 5411 O O . ILE A 1 658 ? -14.758 7.523 -6.606 1.00 91.31 658 ILE A O 1
ATOM 5415 N N . ASN A 1 659 ? -15.697 6.726 -8.476 1.00 90.50 659 ASN A N 1
ATOM 5416 C CA . ASN A 1 659 ? -16.937 7.496 -8.332 1.00 90.50 659 ASN A CA 1
ATOM 5417 C C . ASN A 1 659 ? -17.842 6.989 -7.194 1.00 90.50 659 ASN A C 1
ATOM 5419 O O . ASN A 1 659 ? -18.669 7.749 -6.696 1.00 90.50 659 ASN A O 1
ATOM 5423 N N . ASN A 1 660 ? -17.707 5.716 -6.808 1.00 88.06 660 ASN A N 1
ATOM 5424 C CA . ASN A 1 660 ? -18.474 5.099 -5.721 1.00 88.06 660 ASN A CA 1
ATOM 5425 C C . ASN A 1 660 ? -17.784 5.187 -4.345 1.00 88.06 660 ASN A C 1
ATOM 5427 O O . ASN A 1 660 ? -18.398 4.798 -3.349 1.00 88.06 660 ASN A O 1
ATOM 5431 N N . ALA A 1 661 ? -16.520 5.618 -4.294 1.00 81.38 661 ALA A N 1
ATOM 5432 C CA . ALA A 1 661 ? -15.732 5.765 -3.068 1.00 81.38 661 ALA A CA 1
ATOM 5433 C C . ALA A 1 661 ? -15.889 7.168 -2.471 1.00 81.38 661 ALA A C 1
ATOM 5435 O O . ALA A 1 661 ? -15.961 7.251 -1.219 1.00 81.38 661 ALA A O 1
#

Secondary structure (DSSP, 8-state):
----------S--SSSSSSSSSSS------PPPPP-PPPPPPP-PPPPPPPP-------------------------------------------HHHHHHHHHHHHHHHHHHHHHHHHHHHHHHHHHHHHHHHHHHHHHHHHHHHHHHHHHHHHHHHHHHHHHHHHHHHHHHHHHHHHHHHHHHHHHHTS-TTTHHHHHHHHHHHHHHHHHHHHHHHHHHHHHHHHHHHHHHHHHHHHHHHHHHHHHHHHHHHHHHHHHHHHHHHHHHHHHHHHHHHHHHHHHHHHHHHHHHHHHHHHHHHHHHHHHHHHSTTS-STHHHHHHHHHHHHHHHHHHHHHHHHHHHHHHHHHHHHHHHHHHHHHHHHHHHHHHHHHHHHHHHHHHHHHHHHHHHHHHHHHHHHHHHHHHHHHHHHHHHHHHHHHHHHHHHHHHHHHHHHHHHHHHHHHHHHHHHHHHHHHHHHHHHHHHHHHHHHHHHHHTTS---------HHHHHHHHHHHHHHHHHHHHHHHHHHHHHHHHHHHHHHHHHHHHHHHHHHHHHHHHHHHHHHHHHHHHHHHHHHHHHHHHHHHHHHHHHHS-TTT----TTEEEPTTS-EEEHHHHHHHS-TT-TT-EEE-TTT--EEEGGG-B--HHHHHHHHHHHHHHHHHHHHHHT-

InterPro domains:
  IPR001841 Zinc finger, RING-type [PS50089] (583-626)
  IPR013083 Zinc finger, RING/FYVE/PHD-type [G3DSA:3.30.40.10] (529-653)
  IPR017907 Zinc finger, RING-type, conserved site [PS00518] (598-607)

Sequence (661 aa):
MQSQSSNNLAYSNVQNKTILNQIQSSKSLNKLPSNKEVSPLPIKQQTLPSATNGNNNGNRTPSNQQQANNKQSLTNAPTDFGSIIQQSNVITHVNVDTEKKLRKLQELAQNDKEMIELQRKTVYIQKLEIQSLQQKYEALKRNFEAISTQSMNERQSNDQAMKRIQDLEKDKERLNLQLKDLQNKFNMLQIGPEFDNKKDMEIKELKDMNEMKKEEIYSLKKEVIQKQKKIAEVEVRFDQLFREKDKEVEQGKSDLVASQDLIKEQNHELKTKDKNIQSLEQQVSQLNRILDEKTEANLTMSEVIKRVKNELTSEYEPMIKQAKEESNAKDLFWQREIDKKMQKQDEEKFLVSQQVRRLELQIEDWKNKLEDKQKECQNYLQKLDEKRDLYNELMQRKEEMELNKNNIIDDLEKISFVKDQEIQECKNEISILHKSLLDKQRELESEKQSYKEKILILEKQNEILSDMLMKREGEIKNLQNVKNSSSKMQSQEDLERKNVMLREELGEKNNQIRQLQLNLQIAKGDIQNNMKVIEELQNKIQNELENQSYLNNMQLKDLRRNYVNDMSSLKKILDKIEIHISCLSCAKVYQDCLMLVCGHCICHDCISKHSDPKSKDSIVFCEECKIETKNRYLVKSLSFKNINANFITGKQMIETMINNA

pLDDT: mean 77.72, std 20.23, range [27.67, 96.31]